Protein AF-A0A7V9PQK8-F1 (afdb_monomer_lite)

Radius of gyration: 21.49 Å; chains: 1; bounding box: 64×58×52 Å

Structure (mmCIF, N/CA/C/O backbone):
data_AF-A0A7V9PQK8-F1
#
_entry.id   AF-A0A7V9PQK8-F1
#
loop_
_atom_site.group_PDB
_atom_site.id
_atom_site.type_symbol
_atom_site.label_atom_id
_atom_site.label_alt_id
_atom_site.label_comp_id
_atom_site.label_asym_id
_atom_site.label_entity_id
_atom_site.label_seq_id
_atom_site.pdbx_PDB_ins_code
_atom_site.Cartn_x
_atom_site.Cartn_y
_atom_site.Cartn_z
_atom_site.occupancy
_atom_site.B_iso_or_equiv
_atom_site.auth_seq_id
_atom_site.auth_comp_id
_atom_site.auth_asym_id
_atom_site.auth_atom_id
_atom_site.pdbx_PDB_model_num
ATOM 1 N N . MET A 1 1 ? -11.640 34.395 8.075 1.00 25.06 1 MET A N 1
ATOM 2 C CA . MET A 1 1 ? -10.236 34.804 7.863 1.00 25.06 1 MET A CA 1
ATOM 3 C C . MET A 1 1 ? -9.391 33.639 8.334 1.00 25.06 1 MET A C 1
ATOM 5 O O . MET A 1 1 ? -9.621 33.209 9.456 1.00 25.06 1 MET A O 1
ATOM 9 N N . ALA A 1 2 ? -8.526 33.081 7.489 1.00 25.66 2 ALA A N 1
ATOM 10 C CA . ALA A 1 2 ? -7.590 32.041 7.912 1.00 25.66 2 ALA A CA 1
ATOM 11 C C . ALA A 1 2 ? -6.296 32.707 8.396 1.00 25.66 2 ALA A C 1
ATOM 13 O O . ALA A 1 2 ? -5.817 33.646 7.760 1.00 25.66 2 ALA A O 1
ATOM 14 N N . SER A 1 3 ? -5.759 32.255 9.525 1.00 24.94 3 SER A N 1
ATOM 15 C CA . SER A 1 3 ? -4.445 32.660 10.021 1.00 24.94 3 SER A CA 1
ATOM 16 C C . SER A 1 3 ? -3.369 31.830 9.325 1.00 24.94 3 SER A C 1
ATOM 18 O O . SER A 1 3 ? -3.297 30.620 9.523 1.00 24.94 3 SER A O 1
ATOM 20 N N . HIS A 1 4 ? -2.539 32.476 8.506 1.00 31.78 4 HIS A N 1
ATOM 21 C CA . HIS A 1 4 ? -1.346 31.851 7.941 1.00 31.78 4 HIS A CA 1
ATOM 22 C C . HIS A 1 4 ? -0.247 31.803 9.007 1.00 31.78 4 HIS A C 1
ATOM 24 O O . HIS A 1 4 ? 0.492 32.771 9.175 1.00 31.78 4 HIS A O 1
ATOM 30 N N . GLU A 1 5 ? -0.130 30.682 9.714 1.00 33.78 5 GLU A N 1
ATOM 31 C CA . GLU A 1 5 ? 1.050 30.381 10.526 1.00 33.78 5 GLU A CA 1
ATOM 32 C C . GLU A 1 5 ? 1.908 29.312 9.833 1.00 33.78 5 GLU A C 1
ATOM 34 O O . GLU A 1 5 ? 1.391 28.430 9.153 1.00 33.78 5 GLU A O 1
ATOM 39 N N . HIS A 1 6 ? 3.229 29.417 10.002 1.00 32.75 6 HIS A N 1
ATOM 40 C CA . HIS A 1 6 ? 4.244 28.470 9.516 1.00 32.75 6 HIS A CA 1
ATOM 41 C C . HIS A 1 6 ? 4.397 28.324 7.986 1.00 32.75 6 HIS A C 1
ATOM 43 O O . HIS A 1 6 ? 4.442 27.226 7.433 1.00 32.75 6 HIS A O 1
ATOM 49 N N . ALA A 1 7 ? 4.655 29.448 7.307 1.00 36.59 7 ALA A N 1
ATOM 50 C CA . ALA A 1 7 ? 5.413 29.432 6.052 1.00 36.59 7 ALA A CA 1
ATOM 51 C C . ALA A 1 7 ? 6.895 29.091 6.338 1.00 36.59 7 ALA A C 1
ATOM 53 O O . ALA A 1 7 ? 7.714 29.975 6.589 1.00 36.59 7 ALA A O 1
ATOM 54 N N . GLY A 1 8 ? 7.224 27.795 6.363 1.00 35.09 8 GLY A N 1
ATOM 55 C CA . GLY A 1 8 ? 8.601 27.305 6.502 1.00 35.09 8 GLY A CA 1
ATOM 56 C C . GLY A 1 8 ? 9.454 27.503 5.235 1.00 35.09 8 GLY A C 1
ATOM 57 O O . GLY A 1 8 ? 8.947 27.959 4.207 1.00 35.09 8 GLY A O 1
ATOM 58 N N . PRO A 1 9 ? 10.754 27.139 5.265 1.00 40.03 9 PRO A N 1
ATOM 59 C CA . PRO A 1 9 ? 11.608 27.180 4.077 1.00 40.03 9 PRO A CA 1
ATOM 60 C C . PRO A 1 9 ? 11.077 26.272 2.955 1.00 40.03 9 PRO A C 1
ATOM 62 O O . PRO A 1 9 ? 10.359 25.310 3.215 1.00 40.03 9 PRO A O 1
ATOM 65 N N . VAL A 1 10 ? 11.487 26.528 1.707 1.00 41.22 10 VAL A N 1
ATOM 66 C CA . VAL A 1 10 ? 10.962 25.880 0.478 1.00 41.22 10 VAL A CA 1
ATOM 67 C C . VAL A 1 10 ? 10.894 24.341 0.542 1.00 41.22 10 VAL A C 1
ATOM 69 O O . VAL A 1 10 ? 9.969 23.751 -0.007 1.00 41.22 10 VAL A O 1
ATOM 72 N N . GLY A 1 11 ? 11.836 23.686 1.232 1.00 41.12 11 GLY A N 1
ATOM 73 C CA . GLY A 1 11 ? 11.872 22.227 1.437 1.00 41.12 11 GLY A CA 1
ATOM 74 C C . GLY A 1 11 ? 11.099 21.702 2.661 1.00 41.12 11 GLY A C 1
ATOM 75 O O . GLY A 1 11 ? 11.392 20.600 3.126 1.00 41.12 11 GLY A O 1
ATOM 76 N N . TYR A 1 12 ? 10.186 22.500 3.223 1.00 49.78 12 TYR A N 1
ATOM 77 C CA . TYR A 1 12 ? 9.397 22.187 4.423 1.00 49.78 12 TYR A CA 1
ATOM 78 C C . TYR A 1 12 ? 7.926 22.639 4.318 1.00 49.78 12 TYR A C 1
ATOM 80 O O . TYR A 1 12 ? 7.218 22.639 5.322 1.00 49.78 12 TYR A O 1
ATOM 88 N N . THR A 1 13 ? 7.419 23.000 3.136 1.00 63.53 13 THR A N 1
ATOM 89 C CA . THR A 1 13 ? 5.963 23.103 2.913 1.00 63.53 13 THR A CA 1
ATOM 90 C C . THR A 1 13 ? 5.369 21.729 2.623 1.00 63.53 13 THR A C 1
ATOM 92 O O . THR A 1 13 ? 6.061 20.866 2.085 1.00 63.53 13 THR A O 1
ATOM 95 N N . GLY A 1 14 ? 4.094 21.520 2.953 1.00 67.62 14 GLY A N 1
ATOM 96 C CA . GLY A 1 14 ? 3.363 20.353 2.460 1.00 67.62 14 GLY A CA 1
ATOM 97 C C . GLY A 1 14 ? 3.274 20.336 0.927 1.00 67.62 14 GLY A C 1
ATOM 98 O O . GLY A 1 14 ? 3.595 21.325 0.261 1.00 67.62 14 GLY A O 1
ATOM 99 N N . PHE A 1 15 ? 2.851 19.210 0.361 1.00 74.12 15 PHE A N 1
ATOM 100 C CA . PHE A 1 15 ? 2.568 19.049 -1.062 1.00 74.12 15 PHE A CA 1
ATOM 101 C C . PHE A 1 15 ? 1.302 18.215 -1.269 1.00 74.12 15 PHE A C 1
ATOM 103 O O . PHE A 1 15 ? 1.078 17.231 -0.567 1.00 74.12 15 PHE A O 1
ATOM 110 N N . VAL A 1 16 ? 0.498 18.585 -2.267 1.00 76.31 16 VAL A N 1
ATOM 111 C CA . VAL A 1 16 ? -0.658 17.806 -2.725 1.00 76.31 16 VAL A CA 1
ATOM 112 C C . VAL A 1 16 ? -0.507 17.566 -4.221 1.00 76.31 16 VAL A C 1
ATOM 114 O O . VAL A 1 16 ? -0.453 18.521 -5.000 1.00 76.31 16 VAL A O 1
ATOM 117 N N . HIS A 1 17 ? -0.423 16.300 -4.624 1.00 76.38 17 HIS A N 1
ATOM 118 C CA . HIS A 1 17 ? -0.236 15.934 -6.021 1.00 76.38 17 HIS A CA 1
ATOM 119 C C . HIS A 1 17 ? -1.482 16.277 -6.862 1.00 76.38 17 HIS A C 1
ATOM 121 O O . HIS A 1 17 ? -2.597 16.016 -6.415 1.00 76.38 17 HIS A O 1
ATOM 127 N N . PRO A 1 18 ? -1.365 16.811 -8.097 1.00 67.75 18 PRO A N 1
ATOM 128 C CA . PRO A 1 18 ? -2.536 17.223 -8.884 1.00 67.75 18 PRO A CA 1
ATOM 129 C C . PRO A 1 18 ? -3.472 16.096 -9.344 1.00 67.75 18 PRO A C 1
ATOM 131 O O . PRO A 1 18 ? -4.536 16.390 -9.885 1.00 67.75 18 PRO A O 1
ATOM 134 N N . ALA A 1 19 ? -3.082 14.827 -9.176 1.00 70.38 19 ALA A N 1
ATOM 135 C CA . ALA A 1 19 ? -3.972 13.679 -9.370 1.00 70.38 19 ALA A CA 1
ATOM 136 C C . ALA A 1 19 ? -4.763 13.300 -8.098 1.00 70.38 19 ALA A C 1
ATOM 138 O O . ALA A 1 19 ? -5.643 12.444 -8.170 1.00 70.38 19 ALA A O 1
ATOM 139 N N . ALA A 1 20 ? -4.469 13.917 -6.949 1.00 77.25 20 ALA A N 1
ATOM 140 C CA . ALA A 1 20 ? -5.280 13.807 -5.744 1.00 77.25 20 ALA A CA 1
ATOM 141 C C . ALA A 1 20 ? -6.571 14.634 -5.877 1.00 77.25 20 ALA A C 1
ATOM 143 O O . ALA A 1 20 ? -6.610 15.692 -6.509 1.00 77.25 20 ALA A O 1
ATOM 144 N N . THR A 1 21 ? -7.636 14.168 -5.236 1.00 83.50 21 THR A N 1
ATOM 145 C CA . THR A 1 21 ? -8.954 14.802 -5.204 1.00 83.50 21 THR A CA 1
ATOM 146 C C . THR A 1 21 ? -9.290 15.187 -3.768 1.00 83.50 21 THR A C 1
ATOM 148 O O . THR A 1 21 ? -9.551 14.326 -2.937 1.00 83.50 21 THR A O 1
ATOM 151 N N . VAL A 1 22 ? -9.329 16.486 -3.462 1.00 86.69 22 VAL A N 1
ATOM 152 C CA . VAL A 1 22 ? -9.750 16.986 -2.141 1.00 86.69 22 VAL A CA 1
ATOM 153 C C . VAL A 1 22 ? -11.096 17.694 -2.277 1.00 86.69 22 VAL A C 1
ATOM 155 O O . VAL A 1 22 ? -11.195 18.745 -2.909 1.00 86.69 22 VAL A O 1
ATOM 158 N N . ARG A 1 23 ? -12.140 17.100 -1.692 1.00 88.19 23 ARG A N 1
ATOM 159 C CA . ARG A 1 23 ? -13.529 17.597 -1.677 1.00 88.19 23 ARG A CA 1
ATOM 160 C C . ARG A 1 23 ? -14.068 17.853 -0.267 1.00 88.19 23 ARG A C 1
ATOM 162 O O . ARG A 1 23 ? -15.255 18.141 -0.120 1.00 88.19 23 ARG A O 1
ATOM 169 N N . THR A 1 24 ? -13.235 17.751 0.768 1.00 85.62 24 THR A N 1
ATOM 170 C CA . THR A 1 24 ? -13.638 18.102 2.134 1.00 85.62 24 THR A CA 1
ATOM 171 C C . THR A 1 24 ? -13.968 19.593 2.249 1.00 85.62 24 THR A C 1
ATOM 173 O O . THR A 1 24 ? -13.348 20.444 1.610 1.00 85.62 24 THR A O 1
ATOM 176 N N . LYS A 1 25 ? -14.948 19.944 3.091 1.00 86.56 25 LYS A N 1
ATOM 177 C CA . LYS A 1 25 ? -15.336 21.356 3.314 1.00 86.56 25 LYS A CA 1
ATOM 178 C C . LYS A 1 25 ? -14.260 22.156 4.056 1.00 86.56 25 LYS A C 1
ATOM 180 O O . LYS A 1 25 ? -14.235 23.383 3.966 1.00 86.56 25 LYS A O 1
ATOM 185 N N . ARG A 1 26 ? -13.398 21.468 4.810 1.00 89.81 26 ARG A N 1
ATOM 186 C CA . ARG A 1 26 ? -12.227 22.012 5.504 1.00 89.81 26 ARG A CA 1
ATOM 187 C C . ARG A 1 26 ? -11.020 21.120 5.217 1.00 89.81 26 ARG A C 1
ATOM 189 O O . ARG A 1 26 ? -11.054 19.926 5.504 1.00 89.81 26 ARG A O 1
ATOM 196 N N . PHE A 1 27 ? -9.955 21.704 4.685 1.00 90.38 27 PHE A N 1
ATOM 197 C CA . PHE A 1 27 ? -8.692 21.012 4.448 1.00 90.38 27 PHE A CA 1
ATOM 198 C C . PHE A 1 27 ? -7.537 21.807 5.052 1.00 90.38 27 PHE A C 1
ATOM 200 O O . PHE A 1 27 ? -7.483 23.029 4.898 1.00 90.38 27 PHE A O 1
ATOM 207 N N . SER A 1 28 ? -6.616 21.110 5.709 1.00 86.12 28 SER A N 1
ATOM 208 C CA . SER A 1 28 ? -5.324 21.648 6.132 1.00 86.12 28 SER A CA 1
ATOM 209 C C . SER A 1 28 ? -4.248 20.576 5.999 1.00 86.12 28 SER A C 1
ATOM 211 O O . SER A 1 28 ? -4.510 19.401 6.253 1.00 86.12 28 SER A O 1
ATOM 213 N N . ILE A 1 29 ? -3.041 20.995 5.628 1.00 83.44 29 ILE A N 1
ATOM 214 C CA . ILE A 1 29 ? -1.855 20.146 5.524 1.00 83.44 29 ILE A CA 1
ATOM 215 C C . ILE A 1 29 ? -0.675 20.862 6.183 1.00 83.44 29 ILE A C 1
ATOM 217 O O . ILE A 1 29 ? -0.452 22.048 5.928 1.00 83.44 29 ILE A O 1
ATOM 221 N N . GLY A 1 30 ? 0.038 20.160 7.062 1.00 76.81 30 GLY A N 1
ATOM 222 C CA . GLY A 1 30 ? 1.209 20.681 7.753 1.00 76.81 30 GLY A CA 1
ATOM 223 C C . GLY A 1 30 ? 2.435 20.835 6.851 1.00 76.81 30 GLY A C 1
ATOM 224 O O . GLY A 1 30 ? 2.443 20.493 5.665 1.00 76.81 30 GLY A O 1
ATOM 225 N N . GLY A 1 31 ? 3.502 21.379 7.435 1.00 73.31 31 GLY A N 1
ATOM 226 C CA . GLY A 1 31 ? 4.797 21.472 6.771 1.00 73.31 31 GLY A CA 1
ATOM 227 C C . GLY A 1 31 ? 5.376 20.091 6.454 1.00 73.31 31 GLY A C 1
ATOM 228 O O . GLY A 1 31 ? 5.159 19.140 7.193 1.00 73.31 31 GLY A O 1
ATOM 229 N N . ALA A 1 32 ? 6.135 19.992 5.366 1.00 70.56 32 ALA A N 1
ATOM 230 C CA . ALA A 1 32 ? 6.864 18.796 4.938 1.00 70.56 32 ALA A CA 1
ATOM 231 C C . ALA A 1 32 ? 6.027 17.521 4.665 1.00 70.56 32 ALA A C 1
ATOM 233 O O . ALA A 1 32 ? 6.609 16.467 4.427 1.00 70.56 32 ALA A O 1
ATOM 234 N N . SER A 1 33 ? 4.694 17.615 4.668 1.00 77.56 33 SER A N 1
ATOM 235 C CA . SER A 1 33 ? 3.781 16.482 4.461 1.00 77.56 33 SER A CA 1
ATOM 236 C C . SER A 1 33 ? 3.442 16.231 2.986 1.00 77.56 33 SER A C 1
ATOM 238 O O . SER A 1 33 ? 3.445 17.163 2.181 1.00 77.56 33 SER A O 1
ATOM 240 N N . LEU A 1 34 ? 3.091 14.993 2.632 1.00 78.75 34 LEU A N 1
ATOM 241 C CA . LEU A 1 34 ? 2.752 14.569 1.267 1.00 78.75 34 LEU A CA 1
ATOM 242 C C . LEU A 1 34 ? 1.303 14.067 1.155 1.00 78.75 34 LEU A C 1
ATOM 244 O O . LEU A 1 34 ? 0.830 13.308 1.996 1.00 78.75 34 LEU A O 1
ATOM 248 N N . VAL A 1 35 ? 0.611 14.453 0.085 1.00 85.19 35 VAL A N 1
ATOM 249 C CA . VAL A 1 35 ? -0.580 13.763 -0.427 1.00 85.19 35 VAL A CA 1
ATOM 250 C C . VAL A 1 35 ? -0.276 13.314 -1.854 1.00 85.19 35 VAL A C 1
ATOM 252 O O . VAL A 1 35 ? -0.064 14.149 -2.740 1.00 85.19 35 VAL A O 1
ATOM 255 N N . GLU A 1 36 ? -0.216 12.002 -2.049 1.00 85.75 36 GLU A N 1
ATOM 256 C CA . GLU A 1 36 ? 0.188 11.329 -3.284 1.00 85.75 36 GLU A CA 1
ATOM 257 C C . GLU A 1 36 ? -0.898 11.318 -4.382 1.00 85.75 36 GLU A C 1
ATOM 259 O O . GLU A 1 36 ? -2.033 11.760 -4.169 1.00 85.75 36 GLU A O 1
ATOM 264 N N . PRO A 1 37 ? -0.560 10.881 -5.611 1.00 77.56 37 PRO A N 1
ATOM 265 C CA . PRO A 1 37 ? -1.536 10.609 -6.661 1.00 77.56 37 PRO A CA 1
ATOM 266 C C . PRO A 1 37 ? -2.752 9.775 -6.221 1.00 77.56 37 PRO A C 1
ATOM 268 O O . PRO A 1 37 ? -2.693 8.916 -5.348 1.00 77.56 37 PRO A O 1
ATOM 271 N N . PHE A 1 38 ? -3.894 10.037 -6.861 1.00 84.50 38 PHE A N 1
ATOM 272 C CA . PHE A 1 38 ? -5.158 9.306 -6.685 1.00 84.50 38 PHE A CA 1
ATOM 273 C C . PHE A 1 38 ? -5.754 9.279 -5.262 1.00 84.50 38 PHE A C 1
ATOM 275 O O . PHE A 1 38 ? -6.849 8.742 -5.089 1.00 84.50 38 PHE A O 1
ATOM 282 N N . VAL A 1 39 ? -5.120 9.918 -4.269 1.00 90.12 39 VAL A N 1
ATOM 283 C CA . VAL A 1 39 ? -5.697 10.112 -2.932 1.00 90.12 39 VAL A CA 1
ATOM 284 C C . VAL A 1 39 ? -7.004 10.898 -3.047 1.00 90.12 39 VAL A C 1
ATOM 286 O O . VAL A 1 39 ? -7.028 11.983 -3.630 1.00 90.12 39 VAL A O 1
ATOM 289 N N . SER A 1 40 ? -8.098 10.379 -2.488 1.00 94.00 40 SER A N 1
ATOM 290 C CA . SER A 1 40 ? -9.436 10.971 -2.601 1.00 94.00 40 SER A CA 1
ATOM 291 C C . SER A 1 40 ? -10.045 11.266 -1.232 1.00 94.00 40 SER A C 1
ATOM 293 O O . SER A 1 40 ? -10.526 10.367 -0.544 1.00 94.00 40 SER A O 1
ATOM 295 N N . LEU A 1 41 ? -10.056 12.540 -0.841 1.00 94.62 41 LEU A N 1
ATOM 296 C CA . LEU A 1 41 ? -10.556 13.008 0.451 1.00 94.62 41 LEU A CA 1
ATOM 297 C C . LEU A 1 41 ? -11.939 13.652 0.301 1.00 94.62 41 LEU A C 1
ATOM 299 O O . LEU A 1 41 ? -12.044 14.810 -0.113 1.00 94.62 41 LEU A O 1
ATOM 303 N N . GLU A 1 42 ? -13.001 12.931 0.658 1.00 92.50 42 GLU A N 1
ATOM 304 C CA . GLU A 1 42 ? -14.389 13.412 0.606 1.00 92.50 42 GLU A CA 1
ATOM 305 C C . GLU A 1 42 ? -14.986 13.515 2.026 1.00 92.50 42 GLU A C 1
ATOM 307 O O . GLU A 1 42 ? -14.692 12.688 2.886 1.00 92.50 42 GLU A O 1
ATOM 312 N N . GLY A 1 43 ? -15.781 14.562 2.307 1.00 94.06 43 GLY A N 1
ATOM 313 C CA . GLY A 1 43 ? -16.438 14.739 3.614 1.00 94.06 43 GLY A CA 1
ATOM 314 C C . GLY A 1 43 ? -16.502 16.177 4.148 1.00 94.06 43 GLY A C 1
ATOM 315 O O . GLY A 1 43 ? -16.644 17.150 3.403 1.00 94.06 43 GLY A O 1
ATOM 316 N N . ASP A 1 44 ? -16.427 16.332 5.471 1.00 95.88 44 ASP A N 1
ATOM 317 C CA . ASP A 1 44 ? -16.509 17.612 6.189 1.00 95.88 44 ASP A CA 1
ATOM 318 C C . ASP A 1 44 ? -15.127 18.178 6.567 1.00 95.88 44 ASP A C 1
ATOM 320 O O . ASP A 1 44 ? -14.905 19.374 6.352 1.00 95.88 44 ASP A O 1
ATOM 324 N N . SER A 1 45 ? -14.181 17.342 7.023 1.00 95.44 45 SER A N 1
ATOM 325 C CA . SER A 1 45 ? -12.774 17.745 7.221 1.00 95.44 45 SER A CA 1
ATOM 326 C C . SER A 1 45 ? -11.748 16.684 6.825 1.00 95.44 45 SER A C 1
ATOM 328 O O . SER A 1 45 ? -11.959 15.492 7.013 1.00 95.44 45 SER A O 1
ATOM 330 N N . ALA A 1 46 ? -10.575 17.149 6.395 1.00 94.94 46 ALA A N 1
ATOM 331 C CA . ALA A 1 46 ? -9.327 16.399 6.513 1.00 94.94 46 ALA A CA 1
ATOM 332 C C . ALA A 1 46 ? -8.227 17.339 7.028 1.00 94.94 46 ALA A C 1
ATOM 334 O O . ALA A 1 46 ? -7.939 18.366 6.411 1.00 94.94 46 ALA A O 1
ATOM 335 N N . GLN A 1 47 ? -7.662 17.008 8.187 1.00 95.75 47 GLN A N 1
ATOM 336 C CA . GLN A 1 47 ? -6.622 17.769 8.875 1.00 95.75 47 GLN A CA 1
ATOM 337 C C . GLN A 1 47 ? -5.366 16.902 8.949 1.00 95.75 47 GLN A C 1
ATOM 339 O O . GLN A 1 47 ? -5.323 15.938 9.710 1.00 95.75 47 GLN A O 1
ATOM 344 N N . ILE A 1 48 ? -4.378 17.215 8.115 1.00 92.56 48 ILE A N 1
ATOM 345 C CA . ILE A 1 48 ? -3.130 16.461 8.003 1.00 92.56 48 ILE A CA 1
ATOM 346 C C . ILE A 1 48 ? -2.027 17.235 8.732 1.00 92.56 48 ILE A C 1
ATOM 348 O O . ILE A 1 48 ? -1.816 18.413 8.430 1.00 92.56 48 ILE A O 1
ATOM 352 N N . GLY A 1 49 ? -1.348 16.589 9.680 1.00 83.38 49 GLY A N 1
ATOM 353 C CA . GLY A 1 49 ? -0.245 17.158 10.458 1.00 83.38 49 GLY A CA 1
ATOM 354 C C . GLY A 1 49 ? 1.019 17.477 9.649 1.00 83.38 49 GLY A C 1
ATOM 355 O O . GLY A 1 49 ? 1.023 17.471 8.412 1.00 83.38 49 GLY A O 1
ATOM 356 N N . VAL A 1 50 ? 2.095 17.793 10.368 1.00 78.69 50 VAL A N 1
ATOM 357 C CA . VAL A 1 50 ? 3.461 18.052 9.879 1.00 78.69 50 VAL A CA 1
ATOM 358 C C . VAL A 1 50 ? 4.209 16.735 9.649 1.00 78.69 50 VAL A C 1
ATOM 360 O O . VAL A 1 50 ? 4.082 15.808 10.440 1.00 78.69 50 VAL A O 1
ATOM 363 N N . ALA A 1 51 ? 5.029 16.661 8.597 1.00 76.12 51 ALA A N 1
ATOM 364 C CA . ALA A 1 51 ? 5.820 15.484 8.214 1.00 76.12 51 ALA A CA 1
ATOM 365 C C . ALA A 1 51 ? 5.001 14.181 8.046 1.00 76.12 51 ALA A C 1
ATOM 367 O O . ALA A 1 51 ? 5.520 13.084 8.237 1.00 76.12 51 ALA A O 1
ATOM 368 N N . CYS A 1 52 ? 3.724 14.301 7.677 1.00 84.75 52 CYS A N 1
ATOM 369 C CA . CYS A 1 52 ? 2.819 13.175 7.440 1.00 84.75 52 CYS A CA 1
ATOM 370 C C . CYS A 1 52 ? 2.819 12.742 5.965 1.00 84.75 52 CYS A C 1
ATOM 372 O O . CYS A 1 52 ? 3.182 13.528 5.088 1.00 84.75 52 CYS A O 1
ATOM 374 N N . ASN A 1 53 ? 2.320 11.545 5.648 1.00 85.81 53 ASN A N 1
ATOM 375 C CA . ASN A 1 53 ? 2.011 11.186 4.256 1.00 85.81 53 ASN A CA 1
ATOM 376 C C . ASN A 1 53 ? 0.703 10.402 4.079 1.00 85.81 53 ASN A C 1
ATOM 378 O O . ASN A 1 53 ? 0.338 9.569 4.910 1.00 85.81 53 ASN A O 1
ATOM 382 N N . LEU A 1 54 ? 0.006 10.704 2.980 1.00 93.31 54 LEU A N 1
ATOM 383 C CA . LEU A 1 54 ? -1.134 9.966 2.432 1.00 93.31 54 LEU A CA 1
ATOM 384 C C . LEU A 1 54 ? -0.702 9.394 1.082 1.00 93.31 54 LEU A C 1
ATOM 386 O O . LEU A 1 54 ? -0.400 10.190 0.189 1.00 93.31 54 LEU A O 1
ATOM 390 N N . GLN A 1 55 ? -0.641 8.069 0.957 1.00 91.06 55 GLN A N 1
ATOM 391 C CA . GLN A 1 55 ? -0.027 7.388 -0.190 1.00 91.06 55 GLN A CA 1
ATOM 392 C C . GLN A 1 55 ? -1.023 7.017 -1.301 1.00 91.06 55 GLN A C 1
ATOM 394 O O . GLN A 1 55 ? -2.237 7.125 -1.127 1.00 91.06 55 GLN A O 1
ATOM 399 N N . ASP A 1 56 ? -0.501 6.609 -2.465 1.00 86.00 56 ASP A N 1
ATOM 400 C CA . ASP A 1 56 ? -1.283 6.278 -3.666 1.00 86.00 56 ASP A CA 1
ATOM 401 C C . ASP A 1 56 ? -2.610 5.554 -3.367 1.00 86.00 56 ASP A C 1
ATOM 403 O O . ASP A 1 56 ? -2.642 4.513 -2.709 1.00 86.00 56 ASP A O 1
ATOM 407 N N . ASN A 1 57 ? -3.702 6.056 -3.952 1.00 92.38 57 ASN A N 1
ATOM 408 C CA . ASN A 1 57 ? -5.065 5.506 -3.853 1.00 92.38 57 ASN A CA 1
ATOM 409 C C . ASN A 1 57 ? -5.767 5.571 -2.476 1.00 92.38 57 ASN A C 1
ATOM 411 O O . ASN A 1 57 ? -6.894 5.062 -2.379 1.00 92.38 57 ASN A O 1
ATOM 415 N N . ASP A 1 58 ? -5.182 6.219 -1.461 1.00 97.12 58 ASP A N 1
ATOM 416 C CA . ASP A 1 58 ? -5.814 6.426 -0.146 1.00 97.12 58 ASP A CA 1
ATOM 417 C C . ASP A 1 58 ? -7.136 7.209 -0.209 1.00 97.12 58 ASP A C 1
ATOM 419 O O . ASP A 1 58 ? -7.386 8.005 -1.119 1.00 97.12 58 ASP A O 1
ATOM 423 N N . ARG A 1 59 ? -8.024 6.996 0.772 1.00 97.81 59 ARG A N 1
ATOM 424 C CA . ARG A 1 59 ? -9.400 7.526 0.738 1.00 97.81 59 ARG A CA 1
ATOM 425 C C . ARG A 1 59 ? -9.872 8.026 2.089 1.00 97.81 59 ARG A C 1
ATOM 427 O O . ARG A 1 59 ? -9.661 7.365 3.097 1.00 97.81 59 ARG A O 1
ATOM 434 N N . LEU A 1 60 ? -10.621 9.126 2.082 1.00 98.25 60 LEU A N 1
ATOM 435 C CA . LEU A 1 60 ? -11.573 9.465 3.139 1.00 98.25 60 LEU A CA 1
ATOM 436 C C . LEU A 1 60 ? -12.980 9.451 2.543 1.00 98.25 60 LEU A C 1
ATOM 438 O O . LEU A 1 60 ? -13.223 10.100 1.525 1.00 98.25 60 LEU A O 1
ATOM 442 N N . LEU A 1 61 ? -13.880 8.705 3.182 1.00 97.56 61 LEU A N 1
ATOM 443 C CA . LEU A 1 61 ? -15.255 8.485 2.741 1.00 97.56 61 LEU A CA 1
ATOM 444 C C . LEU A 1 61 ? -16.265 8.861 3.834 1.00 97.56 61 LEU A C 1
ATOM 446 O O . LEU A 1 61 ? -16.022 8.670 5.029 1.00 97.56 61 LEU A O 1
ATOM 450 N N . ASP A 1 62 ? -17.448 9.306 3.415 1.00 96.81 62 ASP A N 1
ATOM 451 C CA . ASP A 1 62 ? -18.610 9.444 4.295 1.00 96.81 62 ASP A CA 1
ATOM 452 C C . ASP A 1 62 ? -19.051 8.070 4.838 1.00 96.81 62 ASP A C 1
ATOM 454 O O . ASP A 1 62 ? -19.191 7.096 4.095 1.00 96.81 62 ASP A O 1
ATOM 458 N N . TYR A 1 63 ? -19.329 7.990 6.141 1.00 96.12 63 TYR A N 1
ATOM 459 C CA . TYR A 1 63 ? -19.922 6.805 6.756 1.00 96.12 63 TYR A CA 1
ATOM 460 C C . TYR A 1 63 ? -21.433 6.755 6.503 1.00 96.12 63 TYR A C 1
ATOM 462 O O . TYR A 1 63 ? -22.154 7.716 6.785 1.00 96.12 63 TYR A O 1
ATOM 470 N N . ALA A 1 64 ? -21.923 5.602 6.046 1.00 92.44 64 ALA A N 1
ATOM 471 C CA . ALA A 1 64 ? -23.345 5.308 5.893 1.00 92.44 64 ALA A CA 1
ATOM 472 C C . ALA A 1 64 ? -23.668 3.934 6.504 1.00 92.44 64 ALA A C 1
ATOM 474 O O . ALA A 1 64 ? -23.395 2.891 5.910 1.00 92.44 64 ALA A O 1
ATOM 475 N N . GLY A 1 65 ? -24.259 3.925 7.699 1.00 89.06 65 GLY A N 1
ATOM 476 C CA . GLY A 1 65 ? -24.551 2.703 8.449 1.00 89.06 65 GLY A CA 1
ATOM 477 C C . GLY A 1 65 ? -25.398 2.977 9.691 1.00 89.06 65 GLY A C 1
ATOM 478 O O . GLY A 1 65 ? -25.554 4.119 10.106 1.00 89.06 65 GLY A O 1
ATOM 479 N N . GLY A 1 66 ? -26.056 1.949 10.236 1.00 77.69 66 GLY A N 1
ATOM 480 C CA . GLY A 1 66 ? -26.945 2.095 11.404 1.00 77.69 66 GLY A CA 1
ATOM 481 C C . GLY A 1 66 ? -28.177 2.999 11.199 1.00 77.69 66 GLY A C 1
ATOM 482 O O . GLY A 1 66 ? -28.859 3.327 12.165 1.00 77.69 66 GLY A O 1
ATOM 483 N N . GLY A 1 67 ? -28.466 3.424 9.962 1.00 83.50 67 GLY A N 1
ATOM 484 C CA . GLY A 1 67 ? -29.449 4.475 9.661 1.00 83.50 67 GLY A CA 1
ATOM 485 C C . GLY A 1 67 ? -28.910 5.906 9.817 1.00 83.50 67 GLY A C 1
ATOM 486 O O . GLY A 1 67 ? -29.648 6.861 9.590 1.00 83.50 67 GLY A O 1
ATOM 487 N N . GLN A 1 68 ? -27.633 6.060 10.172 1.00 84.38 68 GLN A N 1
ATOM 488 C CA . GLN A 1 68 ? -26.911 7.325 10.211 1.00 84.38 68 GLN A CA 1
ATOM 489 C C . GLN A 1 68 ? -26.167 7.563 8.888 1.00 84.38 68 GLN A C 1
ATOM 491 O O . GLN A 1 68 ? -25.691 6.631 8.236 1.00 84.38 68 GLN A O 1
ATOM 496 N N . GLN A 1 69 ? -26.018 8.837 8.533 1.00 92.00 69 GLN A N 1
ATOM 497 C CA . GLN A 1 69 ? -24.962 9.309 7.642 1.00 92.00 69 GLN A CA 1
ATOM 498 C C . GLN A 1 69 ? -24.059 10.235 8.453 1.00 92.00 69 GLN A C 1
ATOM 500 O O . GLN A 1 69 ? -24.549 11.075 9.209 1.00 92.00 69 GLN A O 1
ATOM 505 N N . THR A 1 70 ? -22.747 10.068 8.345 1.00 94.19 70 THR A N 1
ATOM 506 C CA . THR A 1 70 ? -21.759 10.918 9.019 1.00 94.19 70 THR A CA 1
ATOM 507 C C . THR A 1 70 ? -20.652 11.246 8.030 1.00 94.19 70 THR A C 1
ATOM 509 O O . THR A 1 70 ? -19.964 10.324 7.593 1.00 94.19 70 THR A O 1
ATOM 512 N N . PRO A 1 71 ? -20.488 12.527 7.656 1.00 96.44 71 PRO A N 1
ATOM 513 C CA . PRO A 1 71 ? -19.444 12.930 6.730 1.00 96.44 71 PRO A CA 1
ATOM 514 C C . PRO A 1 71 ? -18.041 12.505 7.169 1.00 96.44 71 PRO A C 1
ATOM 516 O O . PRO A 1 71 ? -17.775 12.428 8.371 1.00 96.44 71 PRO A O 1
ATOM 519 N N . GLY A 1 72 ? -17.146 12.294 6.205 1.00 97.19 72 GLY A N 1
ATOM 520 C CA . GLY A 1 72 ? -15.731 12.039 6.471 1.00 97.19 72 GLY A CA 1
ATOM 521 C C . GLY A 1 72 ? -15.096 13.169 7.294 1.00 97.19 72 GLY A C 1
ATOM 522 O O . GLY A 1 72 ? -15.192 14.344 6.932 1.00 97.19 72 GLY A O 1
ATOM 523 N N . ASP A 1 73 ? -14.461 12.826 8.411 1.00 98.19 73 ASP A N 1
ATOM 524 C CA . ASP A 1 73 ? -13.754 13.756 9.295 1.00 98.19 73 ASP A CA 1
ATOM 525 C C . ASP A 1 73 ? -12.447 13.102 9.752 1.00 98.19 73 ASP A C 1
ATOM 527 O O . ASP A 1 73 ? -12.438 12.307 10.694 1.00 98.19 73 ASP A O 1
ATOM 531 N N . LEU A 1 74 ? -11.357 13.397 9.037 1.00 98.50 74 LEU A N 1
ATOM 532 C CA . LEU A 1 74 ? -10.026 12.845 9.295 1.00 98.50 74 LEU A CA 1
ATOM 533 C C . LEU A 1 74 ? -9.144 13.835 10.060 1.00 98.50 74 LEU A C 1
ATOM 535 O O . LEU A 1 74 ? -9.038 15.013 9.703 1.00 98.50 74 LEU A O 1
ATOM 539 N N . THR A 1 75 ? -8.430 13.330 11.059 1.00 98.38 75 THR A N 1
ATOM 540 C CA . THR A 1 75 ? -7.237 13.966 11.631 1.00 98.38 75 THR A CA 1
ATOM 541 C C . THR A 1 75 ? -6.079 12.972 11.595 1.00 98.38 75 THR A C 1
ATOM 543 O O . THR A 1 75 ? -6.248 11.853 12.075 1.00 98.38 75 THR A O 1
ATOM 546 N N . LEU A 1 76 ? -4.928 13.381 11.054 1.00 96.56 76 LEU A N 1
ATOM 547 C CA . LEU A 1 76 ? -3.643 12.695 11.224 1.00 96.56 76 LEU A CA 1
ATOM 548 C C . LEU A 1 76 ? -2.724 13.586 12.068 1.00 96.56 76 LEU A C 1
ATOM 550 O O . LEU A 1 76 ? -2.459 14.718 11.655 1.00 96.56 76 LEU A O 1
ATOM 554 N N . GLY A 1 77 ? -2.253 13.096 13.216 1.00 89.00 77 GLY A N 1
ATOM 555 C CA . GLY A 1 77 ? -1.235 13.774 14.020 1.00 89.00 77 GLY A CA 1
ATOM 556 C C . GLY A 1 77 ? 0.145 13.757 13.358 1.00 89.00 77 GLY A C 1
ATOM 557 O O . GLY A 1 77 ? 0.403 12.964 12.446 1.00 89.00 77 GLY A O 1
ATOM 558 N N . ASP A 1 78 ? 1.017 14.654 13.813 1.00 83.50 78 ASP A N 1
ATOM 559 C CA . ASP A 1 78 ? 2.337 14.913 13.230 1.00 83.50 78 ASP A CA 1
ATOM 560 C C . ASP A 1 78 ? 3.217 13.649 13.159 1.00 83.50 78 ASP A C 1
ATOM 562 O O . ASP A 1 78 ? 3.171 12.774 14.024 1.00 83.50 78 ASP A O 1
ATOM 566 N N . GLY A 1 79 ? 4.018 13.542 12.098 1.00 78.38 79 GLY A N 1
ATOM 567 C CA . GLY A 1 79 ? 4.898 12.402 11.827 1.00 78.38 79 GLY A CA 1
ATOM 568 C C . GLY A 1 79 ? 4.182 11.108 11.425 1.00 78.38 79 GLY A C 1
ATOM 569 O O . GLY A 1 79 ? 4.823 10.061 11.394 1.00 78.38 79 GLY A O 1
ATOM 570 N N . SER A 1 80 ? 2.873 11.146 11.145 1.00 89.06 80 SER A N 1
ATOM 571 C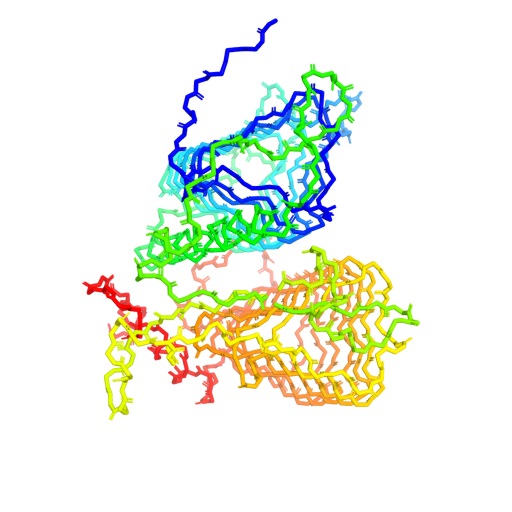 CA . SER A 1 80 ? 2.103 9.940 10.814 1.00 89.06 80 SER A CA 1
ATOM 572 C C . SER A 1 80 ? 2.062 9.623 9.322 1.00 89.06 80 SER A C 1
ATOM 574 O O . SER A 1 80 ? 1.772 10.486 8.490 1.00 89.06 80 SER A O 1
ATOM 576 N N . PHE A 1 81 ? 2.265 8.354 8.984 1.00 88.38 81 PHE A N 1
ATOM 577 C CA . PHE A 1 81 ? 2.252 7.852 7.615 1.00 88.38 81 PHE A CA 1
ATOM 578 C C . PHE A 1 81 ? 1.057 6.939 7.326 1.00 88.38 81 PHE A C 1
ATOM 580 O O . PHE A 1 81 ? 0.397 6.385 8.212 1.00 88.38 81 PHE A O 1
ATOM 587 N N . THR A 1 82 ? 0.821 6.746 6.040 1.00 94.94 82 THR A N 1
ATOM 588 C CA . THR A 1 82 ? -0.043 5.703 5.486 1.00 94.94 82 THR A CA 1
ATOM 589 C C . THR A 1 82 ? 0.769 4.894 4.475 1.00 94.94 82 THR A C 1
ATOM 591 O O . THR A 1 82 ? 1.890 5.272 4.142 1.00 94.94 82 THR A O 1
ATOM 594 N N . ALA A 1 83 ? 0.233 3.789 3.975 1.00 92.19 83 ALA A N 1
ATOM 595 C CA . ALA A 1 83 ? 0.768 3.112 2.804 1.00 92.19 83 ALA A CA 1
ATOM 596 C C . ALA A 1 83 ? -0.369 2.715 1.862 1.00 92.19 83 ALA A C 1
ATOM 598 O O . ALA A 1 83 ? -1.483 2.492 2.324 1.00 92.19 83 ALA A O 1
ATOM 599 N N . HIS A 1 84 ? -0.064 2.616 0.566 1.00 90.75 84 HIS A N 1
ATOM 600 C CA . HIS A 1 84 ? -1.035 2.634 -0.536 1.00 90.75 84 HIS A CA 1
ATOM 601 C C . HIS A 1 84 ? -2.382 1.917 -0.270 1.00 90.75 84 HIS A C 1
ATOM 603 O O . HIS A 1 84 ? -2.423 0.756 0.160 1.00 90.75 84 HIS A O 1
ATOM 609 N N . GLY A 1 85 ? -3.484 2.581 -0.629 1.00 93.19 85 GLY A N 1
ATOM 610 C CA . GLY A 1 85 ? -4.839 2.018 -0.644 1.00 93.19 85 GLY A CA 1
ATOM 611 C C . GLY A 1 85 ? -5.589 2.045 0.695 1.00 93.19 85 GLY A C 1
ATOM 612 O O . GLY A 1 85 ? -6.639 1.404 0.819 1.00 93.19 85 GLY A O 1
ATOM 613 N N . VAL A 1 86 ? -5.100 2.776 1.698 1.00 97.75 86 VAL A N 1
ATOM 614 C CA . VAL A 1 86 ? -5.762 2.905 3.003 1.00 97.75 86 VAL A CA 1
ATOM 615 C C . VAL A 1 86 ? -7.093 3.645 2.881 1.00 97.75 86 VAL A C 1
ATOM 617 O O . VAL A 1 86 ? -7.220 4.659 2.197 1.00 97.75 86 VAL A O 1
ATOM 620 N N . THR A 1 87 ? -8.123 3.141 3.565 1.00 98.44 87 THR A N 1
ATOM 621 C CA . THR A 1 87 ? -9.470 3.728 3.522 1.00 98.44 87 THR A CA 1
ATOM 622 C C . THR A 1 87 ? -9.949 4.162 4.906 1.00 98.44 87 THR A C 1
ATOM 624 O O . THR A 1 87 ? -10.262 3.342 5.772 1.00 98.44 87 THR A O 1
ATOM 627 N N . PHE A 1 88 ? -10.073 5.474 5.087 1.00 98.69 88 PHE A N 1
ATOM 628 C CA . PHE A 1 88 ? -10.695 6.128 6.232 1.00 98.69 88 PHE A CA 1
ATOM 629 C C . PHE A 1 88 ? -12.200 6.330 5.991 1.00 98.69 88 PHE A C 1
ATOM 631 O O . PHE A 1 88 ? -12.606 6.746 4.904 1.00 98.69 88 PHE A O 1
ATOM 638 N N . ILE A 1 89 ? -13.047 6.055 6.989 1.00 98.62 89 ILE A N 1
ATOM 639 C CA . ILE A 1 89 ? -14.513 6.144 6.845 1.00 98.62 89 ILE A CA 1
ATOM 640 C C . ILE A 1 89 ? -15.154 6.830 8.063 1.00 98.62 89 ILE A C 1
ATOM 642 O O . ILE A 1 89 ? -14.998 6.390 9.205 1.00 98.62 89 ILE A O 1
ATOM 646 N N . GLY A 1 90 ? -15.935 7.886 7.822 1.00 98.06 90 GLY A N 1
ATOM 647 C CA . GLY A 1 90 ? -16.588 8.659 8.881 1.00 98.06 90 GLY A CA 1
ATOM 648 C C . GLY A 1 90 ? -15.584 9.423 9.745 1.00 98.06 90 GLY A C 1
ATOM 649 O O . GLY A 1 90 ? -14.693 10.089 9.220 1.00 98.06 90 GLY A O 1
ATOM 650 N N . LYS A 1 91 ? -15.735 9.348 11.072 1.00 98.12 91 LYS A N 1
ATOM 651 C CA . LYS A 1 91 ? -14.894 10.087 12.030 1.00 98.12 91 LYS A CA 1
ATOM 652 C C . LYS A 1 91 ? -13.637 9.293 12.390 1.00 98.12 91 LYS A C 1
ATOM 654 O O . LYS A 1 91 ? -13.724 8.320 13.136 1.00 98.12 91 LYS A O 1
ATOM 659 N N . VAL A 1 92 ? -12.467 9.719 11.924 1.00 98.75 92 VAL A N 1
ATOM 660 C CA . VAL A 1 92 ? -11.191 9.056 12.233 1.00 98.75 92 VAL A CA 1
ATOM 661 C C . VAL A 1 92 ? -10.192 10.042 12.820 1.00 98.75 92 VAL A C 1
ATOM 663 O O . VAL A 1 92 ? -9.915 11.090 12.239 1.00 98.75 92 VAL A O 1
ATOM 666 N N . ARG A 1 93 ? -9.595 9.671 13.956 1.00 98.62 93 ARG A N 1
ATOM 667 C CA . ARG A 1 93 ? -8.401 10.338 14.483 1.00 98.62 93 ARG A CA 1
ATOM 668 C C . ARG A 1 93 ? -7.257 9.347 14.579 1.00 98.62 93 ARG A C 1
ATOM 670 O O . ARG A 1 93 ? -7.362 8.355 15.295 1.00 98.62 93 ARG A O 1
ATOM 677 N N . ILE A 1 94 ? -6.183 9.646 13.868 1.00 98.50 94 ILE A N 1
ATOM 678 C CA . ILE A 1 94 ? -4.880 9.019 14.018 1.00 98.50 94 ILE A CA 1
ATOM 679 C C . ILE A 1 94 ? -4.021 9.965 14.866 1.00 98.50 94 ILE A C 1
ATOM 681 O O . ILE A 1 94 ? -4.024 11.172 14.607 1.00 98.50 94 ILE A O 1
ATOM 685 N N . GLY A 1 95 ? -3.348 9.429 15.885 1.00 93.62 95 GLY A N 1
ATOM 686 C CA . GLY A 1 95 ? -2.438 10.164 16.764 1.00 93.62 95 GLY A CA 1
ATOM 687 C C . GLY A 1 95 ? -1.159 10.645 16.071 1.00 93.62 95 GLY A C 1
ATOM 688 O O . GLY A 1 95 ? -1.071 10.678 14.844 1.00 93.62 95 GLY A O 1
ATOM 689 N N . GLU A 1 96 ? -0.165 11.030 16.862 1.00 88.81 96 GLU A N 1
ATOM 690 C CA . GLU A 1 96 ? 1.186 11.375 16.402 1.00 88.81 96 GLU A CA 1
ATOM 691 C C . GLU A 1 96 ? 2.030 10.112 16.136 1.00 88.81 96 GLU A C 1
ATOM 693 O O . GLU A 1 96 ? 1.801 9.059 16.736 1.00 88.81 96 GLU A O 1
ATOM 698 N N . ALA A 1 97 ? 3.012 10.210 15.234 1.00 83.56 97 ALA A N 1
ATOM 699 C CA . ALA A 1 97 ? 3.971 9.152 14.877 1.00 83.56 97 ALA A CA 1
ATOM 700 C C . ALA A 1 97 ? 3.347 7.772 14.551 1.00 83.56 97 ALA A C 1
ATOM 702 O O . ALA A 1 97 ? 3.942 6.724 14.814 1.00 83.56 97 ALA A O 1
ATOM 703 N N . CYS A 1 98 ? 2.130 7.759 14.008 1.00 91.19 98 CYS A N 1
ATOM 704 C CA . CYS A 1 98 ? 1.383 6.545 13.693 1.00 91.19 98 CYS A CA 1
ATOM 705 C C . CYS A 1 98 ? 1.621 6.068 12.253 1.00 91.19 98 CYS A C 1
ATOM 707 O O . CYS A 1 98 ? 2.053 6.823 11.386 1.00 91.19 98 CYS A O 1
ATOM 709 N N . GLY A 1 99 ? 1.266 4.817 11.969 1.00 91.44 99 GLY A N 1
ATOM 710 C CA . GLY A 1 99 ? 1.379 4.230 10.634 1.00 91.44 99 GLY A CA 1
ATOM 711 C C . GLY A 1 99 ? 0.145 3.434 10.258 1.00 91.44 99 GLY A C 1
ATOM 712 O O . GLY A 1 99 ? -0.207 2.497 10.964 1.00 91.44 99 GLY A O 1
ATOM 713 N N . THR A 1 100 ? -0.508 3.757 9.144 1.00 96.19 100 THR A N 1
ATOM 714 C CA . THR A 1 100 ? -1.645 2.964 8.639 1.00 96.19 100 THR A CA 1
ATOM 715 C C . THR A 1 100 ? -1.203 2.203 7.393 1.00 96.19 100 THR A C 1
ATOM 717 O O . THR A 1 100 ? -0.973 2.815 6.360 1.00 96.19 100 THR A O 1
ATOM 720 N N . VAL A 1 101 ? -0.987 0.889 7.485 1.00 92.81 101 VAL A N 1
ATOM 721 C CA . VAL A 1 101 ? -0.269 0.126 6.446 1.00 92.81 101 VAL A CA 1
ATOM 722 C C . VAL A 1 101 ? -1.224 -0.406 5.359 1.00 92.81 101 VAL A C 1
ATOM 724 O O . VAL A 1 101 ? -2.433 -0.475 5.551 1.00 92.81 101 VAL A O 1
ATOM 727 N N . ILE A 1 102 ? -0.654 -0.762 4.204 1.00 92.44 102 ILE A N 1
ATOM 728 C CA . ILE A 1 102 ? -1.280 -1.122 2.918 1.00 92.44 102 ILE A CA 1
ATOM 729 C C . ILE A 1 102 ? -2.670 -1.774 3.037 1.00 92.44 102 ILE A C 1
ATOM 731 O O . ILE A 1 102 ? -2.838 -2.803 3.705 1.00 92.44 102 ILE A O 1
ATOM 735 N N . ASN A 1 103 ? -3.640 -1.212 2.305 1.00 95.25 103 ASN A N 1
ATOM 736 C CA . ASN A 1 103 ? -5.039 -1.660 2.228 1.00 95.25 103 ASN A CA 1
ATOM 737 C C . ASN A 1 103 ? -5.767 -1.791 3.593 1.00 95.25 103 ASN A C 1
ATOM 739 O O . ASN A 1 103 ? -6.825 -2.420 3.667 1.00 95.25 103 ASN A O 1
ATOM 743 N N . ALA A 1 104 ? -5.251 -1.209 4.685 1.00 97.81 104 ALA A N 1
ATOM 744 C CA . ALA A 1 104 ? -5.976 -1.151 5.953 1.00 97.81 104 ALA A CA 1
ATOM 745 C C . ALA A 1 104 ? -7.207 -0.226 5.874 1.00 97.81 104 ALA A C 1
ATOM 747 O O . ALA A 1 104 ? -7.266 0.732 5.098 1.00 97.81 104 ALA A O 1
ATOM 748 N N . VAL A 1 105 ? -8.203 -0.501 6.719 1.00 98.56 105 VAL A N 1
ATOM 749 C CA . VAL A 1 105 ? -9.460 0.260 6.783 1.00 98.56 105 VAL A CA 1
ATOM 750 C C . VAL A 1 105 ? -9.685 0.734 8.209 1.00 98.56 105 VAL A C 1
ATOM 752 O O . VAL A 1 105 ? -9.711 -0.073 9.138 1.00 98.56 105 VAL A O 1
ATOM 755 N N . VAL A 1 106 ? -9.890 2.036 8.391 1.00 98.75 106 VAL A N 1
ATOM 756 C CA . VAL A 1 106 ? -10.136 2.642 9.705 1.00 98.75 106 VAL A CA 1
ATOM 757 C C . VAL A 1 106 ? -11.433 3.444 9.636 1.00 98.75 106 VAL A C 1
ATOM 759 O O . VAL A 1 106 ? -11.538 4.436 8.922 1.00 98.75 106 VAL A O 1
ATOM 762 N N . GLN A 1 107 ? -12.449 3.002 10.369 1.00 98.56 107 GLN A N 1
ATOM 763 C CA . GLN A 1 107 ? -13.796 3.568 10.365 1.00 98.56 107 GLN A CA 1
ATOM 764 C C . GLN A 1 107 ? -14.224 3.904 11.791 1.00 98.56 107 GLN A C 1
ATOM 766 O O . GLN A 1 107 ? -14.184 3.023 12.649 1.00 98.56 107 GLN A O 1
ATOM 771 N N . ASN A 1 108 ? -14.709 5.132 12.019 1.00 98.25 108 ASN A N 1
ATOM 772 C CA . ASN A 1 108 ? -15.249 5.590 13.311 1.00 98.25 108 ASN A CA 1
ATOM 773 C C . ASN A 1 108 ? -14.354 5.169 14.497 1.00 98.25 108 ASN A C 1
ATOM 775 O O . ASN A 1 108 ? -14.760 4.379 15.355 1.00 98.25 108 ASN A O 1
ATOM 779 N N . ALA A 1 109 ? -13.103 5.630 14.496 1.00 98.75 109 ALA A N 1
ATOM 780 C CA . ALA A 1 109 ? -12.056 5.131 15.384 1.00 98.75 109 ALA A CA 1
ATOM 781 C C . ALA A 1 109 ? -11.084 6.229 15.842 1.00 98.75 109 ALA A C 1
ATOM 783 O O . ALA A 1 109 ? -10.903 7.253 15.176 1.00 98.75 109 ALA A O 1
ATOM 784 N N . VAL A 1 110 ? -10.445 5.985 16.986 1.00 98.75 110 VAL A N 1
ATOM 785 C CA . VAL A 1 110 ? -9.343 6.783 17.530 1.00 98.75 110 VAL A CA 1
ATOM 786 C C . VAL A 1 110 ? -8.146 5.860 17.731 1.00 98.75 110 VAL A C 1
ATOM 788 O O . VAL A 1 110 ? -8.248 4.848 18.422 1.00 98.75 110 VAL A O 1
ATOM 791 N N . ILE A 1 111 ? -7.022 6.201 17.118 1.00 98.62 111 ILE A N 1
ATOM 792 C CA . ILE A 1 111 ? -5.767 5.455 17.188 1.00 98.62 111 ILE A CA 1
ATOM 793 C C . ILE A 1 111 ? -4.791 6.284 18.028 1.00 98.62 111 ILE A C 1
ATOM 795 O O . ILE A 1 111 ? -4.514 7.424 17.662 1.00 98.62 111 ILE A O 1
ATOM 799 N N . GLY A 1 112 ? -4.339 5.751 19.168 1.00 96.94 112 GLY A N 1
ATOM 800 C CA . GLY A 1 112 ? -3.384 6.427 20.056 1.00 96.94 112 GLY A CA 1
ATOM 801 C C . GLY A 1 112 ? -1.987 6.572 19.446 1.00 96.94 112 GLY A C 1
ATOM 802 O O . GLY A 1 112 ? -1.668 5.904 18.469 1.00 96.94 112 GLY A O 1
ATOM 803 N N . ASP A 1 113 ? -1.156 7.434 20.028 1.00 91.31 113 ASP A N 1
ATOM 804 C CA . ASP A 1 113 ? 0.133 7.837 19.448 1.00 91.31 113 ASP A CA 1
ATOM 805 C C . ASP A 1 113 ? 1.141 6.674 19.333 1.00 91.31 113 ASP A C 1
ATOM 807 O O . ASP A 1 113 ? 1.150 5.742 20.142 1.00 91.31 113 ASP A O 1
ATOM 811 N N . GLY A 1 114 ? 2.010 6.718 18.319 1.00 84.38 114 GLY A N 1
ATOM 812 C CA . GLY A 1 114 ? 3.029 5.694 18.058 1.00 84.38 114 GLY A CA 1
ATOM 813 C C . GLY A 1 114 ? 2.479 4.326 17.628 1.00 84.38 114 GLY A C 1
ATOM 814 O O . GLY A 1 114 ? 3.197 3.328 17.715 1.00 84.38 114 GLY A O 1
ATOM 815 N N . THR A 1 115 ? 1.211 4.250 17.209 1.00 93.19 115 THR A N 1
ATOM 816 C CA . THR A 1 115 ? 0.529 2.993 16.865 1.00 93.19 115 THR A CA 1
ATOM 817 C C . THR A 1 115 ? 0.534 2.709 15.368 1.00 93.19 115 THR A C 1
ATOM 819 O O . THR A 1 115 ? 0.383 3.591 14.522 1.00 93.19 115 THR A O 1
ATOM 822 N N . LEU A 1 116 ? 0.676 1.427 15.041 1.00 94.88 116 LEU A N 1
ATOM 823 C CA . LEU A 1 116 ? 0.732 0.903 13.687 1.00 94.88 116 LEU A CA 1
ATOM 824 C C . LEU A 1 116 ? -0.493 0.022 13.407 1.00 94.88 116 LEU A C 1
ATOM 826 O O . LEU A 1 116 ? -0.777 -0.930 14.134 1.00 94.88 116 LEU A O 1
ATOM 830 N N . ILE A 1 117 ? -1.214 0.311 12.329 1.00 97.88 117 ILE A N 1
ATOM 831 C CA . ILE A 1 117 ? -2.305 -0.514 11.812 1.00 97.88 117 ILE A CA 1
ATOM 832 C C . ILE A 1 117 ? -1.716 -1.435 10.745 1.00 97.88 117 ILE A C 1
ATOM 834 O O . ILE A 1 117 ? -1.302 -0.954 9.693 1.00 97.88 117 ILE A O 1
ATOM 838 N N . GLY A 1 118 ? -1.628 -2.740 11.017 1.00 96.00 118 GLY A N 1
ATOM 839 C CA . GLY A 1 118 ? -1.002 -3.697 10.103 1.00 96.00 118 GLY A CA 1
ATOM 840 C C . GLY A 1 118 ? -1.692 -3.803 8.730 1.00 96.00 118 GLY A C 1
ATOM 841 O O . GLY A 1 118 ? -2.870 -3.466 8.599 1.00 96.00 118 GLY A O 1
ATOM 842 N N . PRO A 1 119 ? -0.988 -4.304 7.696 1.00 95.19 119 PRO A N 1
ATOM 843 C CA . PRO A 1 119 ? -1.558 -4.494 6.364 1.00 95.19 119 PRO A CA 1
ATOM 844 C C . PRO A 1 119 ? -2.830 -5.353 6.403 1.00 95.19 119 PRO A C 1
ATOM 846 O O . PRO A 1 119 ? -2.921 -6.332 7.157 1.00 95.19 119 PRO A O 1
ATOM 849 N N . MET A 1 120 ? -3.813 -4.978 5.579 1.00 96.19 120 MET A N 1
ATOM 850 C CA . MET A 1 120 ? -5.160 -5.575 5.523 1.00 96.19 120 MET A CA 1
ATOM 851 C C . MET A 1 120 ? -5.944 -5.561 6.857 1.00 96.19 120 MET A C 1
ATOM 853 O O . MET A 1 120 ? -6.957 -6.254 6.975 1.00 96.19 120 MET A O 1
ATOM 857 N N . ALA A 1 121 ? -5.506 -4.820 7.885 1.00 98.06 121 ALA A N 1
ATOM 858 C CA . ALA A 1 121 ? -6.236 -4.729 9.148 1.00 98.06 121 ALA A CA 1
ATOM 859 C C . ALA A 1 121 ? -7.404 -3.733 9.050 1.00 98.06 121 ALA A C 1
ATOM 861 O O . ALA A 1 121 ? -7.272 -2.619 8.547 1.00 98.06 121 ALA A O 1
ATOM 862 N N . HIS A 1 122 ? -8.565 -4.134 9.559 1.00 98.25 122 HIS A N 1
ATOM 863 C CA . HIS A 1 122 ? -9.807 -3.377 9.512 1.00 98.25 122 HIS A CA 1
ATOM 864 C C . HIS A 1 122 ? -10.304 -3.062 10.933 1.00 98.25 122 HIS A C 1
ATOM 866 O O . HIS A 1 122 ? -10.730 -3.962 11.663 1.00 98.25 122 HIS A O 1
ATOM 872 N N . VAL A 1 123 ? -10.305 -1.779 11.305 1.00 98.62 123 VAL A N 1
ATOM 873 C CA . VAL A 1 123 ? -10.927 -1.246 12.528 1.00 98.62 123 VAL A CA 1
ATOM 874 C C . VAL A 1 123 ? -12.259 -0.606 12.137 1.00 98.62 123 VAL A C 1
ATOM 876 O O . VAL A 1 123 ? -12.289 0.417 11.460 1.00 98.62 123 VAL A O 1
ATOM 879 N N . LEU A 1 124 ? -13.372 -1.239 12.509 1.00 98.00 124 LEU A N 1
ATOM 880 C CA . LEU A 1 124 ? -14.696 -1.015 11.924 1.00 98.00 124 LEU A CA 1
ATOM 881 C C . LEU A 1 124 ? -15.724 -0.552 12.966 1.00 98.00 124 LEU A C 1
ATOM 883 O O . LEU A 1 124 ? -16.674 -1.268 13.283 1.00 98.00 124 LEU A O 1
ATOM 887 N N . GLY A 1 125 ? -15.557 0.666 13.486 1.00 97.38 125 GLY A N 1
ATOM 888 C CA . GLY A 1 125 ? -16.491 1.269 14.436 1.00 97.38 125 GLY A CA 1
ATOM 889 C C . GLY A 1 125 ? -17.887 1.460 13.837 1.00 97.38 125 GLY A C 1
ATOM 890 O O . GLY A 1 125 ? -18.055 2.082 12.785 1.00 97.38 125 GLY A O 1
ATOM 891 N N . ALA A 1 126 ? -18.906 0.920 14.504 1.00 95.44 126 ALA A N 1
ATOM 892 C CA . ALA A 1 126 ? -20.299 0.979 14.050 1.00 95.44 126 ALA A CA 1
ATOM 893 C C . ALA A 1 126 ? -21.069 2.231 14.523 1.00 95.44 126 ALA A C 1
ATOM 895 O O . ALA A 1 126 ? -22.206 2.429 14.106 1.00 95.44 126 ALA A O 1
ATOM 896 N N . ASP A 1 127 ? -20.475 3.054 15.392 1.00 94.06 127 ASP A N 1
ATOM 897 C CA . ASP A 1 127 ? -21.094 4.251 15.973 1.00 94.06 127 ASP A CA 1
ATOM 898 C C . ASP A 1 127 ? -20.088 5.424 15.969 1.00 94.06 127 ASP A C 1
ATOM 900 O O . ASP A 1 127 ? -19.105 5.380 16.713 1.00 94.06 127 ASP A O 1
ATOM 904 N N . PRO A 1 128 ? -20.306 6.479 15.161 1.00 91.62 128 PRO A N 1
ATOM 905 C CA . PRO A 1 128 ? -19.426 7.650 15.105 1.00 91.62 128 PRO A CA 1
ATOM 906 C C . PRO A 1 128 ? -19.326 8.457 16.413 1.00 91.62 128 PRO A C 1
ATOM 908 O O . PRO A 1 128 ? -18.386 9.238 16.566 1.00 91.62 128 PRO A O 1
ATOM 911 N N . GLU A 1 129 ? -20.262 8.299 17.356 1.00 93.00 129 GLU A N 1
ATOM 912 C CA . GLU A 1 129 ? -20.212 8.947 18.679 1.00 93.00 129 GLU A CA 1
ATOM 913 C C . GLU A 1 129 ? -19.606 8.040 19.766 1.00 93.00 129 GLU A C 1
ATOM 915 O O . GLU A 1 129 ? -19.345 8.495 20.882 1.00 93.00 129 GLU A O 1
ATOM 920 N N . ARG A 1 130 ? -19.361 6.759 19.456 1.00 95.69 130 ARG A N 1
ATOM 921 C CA . ARG A 1 130 ? -18.675 5.787 20.325 1.00 95.69 130 ARG A CA 1
ATOM 922 C C . ARG A 1 130 ? -17.597 5.042 19.523 1.00 95.69 130 ARG A C 1
ATOM 924 O O . ARG A 1 130 ? -17.757 3.850 19.251 1.00 95.69 130 ARG A O 1
ATOM 931 N N . PRO A 1 131 ? -16.524 5.748 19.119 1.00 97.38 131 PRO A N 1
ATOM 932 C CA . PRO A 1 131 ? -15.484 5.183 18.272 1.00 97.38 131 PRO A CA 1
ATOM 933 C C . PRO A 1 131 ? -14.722 4.052 18.967 1.00 97.38 131 PRO A C 1
ATOM 935 O O . PRO A 1 131 ? -14.577 4.048 20.191 1.00 97.38 131 PRO A O 1
ATOM 938 N N . ILE A 1 132 ? -14.179 3.124 18.175 1.00 98.69 132 ILE A N 1
ATOM 939 C CA . ILE A 1 132 ? -13.231 2.122 18.681 1.00 98.69 132 ILE A CA 1
ATOM 940 C C . ILE A 1 132 ? -11.908 2.827 18.986 1.00 98.69 132 ILE A C 1
ATOM 942 O O . ILE A 1 132 ? -11.374 3.535 18.133 1.00 98.69 132 ILE A O 1
ATOM 946 N N . VAL A 1 133 ? -11.376 2.625 20.190 1.00 98.75 133 VAL A N 1
ATOM 947 C CA . VAL A 1 133 ? -10.092 3.177 20.627 1.00 98.75 133 VAL A CA 1
ATOM 948 C C . VAL A 1 133 ? -9.025 2.087 20.571 1.00 98.75 133 VAL A C 1
ATOM 950 O O . VAL A 1 133 ? -9.105 1.097 21.303 1.00 98.75 133 VAL A O 1
ATOM 953 N N . ILE A 1 134 ? -8.014 2.274 19.724 1.00 98.69 134 ILE A N 1
ATOM 954 C CA . ILE A 1 134 ? -6.784 1.476 19.748 1.00 98.69 134 ILE A CA 1
ATOM 955 C C . ILE A 1 134 ? -5.776 2.195 20.663 1.00 98.69 134 ILE A C 1
ATOM 957 O O . ILE A 1 134 ? -5.588 3.402 20.486 1.00 98.69 134 ILE A O 1
ATOM 961 N N . PRO A 1 135 ? -5.148 1.509 21.640 1.00 98.00 135 PRO A N 1
ATOM 962 C CA . PRO A 1 135 ? -4.161 2.126 22.526 1.00 98.00 135 PRO A CA 1
ATOM 963 C C . PRO A 1 135 ? -2.952 2.713 21.784 1.00 98.00 135 PRO A C 1
ATOM 965 O O . PRO A 1 135 ? -2.694 2.381 20.628 1.00 98.00 135 PRO A O 1
ATOM 968 N N . GLU A 1 136 ? -2.201 3.560 22.484 1.00 95.12 136 GLU A N 1
ATOM 969 C CA . GLU A 1 136 ? -0.862 4.024 22.095 1.00 95.12 136 GLU A CA 1
ATOM 970 C C . GLU A 1 136 ? 0.151 2.867 21.969 1.00 95.12 136 GLU A C 1
ATOM 972 O O . GLU A 1 136 ? -0.072 1.765 22.488 1.00 95.12 136 GLU A O 1
ATOM 977 N N . ALA A 1 137 ? 1.265 3.126 21.275 1.00 89.06 137 ALA A N 1
ATOM 978 C CA . ALA A 1 137 ? 2.421 2.236 21.114 1.00 89.06 137 ALA A CA 1
ATOM 979 C C . ALA A 1 137 ? 2.072 0.773 20.750 1.00 89.06 137 ALA A C 1
ATOM 981 O O . ALA A 1 137 ? 2.763 -0.172 21.150 1.00 89.06 137 ALA A O 1
ATOM 982 N N . SER A 1 138 ? 0.995 0.574 19.986 1.00 94.44 138 SER A N 1
ATOM 983 C CA . SER A 1 138 ? 0.427 -0.736 19.650 1.00 94.44 138 SER A CA 1
ATOM 984 C C . SER A 1 138 ? 0.587 -1.080 18.164 1.00 94.44 138 SER A C 1
ATOM 986 O O . SER A 1 138 ? 0.564 -0.212 17.304 1.00 94.44 138 SER A O 1
ATOM 988 N N . LEU A 1 139 ? 0.721 -2.361 17.834 1.00 95.69 139 LEU A N 1
ATOM 989 C CA . LEU A 1 139 ? 0.588 -2.901 16.483 1.00 95.69 139 LEU A CA 1
ATOM 990 C C . LEU A 1 139 ? -0.733 -3.673 16.403 1.00 95.69 139 LEU A C 1
ATOM 992 O O . LEU A 1 139 ? -0.897 -4.694 17.076 1.00 95.69 139 LEU A O 1
ATOM 996 N N . VAL A 1 140 ? -1.663 -3.207 15.568 1.00 98.25 140 VAL A N 1
ATOM 997 C CA . VAL A 1 140 ? -2.830 -3.996 15.156 1.00 98.25 140 VAL A CA 1
ATOM 998 C C . VAL A 1 140 ? -2.352 -5.096 14.213 1.00 98.25 140 VAL A C 1
ATOM 1000 O O . VAL A 1 140 ? -1.661 -4.827 13.229 1.00 98.25 140 VAL A O 1
ATOM 1003 N N . LEU A 1 141 ? -2.713 -6.337 14.528 1.00 97.81 141 LEU A N 1
ATOM 1004 C CA . LEU A 1 141 ? -2.219 -7.528 13.845 1.00 97.81 141 LEU A CA 1
ATOM 1005 C C . LEU A 1 141 ? -2.689 -7.611 12.379 1.00 97.81 141 LEU A C 1
ATOM 1007 O O . LEU A 1 141 ? -3.734 -7.088 11.993 1.00 97.81 141 LEU A O 1
ATOM 1011 N N . PHE A 1 142 ? -1.903 -8.296 11.551 1.00 97.19 142 PHE A N 1
ATOM 1012 C CA . PHE A 1 142 ? -2.090 -8.378 10.104 1.00 97.19 142 PHE A CA 1
ATOM 1013 C C . PHE A 1 142 ? -3.404 -9.096 9.773 1.00 97.19 142 PHE A C 1
ATOM 1015 O O . PHE A 1 142 ? -3.692 -10.163 10.329 1.00 97.19 142 PHE A O 1
ATOM 1022 N N . GLY A 1 143 ? -4.200 -8.509 8.874 1.00 96.88 143 GLY A N 1
ATOM 1023 C CA . GLY A 1 143 ? -5.532 -9.014 8.526 1.00 96.88 143 GLY A CA 1
ATOM 1024 C C . GLY A 1 143 ? -6.575 -8.938 9.653 1.00 96.88 143 GLY A C 1
ATOM 1025 O O . GLY A 1 143 ? -7.612 -9.597 9.554 1.00 96.88 143 GLY A O 1
ATOM 1026 N N . ALA A 1 144 ? -6.321 -8.190 10.738 1.00 97.75 144 ALA A N 1
ATOM 1027 C CA . ALA A 1 144 ? -7.254 -8.099 11.861 1.00 97.75 144 ALA A CA 1
ATOM 1028 C C . ALA A 1 144 ? -8.630 -7.568 11.449 1.00 97.75 144 ALA A C 1
ATOM 1030 O O . ALA A 1 144 ? -8.756 -6.693 10.598 1.00 97.75 144 ALA A O 1
ATOM 1031 N N . ARG A 1 145 ? -9.677 -8.046 12.122 1.00 97.19 145 ARG A N 1
ATOM 1032 C CA . ARG A 1 145 ? -11.038 -7.512 12.012 1.00 97.19 145 ARG A CA 1
ATOM 1033 C C . ARG A 1 145 ? -11.536 -7.138 13.402 1.00 97.19 145 ARG A C 1
ATOM 1035 O O . ARG A 1 145 ? -11.995 -7.994 14.150 1.00 97.19 145 ARG A O 1
ATOM 1042 N N . ILE A 1 146 ? -11.412 -5.858 13.737 1.00 98.19 146 ILE A N 1
ATOM 1043 C CA . ILE A 1 146 ? -11.829 -5.271 15.013 1.00 98.19 146 ILE A CA 1
ATOM 1044 C C . ILE A 1 146 ? -13.156 -4.547 14.767 1.00 98.19 146 ILE A C 1
ATOM 1046 O O . ILE A 1 146 ? -13.197 -3.565 14.032 1.00 98.19 146 ILE A O 1
ATOM 1050 N N . THR A 1 147 ? -14.250 -5.038 15.347 1.00 97.50 147 THR A N 1
ATOM 1051 C CA . THR A 1 147 ? -15.620 -4.517 15.138 1.00 97.50 147 THR A CA 1
ATOM 1052 C C . THR A 1 147 ? -16.242 -3.908 16.397 1.00 97.50 147 THR A C 1
ATOM 1054 O O . THR A 1 147 ? -17.277 -3.244 16.339 1.00 97.50 147 THR A O 1
ATOM 1057 N N . SER A 1 148 ? -15.594 -4.115 17.538 1.00 97.50 148 SER A N 1
ATOM 1058 C CA . SER A 1 148 ? -15.985 -3.660 18.865 1.00 97.50 148 SER A CA 1
ATOM 1059 C C . SER A 1 148 ? -14.744 -3.296 19.685 1.00 97.50 148 SER A C 1
ATOM 1061 O O . SER A 1 148 ? -13.620 -3.660 19.336 1.00 97.50 148 SER A O 1
ATOM 1063 N N . GLN A 1 149 ? -14.943 -2.621 20.819 1.00 98.12 149 GLN A N 1
ATOM 1064 C CA . GLN A 1 149 ? -13.859 -2.362 21.772 1.00 98.12 149 GLN A CA 1
ATOM 1065 C C . GLN A 1 149 ? -13.333 -3.651 22.437 1.00 98.12 149 GLN A C 1
ATOM 1067 O O . GLN A 1 149 ? -12.190 -3.687 22.888 1.00 98.12 149 GLN A O 1
ATOM 1072 N N . GLU A 1 150 ? -14.150 -4.709 22.488 1.00 96.94 150 GLU A N 1
ATOM 1073 C CA . GLU A 1 150 ? -13.795 -6.008 23.076 1.00 96.94 150 GLU A CA 1
ATOM 1074 C C . GLU A 1 150 ? -12.821 -6.789 22.175 1.00 96.94 150 GLU A C 1
ATOM 1076 O O . GLU A 1 150 ? -11.897 -7.427 22.678 1.00 96.94 150 GLU A O 1
ATOM 1081 N N . ASP A 1 151 ? -12.951 -6.656 20.848 1.00 97.44 151 ASP A N 1
ATOM 1082 C CA . ASP A 1 151 ? -12.052 -7.286 19.869 1.00 97.44 151 ASP A CA 1
ATOM 1083 C C . ASP A 1 151 ? -10.596 -6.800 19.994 1.00 97.44 151 ASP A C 1
ATOM 1085 O O . ASP A 1 151 ? -9.664 -7.534 19.653 1.00 97.44 151 ASP A O 1
ATOM 1089 N N . VAL A 1 152 ? -10.381 -5.565 20.467 1.00 97.62 152 VAL A N 1
ATOM 1090 C CA . VAL A 1 152 ? -9.069 -4.891 20.464 1.00 97.62 152 VAL A CA 1
ATOM 1091 C C . VAL A 1 152 ? -8.015 -5.714 21.204 1.00 97.62 152 VAL A C 1
ATOM 1093 O O . VAL A 1 152 ? -6.966 -6.011 20.640 1.00 97.62 152 VAL A O 1
ATOM 1096 N N . ALA A 1 153 ? -8.310 -6.166 22.426 1.00 95.56 153 ALA A N 1
ATOM 1097 C CA . ALA A 1 153 ? -7.342 -6.855 23.286 1.00 95.56 153 ALA A CA 1
ATOM 1098 C C . ALA A 1 153 ? -6.847 -8.211 22.737 1.00 95.56 153 ALA A C 1
ATOM 1100 O O . ALA A 1 153 ? -5.834 -8.723 23.206 1.00 95.56 153 ALA A O 1
ATOM 1101 N N . ALA A 1 154 ? -7.544 -8.793 21.754 1.00 95.38 154 ALA A N 1
ATOM 1102 C CA . ALA A 1 154 ? -7.149 -10.034 21.084 1.00 95.38 154 ALA A CA 1
ATOM 1103 C C . ALA A 1 154 ? -6.462 -9.808 19.721 1.00 95.38 154 ALA A C 1
ATOM 1105 O O . ALA A 1 154 ? -5.960 -10.760 19.127 1.00 95.38 154 ALA A O 1
ATOM 1106 N N . ASN A 1 155 ? -6.461 -8.575 19.205 1.00 97.12 155 ASN A N 1
ATOM 1107 C CA . ASN A 1 155 ? -5.987 -8.238 17.860 1.00 97.12 155 ASN A CA 1
ATOM 1108 C C . ASN A 1 155 ? -4.894 -7.147 17.854 1.00 97.12 155 ASN A C 1
ATOM 1110 O O . ASN A 1 155 ? -4.535 -6.666 16.779 1.00 97.12 155 ASN A O 1
ATOM 1114 N N . VAL A 1 156 ? -4.352 -6.773 19.020 1.00 96.38 156 VAL A N 1
ATOM 1115 C CA . VAL A 1 156 ? -3.213 -5.847 19.155 1.00 96.38 156 VAL A CA 1
ATOM 1116 C C . VAL A 1 156 ? -2.113 -6.424 20.048 1.00 96.38 156 VAL A C 1
ATOM 1118 O O . VAL A 1 156 ? -2.386 -7.178 20.981 1.00 96.38 156 VAL A O 1
ATOM 1121 N N . ILE A 1 157 ? -0.870 -6.031 19.778 1.00 94.25 157 ILE A N 1
ATOM 1122 C CA . ILE A 1 157 ? 0.316 -6.262 20.623 1.00 94.25 157 ILE A CA 1
ATOM 1123 C C . ILE A 1 157 ? 1.083 -4.936 20.784 1.00 94.25 157 ILE A C 1
ATOM 1125 O O . ILE A 1 157 ? 0.841 -4.029 19.995 1.00 94.25 157 ILE A O 1
ATOM 1129 N N . PRO A 1 158 ? 2.016 -4.771 21.740 1.00 91.62 158 PRO A N 1
ATOM 1130 C CA . PRO A 1 158 ? 2.938 -3.629 21.724 1.00 91.62 158 PRO A CA 1
ATOM 1131 C C . PRO A 1 158 ? 3.765 -3.615 20.428 1.00 91.62 158 PRO A C 1
ATOM 1133 O O . PRO A 1 158 ? 4.129 -4.690 19.944 1.00 91.62 158 PRO A O 1
ATOM 1136 N N . VAL A 1 159 ? 4.081 -2.439 19.868 1.00 82.00 159 VAL A N 1
ATOM 1137 C CA . VAL A 1 159 ? 4.873 -2.350 18.623 1.00 82.00 159 VAL A CA 1
ATOM 1138 C C . VAL A 1 159 ? 6.237 -3.038 18.807 1.00 82.00 159 VAL A C 1
ATOM 1140 O O . VAL A 1 159 ? 7.022 -2.623 19.664 1.00 82.00 159 VAL A O 1
ATOM 1143 N N . PRO A 1 160 ? 6.576 -4.063 18.000 1.00 74.94 160 PRO A N 1
ATOM 1144 C CA . PRO A 1 160 ? 7.916 -4.639 18.006 1.00 74.94 160 PRO A CA 1
ATOM 1145 C C . PRO A 1 160 ? 8.920 -3.655 17.392 1.00 74.94 160 PRO A C 1
ATOM 1147 O O . PRO A 1 160 ? 8.643 -3.082 16.341 1.00 74.94 160 PRO A O 1
ATOM 1150 N N . ALA A 1 161 ? 10.118 -3.531 17.974 1.00 68.19 161 ALA A N 1
ATOM 1151 C CA . ALA A 1 161 ? 11.182 -2.637 17.486 1.00 68.19 161 ALA A CA 1
ATOM 1152 C C . ALA A 1 161 ? 11.505 -2.728 15.967 1.00 68.19 161 ALA A C 1
ATOM 1154 O O . ALA A 1 161 ? 11.794 -1.687 15.377 1.00 68.19 161 ALA A O 1
ATOM 1155 N N . PRO A 1 162 ? 11.392 -3.895 15.286 1.00 65.44 162 PRO A N 1
ATOM 1156 C CA . PRO A 1 162 ? 11.400 -3.968 13.822 1.00 65.44 162 PRO A CA 1
ATOM 1157 C C . PRO A 1 162 ? 10.510 -2.943 13.101 1.00 65.44 162 PRO A C 1
ATOM 1159 O O . PRO A 1 162 ? 10.900 -2.391 12.077 1.00 65.44 162 PRO A O 1
ATOM 1162 N N . PHE A 1 163 ? 9.322 -2.662 13.632 1.00 68.62 163 PHE A N 1
ATOM 1163 C CA . PHE A 1 163 ? 8.337 -1.817 12.963 1.00 68.62 163 PHE A CA 1
ATOM 1164 C C . PHE A 1 163 ? 8.488 -0.321 13.279 1.00 68.62 163 PHE A C 1
ATOM 1166 O O . PHE A 1 163 ? 8.063 0.498 12.467 1.00 68.62 163 PHE A O 1
ATOM 1173 N N . THR A 1 164 ? 9.137 0.063 14.388 1.00 64.25 164 THR A N 1
ATOM 1174 C CA . THR A 1 164 ? 9.401 1.486 14.691 1.00 64.25 164 THR A CA 1
ATOM 1175 C C . THR A 1 164 ? 10.442 2.114 13.766 1.00 64.25 164 THR A C 1
ATOM 1177 O O . THR A 1 164 ? 10.403 3.319 13.549 1.00 64.25 164 THR A O 1
ATOM 1180 N N . ILE A 1 165 ? 11.369 1.320 13.219 1.00 62.09 165 ILE A N 1
ATOM 1181 C CA . ILE A 1 165 ? 12.397 1.820 12.289 1.00 62.09 165 ILE A CA 1
ATOM 1182 C C . ILE A 1 165 ? 11.884 1.779 10.846 1.00 62.09 165 ILE A C 1
ATOM 1184 O O . ILE A 1 165 ? 12.000 2.787 10.164 1.00 62.09 165 ILE A O 1
ATOM 1188 N N . PHE A 1 166 ? 11.143 0.736 10.445 1.00 67.75 166 PHE A N 1
ATOM 1189 C CA . PHE A 1 166 ? 10.369 0.752 9.190 1.00 67.75 166 PHE A CA 1
ATOM 1190 C C . PHE A 1 166 ? 9.470 2.002 9.064 1.00 67.75 166 PHE A C 1
ATOM 1192 O O . PHE A 1 166 ? 9.412 2.627 8.009 1.00 67.75 166 PHE A O 1
ATOM 1199 N N . ALA A 1 167 ? 8.806 2.407 10.154 1.00 65.69 167 ALA A N 1
ATOM 1200 C CA . ALA A 1 167 ? 8.026 3.646 10.207 1.00 65.69 167 ALA A CA 1
ATOM 1201 C C . ALA A 1 167 ? 8.869 4.917 9.968 1.00 65.69 167 ALA A C 1
ATOM 1203 O O . ALA A 1 167 ? 8.402 5.859 9.323 1.00 65.69 167 ALA A O 1
ATOM 1204 N N . ALA A 1 168 ? 10.108 4.948 10.469 1.00 62.69 168 ALA A N 1
ATOM 1205 C CA . ALA A 1 168 ? 11.034 6.058 10.263 1.00 62.69 168 ALA A CA 1
ATOM 1206 C C . ALA A 1 168 ? 11.560 6.103 8.818 1.00 62.69 168 ALA A C 1
ATOM 1208 O O . ALA A 1 168 ? 11.567 7.178 8.220 1.00 62.69 168 ALA A O 1
ATOM 1209 N N . ASP A 1 169 ? 11.911 4.949 8.240 1.00 63.78 169 ASP A N 1
ATOM 1210 C CA . ASP A 1 169 ? 12.399 4.826 6.860 1.00 63.78 169 ASP A CA 1
ATOM 1211 C C . ASP A 1 169 ? 11.353 5.345 5.854 1.00 63.78 169 ASP A C 1
ATOM 1213 O O . ASP A 1 169 ? 11.638 6.245 5.062 1.00 63.78 169 ASP A O 1
ATOM 1217 N N . VAL A 1 170 ? 10.103 4.869 5.962 1.00 67.06 170 VAL A N 1
ATOM 1218 C CA . VAL A 1 170 ? 8.972 5.323 5.124 1.00 67.06 170 VAL A CA 1
ATOM 1219 C C . VAL A 1 170 ? 8.736 6.831 5.268 1.00 67.06 170 VAL A C 1
ATOM 1221 O O . VAL A 1 170 ? 8.416 7.510 4.287 1.00 67.06 170 VAL A O 1
ATOM 1224 N N .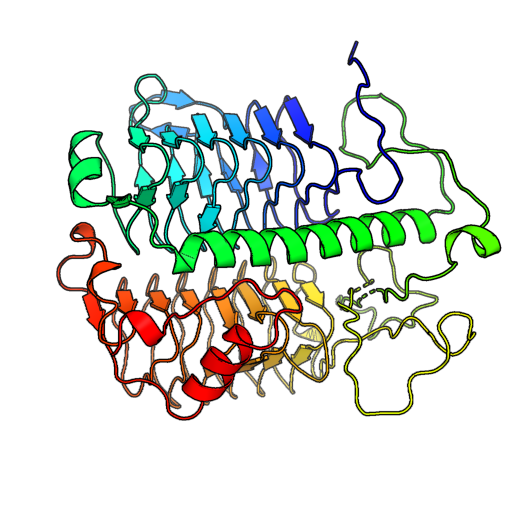 SER A 1 171 ? 8.913 7.375 6.475 1.00 65.44 171 SER A N 1
ATOM 1225 C CA . SER A 1 171 ? 8.754 8.809 6.744 1.00 65.44 171 SER A CA 1
ATOM 1226 C C . SER A 1 171 ? 9.886 9.650 6.140 1.00 65.44 171 SER A C 1
ATOM 1228 O O . SER A 1 171 ? 9.631 10.746 5.637 1.00 65.44 171 SER A O 1
ATOM 1230 N N . GLU A 1 172 ? 11.126 9.149 6.126 1.00 62.12 172 GLU A N 1
ATOM 1231 C CA . GLU A 1 172 ? 12.251 9.815 5.461 1.00 62.12 172 GLU A CA 1
ATOM 1232 C C . GLU A 1 172 ? 12.098 9.799 3.931 1.00 62.12 172 GLU A C 1
ATOM 1234 O O . GLU A 1 172 ? 12.268 10.837 3.286 1.00 62.12 172 GLU A O 1
ATOM 1239 N N . GLU A 1 173 ? 11.722 8.660 3.344 1.00 65.69 173 GLU A N 1
ATOM 1240 C CA . GLU A 1 173 ? 11.472 8.543 1.901 1.00 65.69 173 GLU A CA 1
ATOM 1241 C C . GLU A 1 173 ? 10.369 9.513 1.446 1.00 65.69 173 GLU A C 1
ATOM 1243 O O . GLU A 1 173 ? 10.569 10.300 0.515 1.00 65.69 173 GLU A O 1
ATOM 1248 N N . ASN A 1 174 ? 9.242 9.550 2.163 1.00 68.25 174 ASN A N 1
ATOM 1249 C CA . ASN A 1 174 ? 8.142 10.472 1.873 1.00 68.25 174 ASN A CA 1
ATOM 1250 C C . ASN A 1 174 ? 8.534 11.948 2.053 1.00 68.25 174 ASN A C 1
ATOM 1252 O O . ASN A 1 174 ? 8.108 12.798 1.269 1.00 68.25 174 ASN A O 1
ATOM 1256 N N . LEU A 1 175 ? 9.395 12.271 3.024 1.00 63.44 175 LEU A N 1
ATOM 1257 C CA . LEU A 1 175 ? 9.958 13.614 3.195 1.00 63.44 175 LEU A CA 1
ATOM 1258 C C . LEU A 1 175 ? 10.845 14.027 2.003 1.00 63.44 175 LEU A C 1
ATOM 1260 O O . LEU A 1 175 ? 10.818 15.188 1.579 1.00 63.44 175 LEU A O 1
ATOM 1264 N N . VA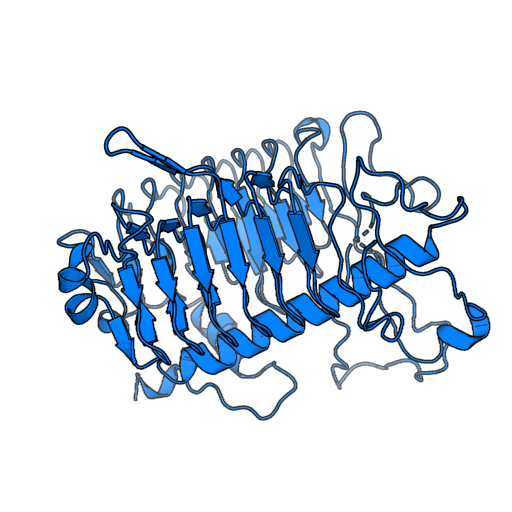L A 1 176 ? 11.626 13.097 1.443 1.00 62.16 176 VAL A N 1
ATOM 1265 C CA . VAL A 1 176 ? 12.424 13.329 0.226 1.00 62.16 176 VAL A CA 1
ATOM 1266 C C . VAL A 1 176 ? 11.514 13.527 -0.991 1.00 62.16 176 VAL A C 1
ATOM 1268 O O . VAL A 1 176 ? 11.722 14.484 -1.744 1.00 62.16 176 VAL A O 1
ATOM 1271 N N . LEU A 1 177 ? 10.464 12.714 -1.146 1.00 65.94 177 LEU A N 1
ATOM 1272 C CA . LEU A 1 177 ? 9.465 12.867 -2.211 1.00 65.94 177 LEU A CA 1
ATOM 1273 C C . LEU A 1 177 ? 8.726 14.213 -2.113 1.00 65.94 177 LEU A C 1
ATOM 1275 O O . LEU A 1 177 ? 8.694 14.962 -3.091 1.00 65.94 177 LEU A O 1
ATOM 1279 N N . ALA A 1 178 ? 8.219 14.589 -0.933 1.00 62.53 178 ALA A N 1
ATOM 1280 C CA . ALA A 1 178 ? 7.547 15.872 -0.695 1.00 62.53 178 ALA A CA 1
ATOM 1281 C C . ALA A 1 178 ? 8.427 17.079 -1.064 1.00 62.53 178 ALA A C 1
ATOM 1283 O O . ALA A 1 178 ? 7.950 18.064 -1.639 1.00 62.53 178 ALA A O 1
ATOM 1284 N N . ARG A 1 179 ? 9.731 17.002 -0.764 1.00 60.16 179 ARG A N 1
ATOM 1285 C CA . ARG A 1 179 ? 10.728 18.011 -1.153 1.00 60.16 179 ARG A CA 1
ATOM 1286 C C . ARG A 1 179 ? 10.950 18.049 -2.659 1.00 60.16 179 ARG A C 1
ATOM 1288 O O . ARG A 1 179 ? 10.925 19.138 -3.232 1.00 60.16 179 ARG A O 1
ATOM 1295 N N . GLY A 1 180 ? 11.125 16.889 -3.291 1.00 58.97 180 GLY A N 1
ATOM 1296 C CA . GLY A 1 180 ? 11.249 16.763 -4.742 1.00 58.97 180 GLY A CA 1
ATOM 1297 C C . GLY A 1 180 ? 10.065 17.402 -5.465 1.00 58.97 180 GLY A C 1
ATOM 1298 O O . GLY A 1 180 ? 10.250 18.329 -6.258 1.00 58.97 180 GLY A O 1
ATOM 1299 N N . TYR A 1 181 ? 8.843 16.980 -5.126 1.00 60.91 181 TYR A N 1
ATOM 1300 C CA . TYR A 1 181 ? 7.611 17.509 -5.709 1.00 60.91 181 TYR A CA 1
ATOM 1301 C C . TYR A 1 181 ? 7.478 19.031 -5.518 1.00 60.91 181 TYR A C 1
ATOM 1303 O O . TYR A 1 181 ? 7.212 19.745 -6.487 1.00 60.91 181 TYR A O 1
ATOM 1311 N N . ASN A 1 182 ? 7.736 19.561 -4.314 1.00 56.84 182 ASN A N 1
ATOM 1312 C CA . ASN A 1 182 ? 7.736 21.011 -4.071 1.00 56.84 182 ASN A CA 1
ATOM 1313 C C . ASN A 1 182 ? 8.739 21.763 -4.963 1.00 56.84 182 ASN A C 1
ATOM 1315 O O . ASN A 1 182 ? 8.383 22.783 -5.558 1.00 56.84 182 ASN A O 1
ATOM 1319 N N . LEU A 1 183 ? 9.981 21.276 -5.060 1.00 54.47 183 LEU A N 1
ATOM 1320 C CA . LEU A 1 183 ? 11.033 21.901 -5.867 1.00 54.47 183 LEU A CA 1
ATOM 1321 C C . LEU A 1 183 ? 10.679 21.888 -7.358 1.00 54.47 183 LEU A C 1
ATOM 1323 O O . LEU A 1 183 ? 10.789 22.919 -8.019 1.00 54.47 183 LEU A O 1
ATOM 1327 N N . LEU A 1 184 ? 10.197 20.754 -7.870 1.00 53.22 184 LEU A N 1
ATOM 1328 C CA . LEU A 1 184 ? 9.787 20.588 -9.262 1.00 53.22 184 LEU A CA 1
ATOM 1329 C C . LEU A 1 184 ? 8.645 21.532 -9.653 1.00 53.22 184 LEU A C 1
ATOM 1331 O O . LEU A 1 184 ? 8.766 22.291 -10.619 1.00 53.22 184 LEU A O 1
ATOM 1335 N N . TYR A 1 185 ? 7.537 21.491 -8.908 1.00 49.81 185 TYR A N 1
ATOM 1336 C CA . TYR A 1 185 ? 6.339 22.254 -9.259 1.00 49.81 185 TYR A CA 1
ATOM 1337 C C . TYR A 1 185 ? 6.581 23.767 -9.184 1.00 49.81 185 TYR A C 1
ATOM 1339 O O . TYR A 1 185 ? 6.007 24.511 -9.980 1.00 49.81 185 TYR A O 1
ATOM 1347 N N . ARG A 1 186 ? 7.487 24.220 -8.304 1.00 50.47 186 ARG A N 1
ATOM 1348 C CA . ARG A 1 186 ? 7.962 25.612 -8.270 1.00 50.47 186 ARG A CA 1
ATOM 1349 C C . ARG A 1 186 ? 8.934 25.929 -9.414 1.00 50.47 186 ARG A C 1
ATOM 1351 O O . ARG A 1 186 ? 8.787 26.966 -10.050 1.00 50.47 186 ARG A O 1
ATOM 1358 N N . ALA A 1 187 ? 9.891 25.051 -9.729 1.00 46.72 187 ALA A N 1
ATOM 1359 C CA . ALA A 1 187 ? 10.891 25.289 -10.778 1.00 46.72 187 ALA A CA 1
ATOM 1360 C C . ALA A 1 187 ? 10.289 25.391 -12.194 1.00 46.72 187 ALA A C 1
ATOM 1362 O O . ALA A 1 187 ? 10.792 26.144 -13.029 1.00 46.72 187 ALA A O 1
ATOM 1363 N N . ALA A 1 188 ? 9.202 24.665 -12.467 1.00 40.84 188 ALA A N 1
ATOM 1364 C CA . ALA A 1 188 ? 8.489 24.732 -13.742 1.00 40.84 188 ALA A CA 1
ATOM 1365 C C . ALA A 1 188 ? 7.490 25.914 -13.840 1.00 40.84 188 ALA A C 1
ATOM 1367 O O . ALA A 1 188 ? 6.998 26.222 -14.930 1.00 40.84 188 ALA A O 1
ATOM 1368 N N . ALA A 1 189 ? 7.189 26.610 -12.736 1.00 41.91 189 ALA A N 1
ATOM 1369 C CA . ALA A 1 189 ? 6.171 27.658 -12.699 1.00 41.91 189 ALA A CA 1
ATOM 1370 C C . ALA A 1 189 ? 6.640 28.983 -13.338 1.00 41.91 189 ALA A C 1
ATOM 1372 O O . ALA A 1 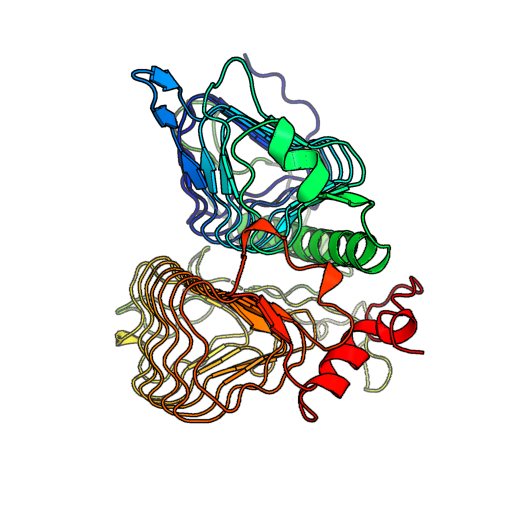189 ? 7.356 29.782 -12.741 1.00 41.91 189 ALA A O 1
ATOM 1373 N N . ARG A 1 190 ? 6.149 29.270 -14.552 1.00 39.81 190 ARG A N 1
ATOM 1374 C CA . ARG A 1 190 ? 6.181 30.610 -15.182 1.00 39.81 190 ARG A CA 1
ATOM 1375 C C . ARG A 1 190 ? 4.792 31.268 -15.247 1.00 39.81 190 ARG A C 1
ATOM 1377 O O . ARG A 1 190 ? 4.489 31.980 -16.203 1.00 39.81 190 ARG A O 1
ATOM 1384 N N . MET A 1 191 ? 3.922 30.997 -14.272 1.00 31.39 191 MET A N 1
ATOM 1385 C CA . MET A 1 191 ? 2.540 31.503 -14.234 1.00 31.39 191 MET A CA 1
ATOM 1386 C C . MET A 1 191 ? 2.148 32.026 -12.842 1.00 31.39 191 MET A C 1
ATOM 1388 O O . MET A 1 191 ? 2.867 31.820 -11.872 1.00 31.39 191 MET A O 1
ATOM 1392 N N . ALA A 1 192 ? 1.053 32.790 -12.800 1.00 30.53 192 ALA A N 1
ATOM 1393 C CA . ALA A 1 192 ? 0.701 33.729 -11.732 1.00 30.53 192 ALA A CA 1
ATOM 1394 C C . ALA A 1 192 ? 0.311 33.088 -10.375 1.00 30.53 192 ALA A C 1
ATOM 1396 O O . ALA A 1 192 ? -0.162 31.950 -10.359 1.00 30.53 192 ALA A O 1
ATOM 1397 N N . PRO A 1 193 ? 0.444 33.835 -9.257 1.00 32.81 193 PRO A N 1
ATOM 1398 C CA . PRO A 1 193 ? 0.153 33.349 -7.908 1.00 32.81 193 PRO A CA 1
ATOM 1399 C C . PRO A 1 193 ? -1.304 32.950 -7.659 1.00 32.81 193 PRO A C 1
ATOM 1401 O O . PRO A 1 193 ? -2.252 33.504 -8.224 1.00 32.81 193 PRO A O 1
ATOM 1404 N N . PHE A 1 194 ? -1.467 32.018 -6.721 1.00 41.41 194 PHE A N 1
ATOM 1405 C CA . PHE A 1 194 ? -2.751 31.618 -6.156 1.00 41.41 194 PHE A CA 1
ATOM 1406 C C . PHE A 1 194 ? -3.347 32.747 -5.297 1.00 41.41 194 PHE A C 1
ATOM 1408 O O . PHE A 1 194 ? -2.642 33.386 -4.519 1.00 41.41 194 PHE A O 1
ATOM 1415 N N . SER A 1 195 ? -4.659 32.980 -5.397 1.00 32.44 195 SER A N 1
ATOM 1416 C CA . SER A 1 195 ? -5.370 33.967 -4.569 1.00 32.44 195 SER A CA 1
ATOM 1417 C C . SER A 1 195 ? -6.433 33.288 -3.709 1.00 32.44 195 SER A C 1
ATOM 1419 O O . SER A 1 195 ? -7.019 32.290 -4.120 1.00 32.44 195 SER A O 1
ATOM 1421 N N . ALA A 1 196 ? -6.699 33.834 -2.520 1.00 32.16 196 ALA A N 1
ATOM 1422 C CA . ALA A 1 196 ? -7.513 33.207 -1.471 1.00 32.16 196 ALA A CA 1
ATOM 1423 C C . ALA A 1 196 ? -9.044 33.182 -1.733 1.00 32.16 196 ALA A C 1
ATOM 1425 O O . ALA A 1 196 ? -9.843 33.295 -0.802 1.00 32.16 196 ALA A O 1
ATOM 1426 N N . ALA A 1 197 ? -9.468 33.044 -2.992 1.00 27.05 197 ALA A N 1
ATOM 1427 C CA . ALA A 1 197 ? -10.852 32.769 -3.366 1.00 27.05 197 ALA A CA 1
ATOM 1428 C C . ALA A 1 197 ? -11.114 31.252 -3.315 1.00 27.05 197 ALA A C 1
ATOM 1430 O O . ALA A 1 197 ? -10.373 30.462 -3.896 1.00 27.05 197 ALA A O 1
ATOM 1431 N N . ALA A 1 198 ? -12.162 30.833 -2.602 1.00 31.55 198 ALA A N 1
ATOM 1432 C CA . ALA A 1 198 ? -12.438 29.418 -2.357 1.00 31.55 198 ALA A CA 1
ATOM 1433 C C . ALA A 1 198 ? -12.807 28.644 -3.640 1.00 31.55 198 ALA A C 1
ATOM 1435 O O . ALA A 1 198 ? -13.609 29.124 -4.441 1.00 31.55 198 ALA A O 1
ATOM 1436 N N . GLY A 1 199 ? -12.290 27.417 -3.787 1.00 33.03 199 GLY A N 1
ATOM 1437 C CA . GLY A 1 199 ? -12.757 26.478 -4.818 1.00 33.03 199 GLY A CA 1
ATOM 1438 C C . GLY A 1 199 ? -11.777 25.384 -5.259 1.00 33.03 199 GLY A C 1
ATOM 1439 O O . GLY A 1 199 ? -12.226 24.392 -5.822 1.00 33.03 199 GLY A O 1
ATOM 1440 N N . HIS A 1 200 ? -10.470 25.532 -5.018 1.00 35.56 200 HIS A N 1
ATOM 1441 C CA . HIS A 1 200 ? -9.460 24.541 -5.418 1.00 35.56 200 HIS A CA 1
ATOM 1442 C C . HIS A 1 200 ? -8.218 24.628 -4.511 1.00 35.56 200 HIS A C 1
ATOM 1444 O O . HIS A 1 200 ? -7.792 25.747 -4.222 1.00 35.56 200 HIS A O 1
ATOM 1450 N N . PRO A 1 201 ? -7.607 23.510 -4.075 1.00 36.50 201 PRO A N 1
ATOM 1451 C CA . PRO A 1 201 ? -6.321 23.547 -3.383 1.00 36.50 201 PRO A CA 1
ATOM 1452 C C . PRO A 1 201 ? -5.182 23.812 -4.382 1.00 36.50 201 PRO A C 1
ATOM 1454 O O . PRO A 1 201 ? -5.034 23.096 -5.372 1.00 36.50 201 PRO A O 1
ATOM 1457 N N . GLY A 1 202 ? -4.382 24.846 -4.116 1.00 40.47 202 GLY A N 1
ATOM 1458 C CA . GLY A 1 202 ? -3.142 25.166 -4.827 1.00 40.47 202 GLY A CA 1
ATOM 1459 C C . GLY A 1 202 ? -2.006 25.392 -3.828 1.00 40.47 202 GLY A C 1
ATOM 1460 O O . GLY A 1 202 ? -2.236 25.924 -2.742 1.00 40.47 202 GLY A O 1
ATOM 1461 N N . ASN A 1 203 ? -0.794 24.953 -4.171 1.00 39.66 203 ASN A N 1
ATOM 1462 C CA . ASN A 1 203 ? 0.352 24.939 -3.254 1.00 39.66 203 ASN A CA 1
ATOM 1463 C C . ASN A 1 203 ? 0.920 26.367 -3.013 1.00 39.66 203 ASN A C 1
ATOM 1465 O O . ASN A 1 203 ? 0.961 27.145 -3.968 1.00 39.66 203 ASN A O 1
ATOM 1469 N N . PRO A 1 204 ? 1.360 26.750 -1.793 1.00 37.78 204 PRO A N 1
ATOM 1470 C CA . PRO A 1 204 ? 1.689 28.145 -1.470 1.00 37.78 204 PRO A CA 1
ATOM 1471 C C . PRO A 1 204 ? 3.180 28.523 -1.614 1.00 37.78 204 PRO A C 1
ATOM 1473 O O . PRO A 1 204 ? 4.070 27.723 -1.320 1.00 37.78 204 PRO A O 1
ATOM 1476 N N . GLY A 1 205 ? 3.448 29.802 -1.920 1.00 36.38 205 GLY A N 1
ATOM 1477 C CA . GLY A 1 205 ? 4.733 30.478 -1.659 1.00 36.38 205 GLY A CA 1
ATOM 1478 C C . GLY A 1 205 ? 5.311 31.270 -2.841 1.00 36.38 205 GLY A C 1
ATOM 1479 O O . GLY A 1 205 ? 5.665 30.671 -3.851 1.00 36.38 205 GLY A O 1
ATOM 1480 N N . ASP A 1 206 ? 5.466 32.590 -2.673 1.00 32.88 206 ASP A N 1
ATOM 1481 C CA . ASP A 1 206 ? 5.865 33.543 -3.733 1.00 32.88 206 ASP A CA 1
ATOM 1482 C C . ASP A 1 206 ? 7.359 33.944 -3.754 1.00 32.88 206 ASP A C 1
ATOM 1484 O O . ASP A 1 206 ? 7.812 34.568 -4.715 1.00 32.88 206 ASP A O 1
ATOM 1488 N N . ASP A 1 207 ? 8.151 33.601 -2.731 1.00 37.75 207 ASP A N 1
ATOM 1489 C CA . ASP A 1 207 ? 9.563 34.008 -2.654 1.00 37.75 207 ASP A CA 1
ATOM 1490 C C . ASP A 1 207 ? 10.499 33.062 -3.427 1.00 37.75 207 ASP A C 1
ATOM 1492 O O . ASP A 1 207 ? 10.638 31.878 -3.103 1.00 37.75 207 ASP A O 1
ATOM 1496 N N . PHE A 1 208 ? 11.182 33.609 -4.438 1.00 33.88 208 PHE A N 1
ATOM 1497 C CA . PHE A 1 208 ? 12.035 32.872 -5.374 1.00 33.88 208 PHE A CA 1
ATOM 1498 C C . PHE A 1 208 ? 13.485 33.408 -5.353 1.00 33.88 208 PHE A C 1
ATOM 1500 O O . PHE A 1 208 ? 13.758 34.451 -5.956 1.00 33.88 208 PHE A O 1
ATOM 1507 N N . PRO A 1 209 ? 14.436 32.741 -4.666 1.00 33.59 209 PRO A N 1
ATOM 1508 C CA . PRO A 1 209 ? 15.859 33.075 -4.758 1.00 33.59 209 PRO A CA 1
ATOM 1509 C C . PRO A 1 209 ? 16.435 32.718 -6.140 1.00 33.59 209 PRO A C 1
ATOM 1511 O O . PRO A 1 209 ? 15.878 31.893 -6.862 1.00 33.59 209 PRO A O 1
ATOM 1514 N N . ASP A 1 210 ? 17.574 33.317 -6.507 1.00 36.94 210 ASP A N 1
ATOM 1515 C CA . ASP A 1 210 ? 18.245 33.049 -7.788 1.00 36.94 210 ASP A CA 1
ATOM 1516 C C . ASP A 1 210 ? 18.553 31.548 -7.953 1.00 36.94 210 ASP A C 1
ATOM 1518 O O . ASP A 1 210 ? 19.191 30.931 -7.097 1.00 36.94 210 ASP A O 1
ATOM 1522 N N . VAL A 1 211 ? 18.133 30.965 -9.080 1.00 33.34 211 VAL A N 1
ATOM 1523 C CA . VAL A 1 211 ? 18.356 29.554 -9.435 1.00 33.34 211 VAL A CA 1
ATOM 1524 C C . VAL A 1 211 ? 19.850 29.211 -9.451 1.00 33.34 211 VAL A C 1
ATOM 1526 O O . VAL A 1 211 ? 20.232 28.112 -9.058 1.00 33.34 211 VAL A O 1
ATOM 1529 N N . ALA A 1 212 ? 20.718 30.151 -9.834 1.00 31.00 212 ALA A N 1
ATOM 1530 C CA . ALA A 1 212 ? 22.166 29.945 -9.809 1.00 31.00 212 ALA A CA 1
ATOM 1531 C C . ALA A 1 212 ? 22.749 29.911 -8.380 1.00 31.00 212 ALA A C 1
ATOM 1533 O O . ALA A 1 212 ? 23.853 29.409 -8.180 1.00 31.00 212 ALA A O 1
ATOM 1534 N N . GLN A 1 213 ? 22.020 30.441 -7.392 1.00 35.16 213 GLN A N 1
ATOM 1535 C CA . GLN A 1 213 ? 22.461 30.575 -6.002 1.00 35.16 213 GLN A CA 1
ATOM 1536 C C . GLN A 1 213 ? 21.804 29.542 -5.071 1.00 35.16 213 GLN A C 1
ATOM 1538 O O . GLN A 1 213 ? 22.442 29.072 -4.131 1.00 35.16 213 GLN A O 1
ATOM 1543 N N . ALA A 1 214 ? 20.554 29.155 -5.343 1.00 33.91 214 ALA A N 1
ATOM 1544 C CA . ALA A 1 214 ? 19.802 28.176 -4.558 1.00 33.91 214 ALA A CA 1
ATOM 1545 C C . ALA A 1 214 ? 20.229 26.719 -4.817 1.00 33.91 214 ALA A C 1
ATOM 1547 O O . ALA A 1 214 ? 20.122 25.885 -3.923 1.00 33.91 214 ALA A O 1
ATOM 1548 N N . PHE A 1 215 ? 20.747 26.407 -6.011 1.00 34.31 215 PHE A N 1
ATOM 1549 C CA . PHE A 1 215 ? 21.124 25.042 -6.413 1.00 34.31 215 PHE A CA 1
ATOM 1550 C C . PHE A 1 215 ? 22.571 24.660 -6.041 1.00 34.31 215 PHE A C 1
ATOM 1552 O O . PHE A 1 215 ? 23.140 23.700 -6.562 1.00 34.31 215 PHE A O 1
ATOM 1559 N N . GLY A 1 216 ? 23.173 25.376 -5.089 1.00 33.44 216 GLY A N 1
ATOM 1560 C CA . GLY A 1 216 ? 24.416 24.955 -4.453 1.00 33.44 216 GLY A CA 1
ATOM 1561 C C . GLY A 1 216 ? 24.200 23.738 -3.546 1.00 33.44 216 GLY A C 1
ATOM 1562 O O . GLY A 1 216 ? 23.851 23.905 -2.382 1.00 33.44 216 GLY A O 1
ATOM 1563 N N . LYS A 1 217 ? 24.519 22.538 -4.056 1.00 34.81 217 LYS A N 1
ATOM 1564 C CA . LYS A 1 217 ? 24.648 21.259 -3.311 1.00 34.81 217 LYS A CA 1
ATOM 1565 C C . LYS A 1 217 ? 23.362 20.498 -2.950 1.00 34.81 217 LYS A C 1
ATOM 1567 O O . LYS A 1 217 ? 23.310 19.865 -1.900 1.00 34.81 217 LYS A O 1
ATOM 1572 N N . LEU A 1 218 ? 22.389 20.426 -3.860 1.00 29.12 218 LEU A N 1
ATOM 1573 C CA . LEU A 1 218 ? 21.480 19.268 -3.928 1.00 29.12 218 LEU A CA 1
ATOM 1574 C C . LEU A 1 218 ? 21.319 18.792 -5.378 1.00 29.12 218 LEU A C 1
ATOM 1576 O O . LEU A 1 218 ? 20.876 19.551 -6.237 1.00 29.12 218 LEU A O 1
ATOM 1580 N N . ALA A 1 219 ? 21.660 17.527 -5.634 1.00 27.25 219 ALA A N 1
ATOM 1581 C CA . ALA A 1 219 ? 21.414 16.853 -6.905 1.00 27.25 219 ALA A CA 1
ATOM 1582 C C . ALA A 1 219 ? 20.132 16.019 -6.778 1.00 27.25 219 ALA A C 1
ATOM 1584 O O . ALA A 1 219 ? 20.122 14.990 -6.108 1.00 27.25 219 ALA A O 1
ATOM 1585 N N . VAL A 1 220 ? 19.044 16.498 -7.383 1.00 30.98 220 VAL A N 1
ATOM 1586 C CA . VAL A 1 220 ? 17.724 15.853 -7.368 1.00 30.98 220 VAL A CA 1
ATOM 1587 C C . VAL A 1 220 ? 17.159 15.896 -8.786 1.00 30.98 220 VAL A C 1
ATOM 1589 O O . VAL A 1 220 ? 17.064 16.967 -9.388 1.00 30.98 220 VAL A O 1
ATOM 1592 N N . ALA A 1 221 ? 16.824 14.730 -9.337 1.00 32.25 221 ALA A N 1
ATOM 1593 C CA . ALA A 1 221 ? 16.254 14.592 -10.675 1.00 32.25 221 ALA A CA 1
ATOM 1594 C C . ALA A 1 221 ? 14.718 14.694 -10.678 1.00 32.25 221 ALA A C 1
ATOM 1596 O O . ALA A 1 221 ? 14.116 14.379 -9.660 1.00 32.25 221 ALA A O 1
ATOM 1597 N N . PRO A 1 222 ? 14.066 15.103 -11.782 1.00 29.39 222 PRO A N 1
ATOM 1598 C CA . PRO A 1 222 ? 12.621 14.937 -11.952 1.00 29.39 222 PRO A CA 1
ATOM 1599 C C . PRO A 1 222 ? 12.250 13.665 -12.730 1.00 29.39 222 PRO A C 1
ATOM 1601 O O . PRO A 1 222 ? 12.921 13.305 -13.700 1.00 29.39 222 PRO A O 1
ATOM 1604 N N . PRO A 1 223 ? 11.127 13.036 -12.355 1.00 34.84 223 PRO A N 1
ATOM 1605 C CA . PRO A 1 223 ? 10.355 11.491 -13.329 1.00 34.84 223 PRO A CA 1
ATOM 1606 C C . PRO A 1 223 ? 10.064 11.679 -14.834 1.00 34.84 223 PRO A C 1
ATOM 1608 O O . PRO A 1 223 ? 10.426 12.691 -15.428 1.00 34.84 223 PRO A O 1
ATOM 1611 N N . THR A 1 224 ? 9.245 10.789 -15.410 1.00 32.53 224 THR A N 1
ATOM 1612 C CA . THR A 1 224 ? 8.391 11.074 -16.590 1.00 32.53 224 THR A CA 1
ATOM 1613 C C . THR A 1 224 ? 7.117 10.209 -16.584 1.00 32.53 224 THR A C 1
ATOM 1615 O O . THR A 1 224 ? 7.215 9.047 -16.208 1.00 32.53 224 THR A O 1
ATOM 1618 N N . VAL A 1 225 ? 5.961 10.738 -17.030 1.00 33.38 225 VAL A N 1
ATOM 1619 C CA . VAL A 1 225 ? 4.679 9.997 -17.211 1.00 33.38 225 VAL A CA 1
ATOM 1620 C C . VAL A 1 225 ? 4.374 9.756 -18.693 1.00 33.38 225 VAL A C 1
ATOM 1622 O O . VAL A 1 225 ? 4.845 10.482 -19.571 1.00 33.38 225 VAL A O 1
ATOM 1625 N N . TYR A 1 226 ? 3.566 8.730 -18.976 1.00 32.84 226 TYR A N 1
ATOM 1626 C CA . TYR A 1 226 ? 3.001 8.460 -20.296 1.00 32.84 226 TYR A CA 1
ATOM 1627 C C . TYR A 1 226 ? 1.483 8.713 -20.340 1.00 32.84 226 TYR A C 1
ATOM 1629 O O . TYR A 1 226 ? 0.760 8.296 -19.439 1.00 32.84 226 TYR A O 1
ATOM 1637 N N . ARG A 1 227 ? 0.992 9.321 -21.431 1.00 35.66 227 ARG A N 1
ATOM 1638 C CA . ARG A 1 227 ? -0.440 9.443 -21.766 1.00 35.66 227 ARG A CA 1
ATOM 1639 C C . ARG A 1 227 ? -0.708 9.113 -23.231 1.00 35.66 227 ARG A C 1
ATOM 1641 O O . ARG A 1 227 ? 0.173 9.201 -24.090 1.00 35.66 227 ARG A O 1
ATOM 1648 N N . ARG A 1 228 ? -1.943 8.729 -23.546 1.00 33.62 228 ARG A N 1
ATOM 1649 C CA . ARG A 1 228 ? -2.310 8.230 -24.868 1.00 33.62 228 ARG A CA 1
ATOM 1650 C C . ARG A 1 228 ? -2.254 9.341 -25.916 1.00 33.62 228 ARG A C 1
ATOM 1652 O O . ARG A 1 228 ? -2.835 10.412 -25.772 1.00 33.62 228 ARG A O 1
ATOM 1659 N N . GLY A 1 229 ? -1.573 9.058 -27.025 1.00 30.38 229 GLY A N 1
ATOM 1660 C CA . GLY A 1 229 ? -1.493 9.959 -28.178 1.00 30.38 229 GLY A CA 1
ATOM 1661 C C . GLY A 1 229 ? -0.398 11.031 -28.117 1.00 30.38 229 GLY A C 1
ATOM 1662 O O . GLY A 1 229 ? -0.174 11.683 -29.134 1.00 30.38 229 GLY A O 1
ATOM 1663 N N . THR A 1 230 ? 0.323 11.191 -27.000 1.00 33.75 230 THR A N 1
ATOM 1664 C CA . THR A 1 230 ? 1.493 12.090 -26.920 1.00 33.75 230 THR A CA 1
ATOM 1665 C C . THR A 1 230 ? 2.817 11.397 -27.244 1.00 33.75 230 THR A C 1
ATOM 1667 O O . THR A 1 230 ? 3.740 12.048 -27.733 1.00 33.75 230 THR A O 1
ATOM 1670 N N . GLY A 1 231 ? 2.917 10.081 -27.022 1.00 39.62 231 GLY A N 1
ATOM 1671 C CA . GLY A 1 231 ? 4.191 9.369 -27.124 1.00 39.62 231 GLY A CA 1
ATOM 1672 C C . GLY A 1 231 ? 5.106 9.650 -25.928 1.00 39.62 231 GLY A C 1
ATOM 1673 O O . GLY A 1 231 ? 4.701 10.264 -24.945 1.00 39.62 231 GLY A O 1
ATOM 1674 N N . ALA A 1 232 ? 6.360 9.198 -26.007 1.00 37.94 232 ALA A N 1
ATOM 1675 C CA . ALA A 1 232 ? 7.371 9.584 -25.027 1.00 37.94 232 ALA A CA 1
ATOM 1676 C C . ALA A 1 232 ? 7.659 11.088 -25.174 1.00 37.94 232 ALA A C 1
ATOM 1678 O O . ALA A 1 232 ? 8.246 11.516 -26.172 1.00 37.94 232 ALA A O 1
ATOM 1679 N N . LEU A 1 233 ? 7.215 11.887 -24.203 1.00 36.19 233 LEU A N 1
ATOM 1680 C CA . LEU A 1 233 ? 7.350 13.341 -24.224 1.00 36.19 233 LEU A CA 1
ATOM 1681 C C . LEU A 1 233 ? 8.825 13.747 -24.049 1.00 36.19 233 LEU A C 1
ATOM 1683 O O . LEU A 1 233 ? 9.431 13.433 -23.025 1.00 36.19 233 LEU A O 1
ATOM 1687 N N . PRO A 1 234 ? 9.436 14.490 -24.994 1.00 36.03 234 PRO A N 1
ATOM 1688 C CA . PRO A 1 234 ? 10.739 15.100 -24.751 1.00 36.03 234 PRO A CA 1
ATOM 1689 C C . PRO A 1 234 ? 10.639 16.078 -23.572 1.00 36.03 234 PRO A C 1
ATOM 1691 O O . PRO A 1 234 ? 9.705 16.876 -23.542 1.00 36.03 234 PRO A O 1
ATOM 1694 N N . ALA A 1 235 ? 11.621 16.102 -22.664 1.00 34.25 235 ALA A N 1
ATOM 1695 C CA . ALA A 1 235 ? 11.571 16.896 -21.421 1.00 34.25 235 ALA A CA 1
ATOM 1696 C C . ALA A 1 235 ? 11.263 18.403 -21.608 1.00 34.25 235 ALA A C 1
ATOM 1698 O O . ALA A 1 235 ? 10.666 19.031 -20.745 1.00 34.25 235 ALA A O 1
ATOM 1699 N N . ARG A 1 236 ? 11.588 18.983 -22.773 1.00 31.91 236 ARG A N 1
ATOM 1700 C CA . ARG A 1 236 ? 11.227 20.367 -23.174 1.00 31.91 236 ARG A CA 1
ATOM 1701 C C . ARG A 1 236 ? 9.732 20.599 -23.486 1.00 31.91 236 ARG A C 1
ATOM 1703 O O . ARG A 1 236 ? 9.354 21.700 -23.873 1.00 31.91 236 ARG A O 1
ATOM 1710 N N . THR A 1 237 ? 8.933 19.540 -23.441 1.00 33.75 237 THR A N 1
ATOM 1711 C CA . THR A 1 237 ? 7.519 19.451 -23.853 1.00 33.75 237 THR A CA 1
ATOM 1712 C C . THR A 1 237 ? 6.696 18.556 -22.916 1.00 33.75 237 THR A C 1
ATOM 1714 O O . THR A 1 237 ? 5.500 18.400 -23.137 1.00 33.75 237 THR A O 1
ATOM 1717 N N . ALA A 1 238 ? 7.326 17.985 -21.886 1.00 35.09 238 ALA A N 1
ATOM 1718 C CA . ALA A 1 238 ? 6.662 17.318 -20.774 1.00 35.09 238 ALA A CA 1
ATOM 1719 C C . ALA A 1 238 ? 5.916 18.353 -19.910 1.00 35.09 238 ALA A C 1
ATOM 1721 O O . ALA A 1 238 ? 6.399 19.474 -19.723 1.00 35.09 238 ALA A O 1
ATOM 1722 N N . GLY A 1 239 ? 4.731 18.001 -19.415 1.00 36.06 239 GLY A N 1
ATOM 1723 C CA . GLY A 1 239 ? 3.975 18.793 -18.452 1.00 36.06 239 GLY A CA 1
ATOM 1724 C C . GLY A 1 239 ? 4.421 18.545 -17.010 1.00 36.06 239 GLY A C 1
ATOM 1725 O O . GLY A 1 239 ? 5.233 17.674 -16.723 1.00 36.06 239 GLY A O 1
ATOM 1726 N N . PHE A 1 240 ? 3.847 19.303 -16.074 1.00 35.22 240 PHE A N 1
ATOM 1727 C CA . PHE A 1 240 ? 4.216 19.268 -14.652 1.00 35.22 240 PHE A CA 1
ATOM 1728 C C . PHE A 1 240 ? 3.996 17.901 -13.985 1.00 35.22 240 PHE A C 1
ATOM 1730 O O . PHE A 1 240 ? 4.778 17.524 -13.123 1.00 35.22 240 PHE A O 1
ATOM 1737 N N . GLY A 1 241 ? 2.941 17.178 -14.381 1.00 33.59 241 GLY A N 1
ATOM 1738 C CA . GLY A 1 241 ? 2.696 15.804 -13.927 1.00 33.59 241 GLY A CA 1
ATOM 1739 C C . GLY A 1 241 ? 3.516 14.761 -14.686 1.00 33.59 241 GLY A C 1
ATOM 1740 O O . GLY A 1 241 ? 3.661 13.646 -14.209 1.00 33.59 241 GLY A O 1
ATOM 1741 N N . ASP A 1 242 ? 4.101 15.121 -15.832 1.00 39.47 242 ASP A N 1
ATOM 1742 C CA . ASP A 1 242 ? 4.955 14.241 -16.630 1.00 39.47 242 ASP A CA 1
ATOM 1743 C C . ASP A 1 242 ? 6.423 14.322 -16.182 1.00 39.47 242 ASP A C 1
ATOM 1745 O O . ASP A 1 242 ? 7.328 14.196 -17.006 1.00 39.47 242 ASP A O 1
ATOM 1749 N N . LEU A 1 243 ? 6.665 14.570 -14.888 1.00 38.72 243 LEU A N 1
ATOM 1750 C CA . LEU A 1 243 ? 7.984 14.796 -14.303 1.00 38.72 243 LEU A CA 1
ATOM 1751 C C . LEU A 1 243 ? 8.066 14.204 -12.881 1.00 38.72 243 LEU A C 1
ATOM 1753 O O . LEU A 1 243 ? 7.419 14.739 -11.987 1.00 38.72 243 LEU A O 1
ATOM 1757 N N . THR A 1 244 ? 8.934 13.156 -12.770 1.00 41.56 244 THR A N 1
ATOM 1758 C CA . THR A 1 244 ? 10.336 11.328 -11.033 1.00 41.56 244 THR A CA 1
ATOM 1759 C C . THR A 1 244 ? 11.737 11.554 -10.262 1.00 41.56 244 THR A C 1
ATOM 1761 O O . THR A 1 244 ? 12.823 11.633 -10.839 1.00 41.56 244 THR A O 1
ATOM 1764 N N . PHE A 1 245 ? 11.716 11.507 -8.921 1.00 42.56 245 PHE A N 1
ATOM 1765 C CA . PHE A 1 245 ? 12.865 11.771 -8.055 1.00 42.56 245 PHE A CA 1
ATOM 1766 C C . PHE A 1 245 ? 13.766 10.553 -7.822 1.00 42.56 245 PHE A C 1
ATOM 1768 O O . PHE A 1 245 ? 13.307 9.418 -7.774 1.00 42.56 245 PHE A O 1
ATOM 1775 N N . GLU A 1 246 ? 15.061 10.820 -7.643 1.00 37.03 246 GLU A N 1
ATOM 1776 C CA . GLU A 1 246 ? 16.109 9.845 -7.313 1.00 37.03 246 GLU A CA 1
ATOM 1777 C C . GLU A 1 246 ? 16.679 10.198 -5.924 1.00 37.03 246 GLU A C 1
ATOM 1779 O O . GLU A 1 246 ? 17.079 11.344 -5.689 1.00 37.03 246 GLU A O 1
ATOM 1784 N N . ARG A 1 247 ? 16.713 9.232 -4.991 1.00 35.47 247 ARG A N 1
ATOM 1785 C CA . ARG A 1 247 ? 17.358 9.372 -3.669 1.00 35.47 247 ARG A CA 1
ATOM 1786 C C . ARG A 1 247 ? 18.874 9.245 -3.850 1.00 35.47 247 ARG A C 1
ATOM 1788 O O . ARG A 1 247 ? 19.408 8.141 -3.919 1.00 35.47 247 ARG A O 1
ATOM 1795 N N . PHE A 1 248 ? 19.571 10.375 -3.963 1.00 32.53 248 PHE A N 1
ATOM 1796 C CA . PHE A 1 248 ? 21.002 10.392 -4.282 1.00 32.53 248 PHE A CA 1
ATOM 1797 C C . PHE A 1 248 ? 21.888 10.109 -3.052 1.00 32.53 248 PHE A C 1
ATOM 1799 O O . PHE A 1 248 ? 22.432 11.026 -2.433 1.00 32.53 248 PHE A O 1
ATOM 1806 N N . GLU A 1 24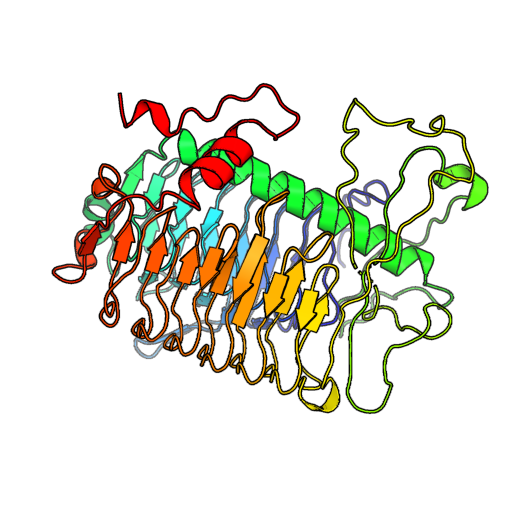9 ? 22.057 8.833 -2.697 1.00 33.09 249 GLU A N 1
ATOM 1807 C CA . GLU A 1 249 ? 23.035 8.423 -1.680 1.00 33.09 249 GLU A CA 1
ATOM 1808 C C . GLU A 1 249 ? 24.447 8.255 -2.255 1.00 33.09 249 GLU A C 1
ATOM 1810 O O . GLU A 1 249 ? 24.663 7.699 -3.334 1.00 33.09 249 GLU A O 1
ATOM 1815 N N . ALA A 1 250 ? 25.444 8.739 -1.512 1.00 31.09 250 ALA A N 1
ATOM 1816 C CA . ALA A 1 250 ? 26.832 8.784 -1.955 1.00 31.09 250 ALA A CA 1
ATOM 1817 C C . ALA A 1 250 ? 27.538 7.422 -1.805 1.00 31.09 250 ALA A C 1
ATOM 1819 O O . ALA A 1 250 ? 28.358 7.234 -0.904 1.00 31.09 250 ALA A O 1
ATOM 1820 N N . GLN A 1 251 ? 27.260 6.476 -2.710 1.00 31.06 251 GLN A N 1
ATOM 1821 C CA . GLN A 1 251 ? 27.984 5.201 -2.761 1.00 31.06 251 GLN A CA 1
ATOM 1822 C C . GLN A 1 251 ? 29.495 5.417 -2.962 1.00 31.06 251 GLN A C 1
ATOM 1824 O O . GLN A 1 251 ? 29.963 5.848 -4.020 1.00 31.06 251 GLN A O 1
ATOM 1829 N N . ALA A 1 252 ? 30.280 5.073 -1.942 1.00 32.41 252 ALA A N 1
ATOM 1830 C CA . ALA A 1 252 ? 31.733 5.152 -1.988 1.00 32.41 252 ALA A CA 1
ATOM 1831 C C . ALA A 1 252 ? 32.323 3.994 -2.816 1.00 32.41 252 ALA A C 1
ATOM 1833 O O . ALA A 1 252 ? 32.349 2.851 -2.366 1.00 32.41 252 ALA A O 1
ATOM 1834 N N . GLY A 1 253 ? 32.851 4.284 -4.011 1.00 34.66 253 GLY A N 1
ATOM 1835 C CA . GLY A 1 253 ? 33.609 3.286 -4.781 1.00 34.66 253 GLY A CA 1
ATOM 1836 C C . GLY A 1 253 ? 34.000 3.693 -6.202 1.00 34.66 253 GLY A C 1
ATOM 1837 O O . GLY A 1 253 ? 35.107 3.387 -6.639 1.00 34.66 253 GLY A O 1
ATOM 1838 N N . PHE A 1 254 ? 33.136 4.425 -6.908 1.00 29.03 254 PHE A N 1
ATOM 1839 C CA . PHE A 1 254 ? 33.404 4.916 -8.265 1.00 29.03 254 PHE A CA 1
ATOM 1840 C C . PHE A 1 254 ? 33.533 6.442 -8.288 1.00 29.03 254 PHE A C 1
ATOM 1842 O O . PHE A 1 254 ? 33.061 7.122 -7.383 1.00 29.03 254 PHE A O 1
ATOM 1849 N N . GLY A 1 255 ? 34.257 6.978 -9.277 1.00 35.22 255 GLY A N 1
ATOM 1850 C CA . GLY A 1 255 ? 34.773 8.353 -9.265 1.00 35.22 255 GLY A CA 1
ATOM 1851 C C . GLY A 1 255 ? 33.700 9.446 -9.276 1.00 35.22 255 GLY A C 1
ATOM 1852 O O . GLY A 1 255 ? 33.341 9.944 -10.340 1.00 35.22 255 GLY A O 1
ATOM 1853 N N . VAL A 1 256 ? 33.237 9.843 -8.089 1.00 35.66 256 VAL A N 1
ATOM 1854 C CA . VAL A 1 256 ? 32.252 10.913 -7.886 1.00 35.66 256 VAL A CA 1
ATOM 1855 C C . VAL A 1 256 ? 32.844 12.264 -8.331 1.00 35.66 256 VAL A C 1
ATOM 1857 O O . VAL A 1 256 ? 33.919 12.640 -7.850 1.00 35.66 256 VAL A O 1
ATOM 1860 N N . PRO A 1 257 ? 32.184 13.027 -9.227 1.00 32.56 257 PRO A N 1
ATOM 1861 C CA . PRO A 1 257 ? 32.565 14.410 -9.511 1.00 32.56 257 PRO A CA 1
ATOM 1862 C C . PRO A 1 257 ? 32.499 15.261 -8.230 1.00 32.56 257 PRO A C 1
ATOM 1864 O O . PRO A 1 257 ? 31.615 15.032 -7.406 1.00 32.56 257 PRO A O 1
ATOM 1867 N N . PRO A 1 258 ? 33.378 16.262 -8.033 1.00 32.69 258 PRO A N 1
ATOM 1868 C CA . PRO A 1 258 ? 33.329 17.086 -6.826 1.00 32.69 258 PRO A CA 1
ATOM 1869 C C . PRO A 1 258 ? 31.961 17.792 -6.687 1.00 32.69 258 PRO A C 1
ATOM 1871 O O . PRO A 1 258 ? 31.373 18.136 -7.715 1.00 32.69 258 PRO A O 1
ATOM 1874 N N . PRO A 1 259 ? 31.463 18.064 -5.459 1.00 37.12 259 PRO A N 1
ATOM 1875 C CA . PRO A 1 259 ? 30.092 18.555 -5.222 1.00 37.12 259 PRO A CA 1
ATOM 1876 C C . PRO A 1 259 ? 29.724 19.882 -5.901 1.00 37.12 259 PRO A C 1
ATOM 1878 O O . PRO A 1 259 ? 28.552 20.235 -5.970 1.00 37.12 259 PRO A O 1
ATOM 1881 N N . ASP A 1 260 ? 30.726 20.622 -6.374 1.00 37.34 260 ASP A N 1
ATOM 1882 C CA . ASP A 1 260 ? 30.603 21.917 -7.045 1.00 37.34 260 ASP A CA 1
ATOM 1883 C C . ASP A 1 260 ? 30.709 21.790 -8.592 1.00 37.34 260 ASP A C 1
ATOM 1885 O O . ASP A 1 260 ? 30.921 22.774 -9.300 1.00 37.34 260 ASP A O 1
ATOM 1889 N N . SER A 1 261 ? 30.624 20.566 -9.134 1.00 33.88 261 SER A N 1
ATOM 1890 C CA . SER A 1 261 ? 30.788 20.258 -10.563 1.00 33.88 261 SER A CA 1
ATOM 1891 C C . SER A 1 261 ? 29.482 20.382 -11.363 1.00 33.88 261 SER A C 1
ATOM 1893 O O . SER A 1 261 ? 28.501 19.730 -11.008 1.00 33.88 261 SER A O 1
ATOM 1895 N N . PRO A 1 262 ? 29.476 21.048 -12.538 1.00 34.69 262 PRO A N 1
ATOM 1896 C CA . PRO A 1 262 ? 28.350 21.011 -13.483 1.00 34.69 262 PRO A CA 1
ATOM 1897 C C . PRO A 1 262 ? 27.986 19.611 -14.018 1.00 34.69 262 PRO A C 1
ATOM 1899 O O . PRO A 1 262 ? 26.970 19.464 -14.691 1.00 34.69 262 PRO A O 1
ATOM 1902 N N . ALA A 1 263 ? 28.807 18.587 -13.749 1.00 33.56 263 ALA A N 1
ATOM 1903 C CA . ALA A 1 263 ? 28.507 17.188 -14.064 1.00 33.56 263 ALA A CA 1
ATOM 1904 C C . ALA A 1 263 ? 27.692 16.462 -12.971 1.00 33.56 263 ALA A C 1
ATOM 1906 O O . ALA A 1 263 ? 27.247 15.339 -13.207 1.00 33.56 263 ALA A O 1
ATOM 1907 N N . ALA A 1 264 ? 27.457 17.084 -11.806 1.00 34.84 264 ALA A N 1
ATOM 1908 C CA . ALA A 1 264 ? 26.499 16.617 -10.796 1.00 34.84 264 ALA A CA 1
ATOM 1909 C C . ALA A 1 264 ? 25.059 16.899 -11.274 1.00 34.84 264 ALA A C 1
ATOM 1911 O O . ALA A 1 264 ? 24.350 17.764 -10.764 1.00 34.84 264 ALA A O 1
ATOM 1912 N N . SER A 1 265 ? 24.679 16.222 -12.356 1.00 34.81 265 SER A N 1
ATOM 1913 C CA . SER A 1 265 ? 23.488 16.523 -13.150 1.00 34.81 265 SER A CA 1
ATOM 1914 C C . SER A 1 265 ? 22.270 15.704 -12.724 1.00 34.81 265 SER A C 1
ATOM 1916 O O . SER A 1 265 ? 22.360 14.497 -12.522 1.00 34.81 265 SER A O 1
ATOM 1918 N N . ALA A 1 266 ? 21.118 16.374 -12.647 1.00 37.69 266 ALA A N 1
ATOM 1919 C CA . ALA A 1 266 ? 19.805 15.756 -12.494 1.00 37.69 266 ALA A CA 1
ATOM 1920 C C . ALA A 1 266 ? 19.554 14.711 -13.599 1.00 37.69 266 ALA A C 1
ATOM 1922 O O . ALA A 1 266 ? 19.373 15.056 -14.771 1.00 37.69 266 ALA A O 1
ATOM 1923 N N . ARG A 1 267 ? 19.541 13.431 -13.224 1.00 41.75 267 ARG A N 1
ATOM 1924 C CA . ARG A 1 267 ? 19.347 12.295 -14.126 1.00 41.75 267 ARG A CA 1
ATOM 1925 C C . ARG A 1 267 ? 17.863 11.949 -14.252 1.00 41.75 267 ARG A C 1
ATOM 1927 O O . ARG A 1 267 ? 17.337 11.158 -13.488 1.00 41.75 267 ARG A O 1
ATOM 1934 N N . PHE A 1 268 ? 17.186 12.531 -15.238 1.00 46.38 268 PHE A N 1
ATOM 1935 C CA . PHE A 1 268 ? 15.797 12.183 -15.559 1.00 46.38 268 PHE A CA 1
ATOM 1936 C C . PHE A 1 268 ? 15.694 10.694 -15.929 1.00 46.38 268 PHE A C 1
ATOM 1938 O O . PHE A 1 268 ? 16.282 10.266 -16.929 1.00 46.38 268 PHE A O 1
ATOM 1945 N N . ILE A 1 269 ? 14.947 9.911 -15.148 1.00 54.91 269 ILE A N 1
ATOM 1946 C CA . ILE A 1 269 ? 14.719 8.485 -15.411 1.00 54.91 269 ILE A CA 1
ATOM 1947 C C . ILE A 1 269 ? 13.349 8.340 -16.079 1.00 54.91 269 ILE A C 1
ATOM 1949 O O . ILE A 1 269 ? 12.308 8.621 -15.489 1.00 54.91 269 ILE A O 1
ATOM 1953 N N . VAL A 1 270 ? 13.369 7.951 -17.354 1.00 57.53 270 VAL A N 1
ATOM 1954 C CA . VAL A 1 270 ? 12.177 7.841 -18.203 1.00 57.53 270 VAL A CA 1
ATOM 1955 C C . VAL A 1 270 ? 11.737 6.374 -18.269 1.00 57.53 270 VAL A C 1
ATOM 1957 O O . VAL A 1 270 ? 12.559 5.539 -18.671 1.00 57.53 270 VAL A O 1
ATOM 1960 N N . PRO A 1 271 ? 10.464 6.049 -17.965 1.00 72.19 271 PRO A N 1
ATOM 1961 C CA . PRO A 1 271 ? 9.921 4.711 -18.156 1.00 72.19 271 PRO A CA 1
ATOM 1962 C C . PRO A 1 271 ? 10.136 4.181 -19.572 1.00 72.19 271 PRO A C 1
ATOM 1964 O O . PRO A 1 271 ? 9.860 4.861 -20.565 1.00 72.19 271 PRO A O 1
ATOM 1967 N N . ARG A 1 272 ? 10.561 2.922 -19.677 1.00 77.25 272 ARG A N 1
ATOM 1968 C CA . ARG A 1 272 ? 10.500 2.177 -20.936 1.00 77.25 272 ARG A CA 1
ATOM 1969 C C . ARG A 1 272 ? 9.129 1.523 -21.024 1.00 77.25 272 ARG A C 1
ATOM 1971 O O . ARG A 1 272 ? 8.750 0.767 -20.140 1.00 77.25 272 ARG A O 1
ATOM 1978 N N . VAL A 1 273 ? 8.368 1.828 -22.073 1.00 82.00 273 VAL A N 1
ATOM 1979 C CA . VAL A 1 273 ? 7.031 1.257 -22.291 1.00 82.00 273 VAL A CA 1
ATOM 1980 C C . VAL A 1 273 ? 6.888 0.905 -23.769 1.00 82.00 273 VAL A C 1
ATOM 1982 O O . VAL A 1 273 ? 6.895 1.791 -24.622 1.00 82.00 273 VAL A O 1
ATOM 1985 N N . ALA A 1 274 ? 6.809 -0.390 -24.080 1.00 78.31 274 ALA A N 1
ATOM 1986 C CA . ALA A 1 274 ? 6.902 -0.895 -25.454 1.00 78.31 274 ALA A CA 1
ATOM 1987 C C . ALA A 1 274 ? 5.571 -0.888 -26.233 1.00 78.31 274 ALA A C 1
ATOM 1989 O O . ALA A 1 274 ? 5.587 -0.793 -27.458 1.00 78.31 274 ALA A O 1
ATOM 1990 N N . SER A 1 275 ? 4.431 -0.956 -25.538 1.00 80.06 275 SER A N 1
ATOM 1991 C CA . SER A 1 275 ? 3.081 -0.829 -26.123 1.00 80.06 275 SER A CA 1
ATOM 1992 C C . SER A 1 275 ? 2.275 0.228 -25.365 1.00 80.06 275 SER A C 1
ATOM 1994 O O . SER A 1 275 ? 1.313 -0.092 -24.664 1.00 80.06 275 SER A O 1
ATOM 1996 N N . PRO A 1 276 ? 2.718 1.495 -25.382 1.00 78.00 276 PRO A N 1
ATOM 1997 C CA . PRO A 1 276 ? 2.253 2.489 -24.427 1.00 78.00 276 PRO A CA 1
ATOM 1998 C C . PRO A 1 276 ? 0.839 3.015 -24.732 1.00 78.00 276 PRO A C 1
ATOM 2000 O O . PRO A 1 276 ? 0.195 3.600 -23.870 1.00 78.00 276 PRO A O 1
ATOM 2003 N N . GLU A 1 277 ? 0.286 2.717 -25.912 1.00 77.81 277 GLU A N 1
ATOM 2004 C CA . GLU A 1 277 ? -1.138 2.878 -26.235 1.00 77.81 277 GLU A CA 1
ATOM 2005 C C . GLU A 1 277 ? -2.084 1.961 -25.430 1.00 77.81 277 GLU A C 1
ATOM 2007 O O . GLU A 1 277 ? -3.305 2.056 -25.584 1.00 77.81 277 GLU A O 1
ATOM 2012 N N . LEU A 1 278 ? -1.524 1.071 -24.601 1.00 79.75 278 LEU A N 1
ATOM 2013 C CA . LEU A 1 278 ? -2.221 0.153 -23.697 1.00 79.75 278 LEU A CA 1
ATOM 2014 C C . LEU A 1 278 ? -2.165 0.577 -22.214 1.00 79.75 278 LEU A C 1
ATOM 2016 O O . LEU A 1 278 ? -2.704 -0.132 -21.358 1.00 79.75 278 LEU A O 1
ATOM 2020 N N . VAL A 1 279 ? -1.527 1.712 -21.914 1.00 81.50 279 VAL A N 1
ATOM 2021 C CA . VAL A 1 279 ? -1.614 2.407 -20.622 1.00 81.50 279 VAL A CA 1
ATOM 2022 C C . VAL A 1 279 ? -2.840 3.326 -20.662 1.00 81.50 279 VAL A C 1
ATOM 2024 O O . VAL A 1 279 ? -3.027 4.059 -21.634 1.00 81.50 279 VAL A O 1
ATOM 2027 N N . ASP A 1 280 ? -3.700 3.263 -19.644 1.00 85.12 280 ASP A N 1
ATOM 2028 C CA . ASP A 1 280 ? -4.875 4.137 -19.546 1.00 85.12 280 ASP A CA 1
ATOM 2029 C C . ASP A 1 280 ? -4.479 5.599 -19.247 1.00 85.12 280 ASP A C 1
ATOM 2031 O O . ASP A 1 280 ? -3.520 5.860 -18.525 1.00 85.12 280 ASP A O 1
ATOM 2035 N N . ASP A 1 281 ? -5.237 6.568 -19.766 1.00 68.06 281 ASP A N 1
ATOM 2036 C CA . ASP A 1 281 ? -4.996 8.008 -19.573 1.00 68.06 281 ASP A CA 1
ATOM 2037 C C . ASP A 1 281 ? -5.149 8.486 -18.114 1.00 68.06 281 ASP A C 1
ATOM 2039 O O . ASP A 1 281 ? -4.673 9.575 -17.755 1.00 68.06 281 ASP A O 1
ATOM 2043 N N . GLY A 1 282 ? -5.829 7.679 -17.290 1.00 69.88 282 GLY A N 1
ATOM 2044 C CA . GLY A 1 282 ? -5.930 7.832 -15.841 1.00 69.88 282 GLY A CA 1
ATOM 2045 C C . GLY A 1 282 ? -4.923 7.006 -15.033 1.00 69.88 282 GLY A C 1
ATOM 2046 O O . GLY A 1 282 ? -5.021 7.021 -13.812 1.00 69.88 282 GLY A O 1
ATOM 2047 N N . ALA A 1 283 ? -4.010 6.260 -15.660 1.00 74.88 283 ALA A N 1
ATOM 2048 C CA . ALA A 1 283 ? -2.923 5.560 -14.972 1.00 74.88 283 ALA A CA 1
ATOM 2049 C C . ALA A 1 283 ? -1.696 6.471 -14.795 1.00 74.88 283 ALA A C 1
ATOM 2051 O O . ALA A 1 283 ? -1.589 7.526 -15.426 1.00 74.88 283 ALA A O 1
ATOM 2052 N N . MET A 1 284 ? -0.740 6.049 -13.968 1.00 74.62 284 MET A N 1
ATOM 2053 C CA . MET A 1 284 ? 0.546 6.725 -13.820 1.00 74.62 284 MET A CA 1
ATOM 2054 C C . MET A 1 284 ? 1.692 5.708 -13.804 1.00 74.62 284 MET A C 1
ATOM 2056 O O . MET A 1 284 ? 1.615 4.676 -13.144 1.00 74.62 284 MET A O 1
ATOM 2060 N N . VAL A 1 285 ? 2.755 5.991 -14.558 1.00 74.56 285 VAL A N 1
ATOM 2061 C CA . VAL A 1 285 ? 3.958 5.153 -14.665 1.00 74.56 285 VAL A CA 1
ATOM 2062 C C . VAL A 1 285 ? 5.163 6.080 -14.565 1.00 74.56 285 VAL A C 1
ATOM 2064 O O . VAL A 1 285 ? 5.220 7.049 -15.318 1.00 74.56 285 VAL A O 1
ATOM 2067 N N . LEU A 1 286 ? 6.089 5.800 -13.648 1.00 71.69 286 LEU A N 1
ATOM 2068 C CA . LEU A 1 286 ? 7.162 6.697 -13.222 1.00 71.69 286 LEU A CA 1
ATOM 2069 C C . LEU A 1 286 ? 8.520 5.973 -13.145 1.00 71.69 286 LEU A C 1
ATOM 2071 O O . LEU A 1 286 ? 8.636 4.884 -12.587 1.00 71.69 286 LEU A O 1
ATOM 2075 N N . GLY A 1 287 ? 9.573 6.626 -13.640 1.00 71.62 287 GLY A N 1
ATOM 2076 C CA . GLY A 1 287 ? 10.969 6.328 -13.299 1.00 71.62 287 GLY A CA 1
ATOM 2077 C C . GLY A 1 287 ? 11.517 5.028 -13.856 1.00 71.62 287 GLY A C 1
ATOM 2078 O O . GLY A 1 287 ? 11.407 4.758 -15.053 1.00 71.62 287 GLY A O 1
ATOM 2079 N N . GLY A 1 288 ? 12.132 4.237 -12.977 1.00 74.12 288 GLY A N 1
ATOM 2080 C CA . GLY A 1 288 ? 12.755 2.939 -13.235 1.00 74.12 288 GLY A CA 1
ATOM 2081 C C . GLY A 1 288 ? 11.792 1.822 -13.662 1.00 74.12 288 GLY A C 1
ATOM 2082 O O . GLY A 1 288 ? 12.079 0.658 -13.401 1.00 74.12 288 GLY A O 1
ATOM 2083 N N . CYS A 1 289 ? 10.679 2.155 -14.317 1.00 82.88 289 CYS A N 1
ATOM 2084 C CA . CYS A 1 289 ? 9.735 1.216 -14.912 1.00 82.88 289 CYS A CA 1
ATOM 2085 C C . CYS A 1 289 ? 10.208 0.708 -16.288 1.00 82.88 289 CYS A C 1
ATOM 2087 O O . CYS A 1 289 ? 10.624 1.490 -17.149 1.00 82.88 289 CYS A O 1
ATOM 2089 N N . ASP A 1 290 ? 10.069 -0.597 -16.532 1.00 87.50 290 ASP A N 1
ATOM 2090 C CA . ASP A 1 290 ? 10.255 -1.235 -17.843 1.00 87.50 290 ASP A CA 1
ATOM 2091 C C . ASP A 1 290 ? 9.083 -2.178 -18.158 1.00 87.50 290 ASP A C 1
ATOM 2093 O O . ASP A 1 290 ? 8.947 -3.251 -17.567 1.00 87.50 290 ASP A O 1
ATOM 2097 N N . LEU A 1 291 ? 8.200 -1.743 -19.057 1.00 91.38 291 LEU A N 1
ATOM 2098 C CA . LEU A 1 291 ? 6.964 -2.421 -19.442 1.00 91.38 291 LEU A CA 1
ATOM 2099 C C . LEU A 1 291 ? 7.106 -2.976 -20.865 1.00 91.38 291 LEU A C 1
ATOM 2101 O O . LEU A 1 291 ? 7.160 -2.227 -21.848 1.00 91.38 291 LEU A O 1
ATOM 2105 N N . ALA A 1 292 ? 7.155 -4.302 -20.973 1.00 96.25 292 ALA A N 1
ATOM 2106 C CA . ALA A 1 292 ? 7.364 -5.006 -22.232 1.00 96.25 292 ALA A CA 1
ATOM 2107 C C . ALA A 1 292 ? 6.142 -4.962 -23.182 1.00 96.25 292 ALA A C 1
ATOM 2109 O O . ALA A 1 292 ? 5.085 -4.407 -22.880 1.00 96.25 292 ALA A O 1
ATOM 2110 N N . GLU A 1 293 ? 6.296 -5.549 -24.373 1.00 95.75 293 GLU A N 1
ATOM 2111 C CA . GLU A 1 293 ? 5.269 -5.552 -25.423 1.00 95.75 293 GLU A CA 1
ATOM 2112 C C . GLU A 1 293 ? 3.933 -6.130 -24.925 1.00 95.75 293 GLU A C 1
ATOM 2114 O O . GLU A 1 293 ? 3.884 -7.176 -24.277 1.00 95.75 293 GLU A O 1
ATOM 2119 N N . GLY A 1 294 ? 2.827 -5.458 -25.237 1.00 91.56 294 GLY A N 1
ATOM 2120 C CA . GLY A 1 294 ? 1.476 -5.899 -24.897 1.00 91.56 294 GLY A CA 1
ATOM 2121 C C . GLY A 1 294 ? 1.061 -5.712 -23.433 1.00 91.56 294 GLY A C 1
ATOM 2122 O O . GLY A 1 294 ? -0.058 -6.112 -23.101 1.00 91.56 294 GLY A O 1
ATOM 2123 N N . VAL A 1 295 ? 1.910 -5.130 -22.572 1.00 96.62 295 VAL A N 1
ATOM 2124 C CA . VAL A 1 295 ? 1.546 -4.798 -21.182 1.00 96.62 295 VAL A CA 1
ATOM 2125 C C . VAL A 1 295 ? 0.384 -3.805 -21.158 1.00 96.62 295 VAL A C 1
ATOM 2127 O O . VAL A 1 295 ? 0.366 -2.845 -21.923 1.00 96.62 295 VAL A O 1
ATOM 2130 N N . ARG A 1 296 ? -0.598 -4.038 -20.281 1.00 95.75 296 ARG A N 1
ATOM 2131 C CA . ARG A 1 296 ? -1.798 -3.199 -20.114 1.00 95.75 296 ARG A CA 1
ATOM 2132 C C . ARG A 1 296 ? -1.865 -2.674 -18.690 1.00 95.75 296 ARG A C 1
ATOM 2134 O O . ARG A 1 296 ? -1.771 -3.478 -17.767 1.00 95.75 296 ARG A O 1
ATOM 2141 N N . VAL A 1 297 ? -2.095 -1.375 -18.516 1.00 92.56 297 VAL A N 1
ATOM 2142 C CA . VAL A 1 297 ? -2.218 -0.741 -17.192 1.00 92.56 297 VAL A CA 1
ATOM 2143 C C . VAL A 1 297 ? -3.574 -0.053 -17.089 1.00 92.56 297 VAL A C 1
ATOM 2145 O O . VAL A 1 297 ? -3.895 0.792 -17.923 1.00 92.56 297 VAL A O 1
ATOM 2148 N N . GLY A 1 298 ? -4.383 -0.439 -16.099 1.00 89.44 298 GLY A N 1
ATOM 2149 C CA . GLY A 1 298 ? -5.679 0.184 -15.840 1.00 89.44 298 GLY A CA 1
ATOM 2150 C C . GLY A 1 298 ? -5.572 1.561 -15.164 1.00 89.44 298 GLY A C 1
ATOM 2151 O O . GLY A 1 298 ? -4.544 1.878 -14.569 1.00 89.44 298 GLY A O 1
ATOM 2152 N N . PRO A 1 299 ? -6.635 2.379 -15.232 1.00 82.62 299 PRO A N 1
ATOM 2153 C CA . PRO A 1 299 ? -6.684 3.705 -14.612 1.00 82.62 299 PRO A CA 1
ATOM 2154 C C . PRO A 1 299 ? -6.559 3.654 -13.088 1.00 82.62 299 PRO A C 1
ATOM 2156 O O . PRO A 1 299 ? -6.860 2.637 -12.460 1.00 82.62 299 PRO A O 1
ATOM 2159 N N . GLU A 1 300 ? -6.155 4.782 -12.503 1.00 82.81 300 GLU A N 1
ATOM 2160 C CA . GLU A 1 300 ? -5.914 4.989 -11.067 1.00 82.81 300 GLU A CA 1
ATOM 2161 C C . GLU A 1 300 ? -4.756 4.128 -10.509 1.00 82.81 300 GLU A C 1
ATOM 2163 O O . GLU A 1 300 ? -4.398 4.235 -9.342 1.00 82.81 300 GLU A O 1
ATOM 2168 N N . SER A 1 301 ? -4.130 3.280 -11.330 1.00 86.19 301 SER A N 1
ATOM 2169 C CA . SER A 1 301 ? -2.960 2.482 -10.953 1.00 86.19 301 SER A CA 1
ATOM 2170 C C . SER A 1 301 ? -1.672 3.297 -11.052 1.00 86.19 301 SER A C 1
ATOM 2172 O O . SER A 1 301 ? -1.461 4.007 -12.040 1.00 86.19 301 SER A O 1
ATOM 2174 N N . CYS A 1 302 ? -0.806 3.157 -10.048 1.00 85.12 302 CYS A N 1
ATOM 2175 C CA . CYS A 1 302 ? 0.508 3.787 -9.988 1.00 85.12 302 CYS A CA 1
ATOM 2176 C C . CYS A 1 302 ? 1.607 2.729 -10.135 1.00 85.12 302 CYS A C 1
ATOM 2178 O O . CYS A 1 302 ? 1.604 1.711 -9.446 1.00 85.12 302 CYS A O 1
ATOM 2180 N N . LEU A 1 303 ? 2.545 2.948 -11.050 1.00 86.81 303 LEU A N 1
ATOM 2181 C CA . LEU A 1 303 ? 3.775 2.174 -11.159 1.00 86.81 303 LEU A CA 1
ATOM 2182 C C . LEU A 1 303 ? 4.932 3.141 -10.908 1.00 86.81 303 LEU A C 1
ATOM 2184 O O . LEU A 1 303 ? 5.157 4.039 -11.720 1.00 86.81 303 LEU A O 1
ATOM 2188 N N . HIS A 1 304 ? 5.651 2.975 -9.804 1.00 80.31 304 HIS A N 1
ATOM 2189 C CA . HIS A 1 304 ? 6.715 3.877 -9.376 1.00 80.31 304 HIS A CA 1
ATOM 2190 C C . HIS A 1 304 ? 7.978 3.088 -9.048 1.00 80.31 304 HIS A C 1
ATOM 2192 O O . HIS A 1 304 ? 7.924 2.128 -8.289 1.00 80.31 304 HIS A O 1
ATOM 2198 N N . GLY A 1 305 ? 9.111 3.502 -9.614 1.00 71.25 305 GLY A N 1
ATOM 2199 C CA . GLY A 1 305 ? 10.414 2.985 -9.214 1.00 71.25 305 GLY A CA 1
ATOM 2200 C C . GLY A 1 305 ? 11.542 3.978 -9.467 1.00 71.25 305 GLY A C 1
ATOM 2201 O O . GLY A 1 305 ? 11.418 4.870 -10.312 1.00 71.25 305 GLY A O 1
ATOM 2202 N N . ALA A 1 306 ? 12.648 3.805 -8.750 1.00 65.50 306 ALA A N 1
ATOM 2203 C CA . ALA A 1 306 ? 13.815 4.676 -8.768 1.00 65.50 306 ALA A CA 1
ATOM 2204 C C . ALA A 1 306 ? 14.664 4.477 -10.041 1.00 65.50 306 ALA A C 1
ATOM 2206 O O . ALA A 1 306 ? 14.434 5.161 -11.038 1.00 65.50 306 ALA A O 1
ATOM 2207 N N . ASP A 1 307 ? 15.619 3.537 -10.049 1.00 59.66 307 ASP A N 1
ATOM 2208 C CA . ASP A 1 307 ? 16.574 3.342 -11.156 1.00 59.66 307 ASP A CA 1
ATOM 2209 C C . ASP A 1 307 ? 16.567 1.923 -11.769 1.00 59.66 307 ASP A C 1
ATOM 2211 O O . ASP A 1 307 ? 16.114 0.954 -11.175 1.00 59.66 307 ASP A O 1
ATOM 2215 N N . ALA A 1 308 ? 17.069 1.825 -13.002 1.00 57.94 308 ALA A N 1
ATOM 2216 C CA . ALA A 1 308 ? 17.632 0.654 -13.681 1.00 57.94 308 ALA A CA 1
ATOM 2217 C C . ALA A 1 308 ? 17.001 -0.734 -13.413 1.00 57.94 308 ALA A C 1
ATOM 2219 O O . ALA A 1 308 ? 17.493 -1.541 -12.625 1.00 57.94 308 ALA A O 1
ATOM 2220 N N . PRO A 1 309 ? 16.061 -1.120 -14.289 1.00 56.38 309 PRO A N 1
ATOM 2221 C CA . PRO A 1 309 ? 14.656 -1.058 -13.922 1.00 56.38 309 PRO A CA 1
ATOM 2222 C C . PRO A 1 309 ? 14.356 -1.775 -12.597 1.00 56.38 309 PRO A C 1
ATOM 2224 O O . PRO A 1 309 ? 14.422 -3.010 -12.510 1.00 56.38 309 PRO A O 1
ATOM 2227 N N . ALA A 1 310 ? 13.998 -0.994 -11.586 1.00 76.50 310 ALA A N 1
ATOM 2228 C CA . ALA A 1 310 ? 13.519 -1.491 -10.312 1.00 76.50 310 ALA A CA 1
ATOM 2229 C C . ALA A 1 310 ? 12.094 -2.061 -10.440 1.00 76.50 310 ALA A C 1
ATOM 2231 O O . ALA A 1 310 ? 11.871 -3.189 -10.004 1.00 76.50 310 ALA A O 1
ATOM 2232 N N . VAL A 1 311 ? 11.187 -1.406 -11.178 1.00 89.19 311 VAL A N 1
ATOM 2233 C CA . VAL A 1 311 ? 9.906 -2.002 -11.605 1.00 89.19 311 VAL A CA 1
ATOM 2234 C C . VAL A 1 311 ? 10.047 -2.582 -13.014 1.00 89.19 311 VAL A C 1
ATOM 2236 O O . VAL A 1 311 ? 10.377 -1.875 -13.965 1.00 89.19 311 VAL A O 1
ATOM 2239 N N . ALA A 1 312 ? 9.763 -3.872 -13.191 1.00 94.94 312 ALA A N 1
ATOM 2240 C CA . ALA A 1 312 ? 9.793 -4.529 -14.501 1.00 94.94 312 ALA A CA 1
ATOM 2241 C C . ALA A 1 312 ? 8.556 -5.410 -14.711 1.00 94.94 312 ALA A C 1
ATOM 2243 O O . ALA A 1 312 ? 8.228 -6.218 -13.844 1.00 94.94 312 ALA A O 1
ATOM 2244 N N . VAL A 1 313 ? 7.890 -5.291 -15.865 1.00 98.06 313 VAL A N 1
ATOM 2245 C CA . VAL A 1 313 ? 6.653 -6.026 -16.183 1.00 98.06 313 VAL A CA 1
ATOM 2246 C C . VAL A 1 313 ? 6.770 -6.717 -17.543 1.00 98.06 313 VAL A C 1
ATOM 2248 O O . VAL A 1 313 ? 6.951 -6.080 -18.584 1.00 98.06 313 VAL A O 1
ATOM 2251 N N . GLY A 1 314 ? 6.663 -8.046 -17.529 1.00 98.56 314 GLY A N 1
ATOM 2252 C CA . GLY A 1 314 ? 6.817 -8.914 -18.690 1.00 98.56 314 GLY A CA 1
ATOM 2253 C C . GLY A 1 314 ? 5.674 -8.826 -19.703 1.00 98.56 314 GLY A C 1
ATOM 2254 O O . GLY A 1 314 ? 4.564 -8.384 -19.415 1.00 98.56 314 GLY A O 1
ATOM 2255 N N . ARG A 1 315 ? 5.965 -9.268 -20.931 1.00 98.56 315 ARG A N 1
ATOM 2256 C CA . ARG A 1 315 ? 5.092 -9.107 -22.106 1.00 98.56 315 ARG A CA 1
ATOM 2257 C C . ARG A 1 315 ? 3.671 -9.636 -21.886 1.00 98.56 315 ARG A C 1
ATOM 2259 O O . ARG A 1 315 ? 3.477 -10.685 -21.276 1.00 98.56 315 ARG A O 1
ATOM 2266 N N . GLY A 1 316 ? 2.679 -8.936 -22.428 1.00 98.00 316 GLY A N 1
ATOM 2267 C CA . GLY A 1 316 ? 1.267 -9.329 -22.386 1.00 98.00 316 GLY A CA 1
ATOM 2268 C C . GLY A 1 316 ? 0.605 -9.305 -21.001 1.00 98.00 316 GLY A C 1
ATOM 2269 O O . GLY A 1 316 ? -0.577 -9.632 -20.908 1.00 98.00 316 GLY A O 1
ATOM 2270 N N . THR A 1 317 ? 1.327 -8.933 -19.939 1.00 98.81 317 THR A N 1
ATOM 2271 C CA . THR A 1 317 ? 0.786 -8.859 -18.577 1.00 98.81 317 THR A CA 1
ATOM 2272 C C . THR A 1 317 ? -0.221 -7.720 -18.435 1.00 98.81 317 THR A C 1
ATOM 2274 O O . THR A 1 317 ? -0.024 -6.613 -18.940 1.00 98.81 317 THR A O 1
ATOM 2277 N N . ARG A 1 318 ? -1.318 -7.984 -17.724 1.00 98.56 318 ARG A N 1
ATOM 2278 C CA . ARG A 1 318 ? -2.336 -6.987 -17.380 1.00 98.56 318 ARG A CA 1
ATOM 2279 C C . ARG A 1 318 ? -2.212 -6.580 -15.917 1.00 98.56 318 ARG A C 1
ATOM 2281 O O . ARG A 1 318 ? -2.169 -7.445 -15.049 1.00 98.56 318 ARG A O 1
ATOM 2288 N N . ILE A 1 319 ? -2.271 -5.277 -15.674 1.00 98.44 319 ILE A N 1
ATOM 2289 C CA . ILE A 1 319 ? -2.491 -4.651 -14.371 1.00 98.44 319 ILE A CA 1
ATOM 2290 C C . ILE A 1 319 ? -3.905 -4.061 -14.352 1.00 98.44 319 ILE A C 1
ATOM 2292 O O . ILE A 1 319 ? -4.363 -3.487 -15.348 1.00 98.44 319 ILE A O 1
ATOM 2296 N N . GLY A 1 320 ? -4.622 -4.266 -13.247 1.00 97.81 320 GLY A N 1
ATOM 2297 C CA . GLY A 1 320 ? -5.970 -3.759 -13.027 1.00 97.81 320 GLY A CA 1
ATOM 2298 C C . GLY A 1 320 ? -6.020 -2.253 -12.774 1.00 97.81 320 GLY A C 1
ATOM 2299 O O . GLY A 1 320 ? -5.105 -1.503 -13.124 1.00 97.81 320 GLY A O 1
ATOM 2300 N N . ARG A 1 321 ? -7.132 -1.809 -12.191 1.00 95.62 321 ARG A N 1
ATOM 2301 C CA . ARG A 1 321 ? -7.385 -0.429 -11.754 1.00 95.62 321 ARG A CA 1
ATOM 2302 C C . ARG A 1 321 ? -6.902 -0.203 -10.320 1.00 95.62 321 ARG A C 1
ATOM 2304 O O . ARG A 1 321 ? -6.952 -1.137 -9.522 1.00 95.62 321 ARG A O 1
ATOM 2311 N N . ASN A 1 322 ? -6.572 1.037 -9.952 1.00 93.88 322 ASN A N 1
ATOM 2312 C CA . ASN A 1 322 ? -6.240 1.443 -8.568 1.00 93.88 322 ASN A CA 1
ATOM 2313 C C . ASN A 1 322 ? -5.146 0.566 -7.910 1.00 93.88 322 ASN A C 1
ATOM 2315 O O . ASN A 1 322 ? -5.196 0.319 -6.710 1.00 93.88 322 ASN A O 1
ATOM 2319 N N . SER A 1 323 ? -4.233 -0.003 -8.702 1.00 96.12 323 SER A N 1
ATOM 2320 C CA . SER A 1 323 ? -3.219 -0.963 -8.247 1.00 96.12 323 SER A CA 1
ATOM 2321 C C . SER A 1 323 ? -1.839 -0.312 -8.209 1.00 96.12 323 SER A C 1
ATOM 2323 O O . SER A 1 323 ? -1.465 0.365 -9.167 1.00 96.12 323 SER A O 1
ATOM 2325 N N . SER A 1 324 ? -1.085 -0.530 -7.134 1.00 93.25 324 SER A N 1
ATOM 2326 C CA . SER A 1 324 ? 0.225 0.097 -6.925 1.00 93.25 324 SER A CA 1
ATOM 2327 C C . SER A 1 324 ? 1.356 -0.916 -7.108 1.00 93.25 324 SER A C 1
ATOM 2329 O O . SER A 1 324 ? 1.343 -1.985 -6.497 1.00 93.25 324 SER A O 1
ATOM 2331 N N . LEU A 1 325 ? 2.338 -0.590 -7.949 1.00 93.75 325 LEU A N 1
ATOM 2332 C CA . LEU A 1 325 ? 3.609 -1.305 -8.069 1.00 93.75 325 LEU A CA 1
ATOM 2333 C C . LEU A 1 325 ? 4.720 -0.360 -7.612 1.00 93.75 325 LEU A C 1
ATOM 2335 O O . LEU A 1 325 ? 4.924 0.680 -8.236 1.00 93.75 325 LEU A O 1
ATOM 2339 N N . HIS A 1 326 ? 5.431 -0.740 -6.557 1.00 84.00 326 HIS A N 1
ATOM 2340 C CA . HIS A 1 326 ? 6.504 0.049 -5.954 1.00 84.00 326 HIS A CA 1
ATOM 2341 C C . HIS A 1 326 ? 7.670 -0.860 -5.549 1.00 84.00 326 HIS A C 1
ATOM 2343 O O . HIS A 1 326 ? 7.509 -2.082 -5.484 1.00 84.00 326 HIS A O 1
ATOM 2349 N N . GLU A 1 327 ? 8.832 -0.299 -5.226 1.00 74.31 327 GLU A N 1
ATOM 2350 C CA . GLU A 1 327 ? 9.892 -1.016 -4.521 1.00 74.31 327 GLU A CA 1
ATOM 2351 C C . GLU A 1 327 ? 10.346 -0.265 -3.269 1.00 74.31 327 GLU A C 1
ATOM 2353 O O . GLU A 1 327 ? 10.325 0.958 -3.235 1.00 74.31 327 GLU A O 1
ATOM 2358 N N . LEU A 1 328 ? 10.803 -0.991 -2.244 1.00 69.75 328 LEU A N 1
ATOM 2359 C CA . LEU A 1 328 ? 11.577 -0.362 -1.171 1.00 69.75 328 LEU A CA 1
ATOM 2360 C C . LEU A 1 328 ? 12.939 0.089 -1.731 1.00 69.75 328 LEU A C 1
ATOM 2362 O O . LEU A 1 328 ? 13.491 -0.624 -2.580 1.00 69.75 328 LEU A O 1
ATOM 2366 N N . SER A 1 329 ? 13.489 1.217 -1.262 1.00 63.66 329 SER A N 1
ATOM 2367 C CA . SER A 1 329 ? 14.774 1.763 -1.741 1.00 63.66 329 SER A CA 1
ATOM 2368 C C . SER A 1 329 ? 15.845 0.691 -1.960 1.00 63.66 329 SER A C 1
ATOM 2370 O O . SER A 1 329 ? 16.095 -0.127 -1.085 1.00 63.66 329 SER A O 1
ATOM 2372 N N . LEU A 1 330 ? 16.519 0.722 -3.115 1.00 63.69 330 LEU A N 1
ATOM 2373 C CA . LEU A 1 330 ? 17.574 -0.231 -3.517 1.00 63.69 330 LEU A CA 1
ATOM 2374 C C . LEU A 1 330 ? 17.106 -1.684 -3.778 1.00 63.69 330 LEU A C 1
ATOM 2376 O O . LEU A 1 330 ? 17.948 -2.572 -3.930 1.00 63.69 330 LEU A O 1
ATOM 2380 N N . SER A 1 331 ? 15.796 -1.944 -3.878 1.00 73.19 331 SER A N 1
ATOM 2381 C CA . SER A 1 331 ? 15.242 -3.256 -4.255 1.00 73.19 331 SER A CA 1
ATOM 2382 C C . SER A 1 331 ? 14.664 -3.289 -5.685 1.00 73.19 331 SER A C 1
ATOM 2384 O O . SER A 1 331 ? 15.072 -2.513 -6.546 1.00 73.19 331 SER A O 1
ATOM 2386 N N . SER A 1 332 ? 13.777 -4.245 -5.992 1.00 85.12 332 SER A N 1
ATOM 2387 C CA . SER A 1 332 ? 13.077 -4.305 -7.285 1.00 85.12 332 SER A CA 1
ATOM 2388 C C . SER A 1 332 ? 11.773 -5.101 -7.214 1.00 85.12 332 SER A C 1
ATOM 2390 O O . SER A 1 332 ? 11.737 -6.154 -6.577 1.00 85.12 332 SER A O 1
ATOM 2392 N N . CYS A 1 333 ? 10.748 -4.650 -7.936 1.00 92.44 333 CYS A N 1
ATOM 2393 C CA . CYS A 1 333 ? 9.477 -5.334 -8.165 1.00 92.44 333 CYS A CA 1
ATOM 2394 C C . CYS A 1 333 ? 9.426 -5.894 -9.600 1.00 92.44 333 CYS A C 1
ATOM 2396 O O . CYS A 1 333 ? 9.316 -5.150 -10.578 1.00 92.44 333 CYS A O 1
ATOM 2398 N N . ARG A 1 334 ? 9.542 -7.221 -9.753 1.00 96.25 334 ARG A N 1
ATOM 2399 C CA . ARG A 1 334 ? 9.620 -7.890 -11.065 1.00 96.25 334 ARG A CA 1
ATOM 2400 C C . ARG A 1 334 ? 8.416 -8.792 -11.298 1.00 96.25 334 ARG A C 1
ATOM 2402 O O . ARG A 1 334 ? 8.186 -9.727 -10.537 1.00 96.25 334 ARG A O 1
ATOM 2409 N N . VAL A 1 335 ? 7.686 -8.550 -12.384 1.00 98.50 335 VAL A N 1
ATOM 2410 C CA . VAL A 1 335 ? 6.509 -9.320 -12.800 1.00 98.50 335 VAL A CA 1
ATOM 2411 C C . VAL A 1 335 ? 6.759 -9.980 -14.154 1.00 98.50 335 VAL A C 1
ATOM 2413 O O . VAL A 1 335 ? 7.196 -9.328 -15.100 1.00 98.50 335 VAL A O 1
ATOM 2416 N N . GLY A 1 336 ? 6.474 -11.278 -14.250 1.00 98.62 336 GLY A N 1
ATOM 2417 C CA . GLY A 1 336 ? 6.658 -12.102 -15.443 1.00 98.62 336 GLY A CA 1
ATOM 2418 C C . GLY A 1 336 ? 5.716 -11.766 -16.601 1.00 98.62 336 GLY A C 1
ATOM 2419 O O . GLY A 1 336 ? 4.978 -10.776 -16.585 1.00 98.62 336 GLY A O 1
ATOM 2420 N N . ALA A 1 337 ? 5.768 -12.593 -17.645 1.00 98.81 337 ALA A N 1
ATOM 2421 C CA . ALA A 1 337 ? 4.931 -12.455 -18.832 1.00 98.81 337 ALA A CA 1
ATOM 2422 C C . ALA A 1 337 ? 3.556 -13.120 -18.663 1.00 98.81 337 ALA A C 1
ATOM 2424 O O . ALA A 1 337 ? 3.418 -14.110 -17.951 1.00 98.81 337 ALA A O 1
ATOM 2425 N N . GLU A 1 338 ? 2.555 -12.627 -19.397 1.00 98.75 338 GLU A N 1
ATOM 2426 C CA . GLU A 1 338 ? 1.201 -13.204 -19.486 1.00 98.75 338 GLU A CA 1
ATOM 2427 C C . GLU A 1 338 ? 0.442 -13.259 -18.139 1.00 98.75 338 GLU A C 1
ATOM 2429 O O . GLU A 1 338 ? -0.520 -14.018 -17.988 1.00 98.75 338 GLU A O 1
ATOM 2434 N N . CYS A 1 339 ? 0.859 -12.463 -17.151 1.00 98.88 339 CYS A N 1
ATOM 2435 C CA . CYS A 1 339 ? 0.246 -12.409 -15.827 1.00 98.88 339 CYS A CA 1
ATOM 2436 C C . CYS A 1 339 ? -1.045 -11.573 -15.823 1.00 98.88 339 CYS A C 1
ATOM 2438 O O . CYS A 1 339 ? -1.246 -10.680 -16.652 1.00 98.88 339 CYS A O 1
ATOM 2440 N N . VAL A 1 340 ? -1.921 -11.838 -14.853 1.00 98.81 340 VAL A N 1
ATOM 2441 C CA . VAL A 1 340 ? -3.146 -11.059 -14.619 1.00 98.81 340 VAL A CA 1
ATOM 2442 C C . VAL A 1 340 ? -3.143 -10.565 -13.181 1.00 98.81 340 VAL A C 1
ATOM 2444 O O . VAL A 1 340 ? -3.435 -11.327 -12.264 1.00 98.81 340 VAL A O 1
ATOM 2447 N N . ILE A 1 341 ? -2.814 -9.292 -12.998 1.00 98.69 341 ILE A N 1
ATOM 2448 C CA . ILE A 1 341 ? -2.892 -8.585 -11.723 1.00 98.69 341 ILE A CA 1
ATOM 2449 C C . ILE A 1 341 ? -4.260 -7.884 -11.666 1.00 98.69 341 ILE A C 1
ATOM 2451 O O . ILE A 1 341 ? -4.612 -7.154 -12.597 1.00 98.69 341 ILE A O 1
ATOM 2455 N N . GLY A 1 342 ? -5.050 -8.171 -10.628 1.00 98.44 342 GLY A N 1
ATOM 2456 C CA . GLY A 1 342 ? -6.410 -7.658 -10.424 1.00 98.44 342 GLY A CA 1
ATOM 2457 C C . GLY A 1 342 ? -6.481 -6.168 -10.080 1.00 98.44 342 GLY A C 1
ATOM 2458 O O . GLY A 1 342 ? -5.480 -5.456 -10.143 1.00 98.44 342 GLY A O 1
ATOM 2459 N N . ASP A 1 343 ? -7.675 -5.695 -9.722 1.00 97.81 343 ASP A N 1
ATOM 2460 C CA . ASP A 1 343 ? -7.899 -4.310 -9.293 1.00 97.81 343 ASP A CA 1
ATOM 2461 C C . ASP A 1 343 ? -7.591 -4.144 -7.786 1.00 97.81 343 ASP A C 1
ATOM 2463 O O . ASP A 1 343 ? -7.895 -5.023 -6.977 1.00 97.81 343 ASP A O 1
ATOM 2467 N N . ARG A 1 344 ? -7.056 -2.984 -7.377 1.00 96.00 344 ARG A N 1
ATOM 2468 C CA . ARG A 1 344 ? -6.631 -2.655 -5.994 1.00 96.00 344 ARG A CA 1
ATOM 2469 C C . ARG A 1 344 ? -5.534 -3.571 -5.432 1.00 96.00 344 ARG A C 1
ATOM 2471 O O . ARG A 1 344 ? -5.451 -3.772 -4.221 1.00 96.00 344 ARG A O 1
ATOM 2478 N N . VAL A 1 345 ? -4.717 -4.158 -6.304 1.00 98.19 345 VAL A N 1
ATOM 2479 C CA . VAL A 1 345 ? -3.581 -4.994 -5.896 1.00 98.19 345 VAL A CA 1
ATOM 2480 C C . VAL A 1 345 ? -2.374 -4.116 -5.587 1.00 98.19 345 VAL A C 1
ATOM 2482 O O . VAL A 1 345 ? -2.075 -3.194 -6.345 1.00 98.19 345 VAL A O 1
ATOM 2485 N N . VAL A 1 346 ? -1.648 -4.429 -4.515 1.00 96.94 346 VAL A N 1
ATOM 2486 C CA . VAL A 1 346 ? -0.386 -3.756 -4.180 1.00 96.94 346 VAL A CA 1
ATOM 2487 C C . VAL A 1 346 ? 0.768 -4.751 -4.262 1.00 96.94 346 VAL A C 1
ATOM 2489 O O . VAL A 1 346 ? 0.782 -5.765 -3.563 1.00 96.94 346 VAL A O 1
ATOM 2492 N N . LEU A 1 347 ? 1.729 -4.460 -5.138 1.00 97.19 347 LEU A N 1
ATOM 2493 C CA . LEU A 1 347 ? 2.954 -5.226 -5.358 1.00 97.19 347 LEU A CA 1
ATOM 2494 C C . LEU A 1 347 ? 4.141 -4.385 -4.875 1.00 97.19 347 LEU A C 1
ATOM 2496 O O . LEU A 1 347 ? 4.528 -3.427 -5.545 1.00 97.19 347 LEU A O 1
ATOM 2500 N N . HIS A 1 348 ? 4.717 -4.737 -3.726 1.00 90.19 348 HIS A N 1
ATOM 2501 C CA . HIS A 1 348 ? 5.808 -3.982 -3.117 1.00 90.19 348 HIS A CA 1
ATOM 2502 C C . HIS A 1 348 ? 7.120 -4.775 -3.145 1.00 90.19 348 HIS A C 1
ATOM 2504 O O . HIS A 1 348 ? 7.217 -5.885 -2.616 1.00 90.19 348 HIS A O 1
ATOM 2510 N N . GLY A 1 349 ? 8.138 -4.187 -3.770 1.00 83.69 349 GLY A N 1
ATOM 2511 C CA . GLY A 1 349 ? 9.492 -4.723 -3.831 1.00 83.69 349 GLY A CA 1
ATOM 2512 C C . GLY A 1 349 ? 10.159 -4.795 -2.446 1.00 83.69 349 GLY A C 1
ATOM 2513 O O . GLY A 1 349 ? 9.822 -3.987 -1.574 1.00 83.69 349 GLY A O 1
ATOM 2514 N N . PRO A 1 350 ? 11.114 -5.720 -2.232 1.00 85.81 350 PRO A N 1
ATOM 2515 C CA . PRO A 1 350 ? 11.631 -6.698 -3.197 1.00 85.81 350 PRO A CA 1
ATOM 2516 C C . PRO A 1 350 ? 10.581 -7.768 -3.558 1.00 85.81 350 PRO A C 1
ATOM 2518 O O . PRO A 1 350 ? 9.889 -8.271 -2.682 1.00 85.81 350 PRO A O 1
ATOM 2521 N N . LEU A 1 351 ? 10.414 -8.085 -4.846 1.00 91.19 351 LEU A N 1
ATOM 2522 C CA . LEU A 1 351 ? 9.371 -9.005 -5.325 1.00 91.19 351 LEU A CA 1
ATOM 2523 C C . LEU A 1 351 ? 9.780 -9.667 -6.650 1.00 91.19 351 LEU A C 1
ATOM 2525 O O . LEU A 1 351 ? 10.227 -8.989 -7.577 1.00 91.19 351 LEU A O 1
ATOM 2529 N N . GLU A 1 352 ? 9.546 -10.975 -6.768 1.00 96.25 352 GLU A N 1
ATOM 2530 C CA . GLU A 1 352 ? 9.648 -11.736 -8.021 1.00 96.25 352 GLU A CA 1
ATOM 2531 C C . GLU A 1 352 ? 8.342 -12.493 -8.277 1.00 96.25 352 GLU A C 1
ATOM 2533 O O . GLU A 1 352 ? 7.942 -13.341 -7.487 1.00 96.25 352 GLU A O 1
ATOM 2538 N N . VAL A 1 353 ? 7.691 -12.241 -9.410 1.00 98.38 353 VAL A N 1
ATOM 2539 C CA . VAL A 1 353 ? 6.488 -12.961 -9.843 1.00 98.38 353 VAL A CA 1
ATOM 2540 C C . VAL A 1 353 ? 6.768 -13.636 -11.181 1.00 98.38 353 VAL A C 1
ATOM 2542 O O . VAL A 1 353 ? 7.080 -12.962 -12.159 1.00 98.38 353 VAL A O 1
ATOM 2545 N N . GLY A 1 354 ? 6.659 -14.962 -11.241 1.00 98.56 354 GLY A N 1
ATOM 2546 C CA . GLY A 1 354 ? 6.852 -15.739 -12.465 1.00 98.56 354 GLY A CA 1
ATOM 2547 C C . GLY A 1 354 ? 5.762 -15.519 -13.522 1.00 98.56 354 GLY A C 1
ATOM 2548 O O . GLY A 1 354 ? 4.735 -14.894 -13.273 1.00 98.56 354 GLY A O 1
ATOM 2549 N N . ASP A 1 355 ? 5.981 -16.064 -14.720 1.00 98.88 355 ASP A N 1
ATOM 2550 C CA . ASP A 1 355 ? 5.023 -16.009 -15.834 1.00 98.88 355 ASP A CA 1
ATOM 2551 C C . ASP A 1 355 ? 3.636 -16.587 -15.491 1.00 98.88 355 ASP A C 1
ATOM 2553 O O . ASP A 1 355 ? 3.525 -17.572 -14.759 1.00 98.88 355 ASP A O 1
ATOM 2557 N N . ARG A 1 356 ? 2.583 -16.085 -16.150 1.00 98.69 356 ARG A N 1
ATOM 2558 C CA . ARG A 1 356 ? 1.194 -16.596 -16.113 1.00 98.69 356 ARG A CA 1
ATOM 2559 C C . ARG A 1 356 ? 0.571 -16.654 -14.713 1.00 98.69 356 ARG A C 1
ATOM 2561 O O . ARG A 1 356 ? -0.447 -17.324 -14.528 1.00 98.69 356 ARG A O 1
ATOM 2568 N N . VAL A 1 357 ? 1.149 -15.946 -13.743 1.00 98.88 357 VAL A N 1
ATOM 2569 C CA . VAL A 1 357 ? 0.578 -15.790 -12.402 1.00 98.88 357 VAL A CA 1
ATOM 2570 C C . VAL A 1 357 ? -0.707 -14.967 -12.472 1.00 98.88 357 VAL A C 1
ATOM 2572 O O . VAL A 1 357 ? -0.825 -14.019 -13.255 1.00 98.88 357 VAL A O 1
ATOM 2575 N N . ARG A 1 358 ? -1.684 -15.322 -11.638 1.00 98.81 358 ARG A N 1
ATOM 2576 C CA . ARG A 1 358 ? -2.904 -14.536 -11.426 1.00 98.81 358 ARG A CA 1
ATOM 2577 C C . ARG A 1 358 ? -2.923 -14.010 -10.000 1.00 98.81 358 ARG A C 1
ATOM 2579 O O . ARG A 1 358 ? -2.691 -14.781 -9.078 1.00 98.81 358 ARG A O 1
ATOM 2586 N N . VAL A 1 359 ? -3.225 -12.732 -9.819 1.00 98.81 359 VAL A N 1
ATOM 2587 C CA . VAL A 1 359 ? -3.374 -12.102 -8.504 1.00 98.81 359 VAL A CA 1
ATOM 2588 C C . VAL A 1 359 ? -4.766 -11.495 -8.420 1.00 98.81 359 VAL A C 1
ATOM 2590 O O . VAL A 1 359 ? -5.114 -10.637 -9.229 1.00 98.81 359 VAL A O 1
ATOM 2593 N N . GLY A 1 360 ? -5.577 -11.987 -7.486 1.00 98.50 360 GLY A N 1
ATOM 2594 C CA . GLY A 1 360 ? -6.942 -11.527 -7.272 1.00 98.50 360 GLY A CA 1
ATOM 2595 C C . GLY A 1 360 ? -7.016 -10.110 -6.704 1.00 98.50 360 GLY A C 1
ATOM 2596 O O . GLY A 1 360 ? -6.088 -9.626 -6.063 1.00 98.50 360 GLY A O 1
ATOM 2597 N N . ASP A 1 361 ? -8.157 -9.466 -6.932 1.00 98.38 361 ASP A N 1
ATOM 2598 C CA . ASP A 1 361 ? -8.475 -8.117 -6.463 1.00 98.38 361 ASP A CA 1
ATOM 2599 C C . ASP A 1 361 ? -8.134 -7.874 -4.981 1.00 98.38 361 ASP A C 1
ATOM 2601 O O . ASP A 1 361 ? -8.427 -8.704 -4.120 1.00 98.38 361 ASP A O 1
ATOM 2605 N N . GLY A 1 362 ? -7.586 -6.701 -4.655 1.00 96.62 362 GLY A N 1
ATOM 2606 C CA . GLY A 1 362 ? -7.310 -6.293 -3.271 1.00 96.62 362 GLY A CA 1
ATOM 2607 C C . GLY A 1 362 ? -6.165 -7.035 -2.569 1.00 96.62 362 GLY A C 1
ATOM 2608 O O . GLY A 1 362 ? -5.944 -6.795 -1.384 1.00 96.62 362 GLY A O 1
ATOM 2609 N N . ALA A 1 363 ? -5.470 -7.955 -3.245 1.00 98.31 363 ALA A N 1
ATOM 2610 C CA . ALA A 1 363 ? -4.344 -8.682 -2.665 1.00 98.31 363 ALA A CA 1
ATOM 2611 C C . ALA A 1 363 ? -3.104 -7.786 -2.473 1.00 98.31 363 ALA A C 1
ATOM 2613 O O . ALA A 1 363 ? -2.879 -6.830 -3.218 1.00 98.31 363 ALA A O 1
ATOM 2614 N N . VAL A 1 364 ? -2.276 -8.128 -1.487 1.00 98.06 364 VAL A N 1
ATOM 2615 C CA . VAL A 1 364 ? -1.054 -7.405 -1.116 1.00 98.06 364 VAL A CA 1
ATOM 2616 C C . VAL A 1 364 ? 0.118 -8.381 -1.116 1.00 98.06 364 VAL A C 1
ATOM 2618 O O . VAL A 1 364 ? 0.103 -9.380 -0.398 1.00 98.06 364 VAL A O 1
ATOM 2621 N N . LEU A 1 365 ? 1.137 -8.094 -1.923 1.00 97.88 365 LEU A N 1
ATOM 2622 C CA . LEU A 1 365 ? 2.325 -8.927 -2.097 1.00 97.88 365 LEU A CA 1
ATOM 2623 C C . LEU A 1 365 ? 3.570 -8.077 -1.819 1.00 97.88 365 LEU A C 1
ATOM 2625 O O . LEU A 1 365 ? 3.977 -7.280 -2.662 1.00 97.88 365 LEU A O 1
ATOM 2629 N N . PHE A 1 366 ? 4.164 -8.246 -0.637 1.00 92.25 366 PHE A N 1
ATOM 2630 C CA . PHE A 1 366 ? 5.349 -7.510 -0.182 1.00 92.25 366 PHE A CA 1
ATOM 2631 C C . PHE A 1 366 ? 6.435 -8.526 0.186 1.00 92.25 366 PHE A C 1
ATOM 2633 O O . PHE A 1 366 ? 6.331 -9.165 1.231 1.00 92.25 366 PHE A O 1
ATOM 2640 N N . GLY A 1 367 ? 7.478 -8.683 -0.637 1.00 90.44 367 GLY A N 1
ATOM 2641 C CA . GLY A 1 367 ? 8.583 -9.620 -0.371 1.00 90.44 367 GLY A CA 1
ATOM 2642 C C . GLY A 1 367 ? 8.667 -10.947 -1.150 1.00 90.44 367 GLY A C 1
ATOM 2643 O O . GLY A 1 367 ? 9.791 -11.439 -1.285 1.00 90.44 367 GLY A O 1
ATOM 2644 N N . PRO A 1 368 ? 7.581 -11.594 -1.630 1.00 95.75 368 PRO A N 1
ATOM 2645 C CA . PRO A 1 368 ? 7.677 -12.995 -2.042 1.00 95.75 368 PRO A CA 1
ATOM 2646 C C . PRO A 1 368 ? 8.357 -13.239 -3.399 1.00 95.75 368 PRO A C 1
ATOM 2648 O O . PRO A 1 368 ? 8.372 -12.398 -4.299 1.00 95.75 368 PRO A O 1
ATOM 2651 N N . THR A 1 369 ? 8.823 -14.476 -3.575 1.00 97.56 369 THR A N 1
ATOM 2652 C CA . THR A 1 369 ? 9.064 -15.079 -4.892 1.00 97.56 369 THR A CA 1
ATOM 2653 C C . THR A 1 369 ? 7.892 -15.999 -5.220 1.00 97.56 369 THR A C 1
ATOM 2655 O O . THR A 1 369 ? 7.641 -16.959 -4.495 1.00 97.56 369 THR A O 1
ATOM 2658 N N . ILE A 1 370 ? 7.170 -15.729 -6.305 1.00 98.38 370 ILE A N 1
ATOM 2659 C CA . ILE A 1 370 ? 5.972 -16.468 -6.723 1.00 98.38 370 ILE A CA 1
ATOM 2660 C C . ILE A 1 370 ? 6.277 -17.268 -7.990 1.00 98.38 370 ILE A C 1
ATOM 2662 O O . ILE A 1 370 ? 6.694 -16.711 -9.007 1.00 98.38 370 ILE A O 1
ATOM 2666 N N . ALA A 1 371 ? 6.056 -18.581 -7.943 1.00 98.38 371 ALA A N 1
ATOM 2667 C CA . ALA A 1 371 ? 6.323 -19.480 -9.059 1.00 98.38 371 ALA A CA 1
ATOM 2668 C C . ALA A 1 371 ? 5.371 -19.246 -10.247 1.00 98.38 371 ALA A C 1
ATOM 2670 O O . ALA A 1 371 ? 4.228 -18.816 -10.096 1.00 98.38 371 ALA A O 1
ATOM 2671 N N . ALA A 1 372 ? 5.839 -19.567 -11.455 1.00 98.62 372 ALA A N 1
ATOM 2672 C CA . ALA A 1 372 ? 5.059 -19.384 -12.675 1.00 98.62 372 ALA A CA 1
ATOM 2673 C C . ALA A 1 372 ? 3.764 -20.225 -12.676 1.00 98.62 372 ALA A C 1
ATOM 2675 O O . ALA A 1 372 ? 3.787 -21.423 -12.400 1.00 98.62 372 ALA A O 1
ATOM 2676 N N . GLY A 1 373 ? 2.645 -19.604 -13.056 1.00 98.31 373 GLY A N 1
ATOM 2677 C CA . GLY A 1 373 ? 1.319 -20.224 -13.151 1.00 98.31 373 GLY A CA 1
ATOM 2678 C C . GLY A 1 373 ? 0.496 -20.258 -11.856 1.00 98.31 373 GLY A C 1
ATOM 2679 O O . GLY A 1 373 ? -0.661 -20.670 -11.918 1.00 98.31 373 GLY A O 1
ATOM 2680 N N . VAL A 1 374 ? 1.053 -19.812 -10.724 1.00 98.69 374 VAL A N 1
ATOM 2681 C CA . VAL A 1 374 ? 0.357 -19.725 -9.426 1.00 98.69 374 VAL A CA 1
ATOM 2682 C C . VAL A 1 374 ? -0.811 -18.730 -9.472 1.00 98.69 374 VAL A C 1
ATOM 2684 O O . VAL A 1 374 ? -0.755 -17.697 -10.142 1.00 98.69 374 VAL A O 1
ATOM 2687 N N . THR A 1 375 ? -1.872 -19.023 -8.725 1.00 98.75 375 THR A N 1
ATOM 2688 C CA . THR A 1 375 ? -2.997 -18.120 -8.461 1.00 98.75 375 THR A CA 1
ATOM 2689 C C . THR A 1 375 ? -2.981 -17.660 -7.003 1.00 98.75 375 THR A C 1
ATOM 2691 O O . THR A 1 375 ? -3.062 -18.469 -6.083 1.00 98.75 375 THR A O 1
ATOM 2694 N N . ILE A 1 376 ? -2.918 -16.348 -6.789 1.00 98.75 376 ILE A N 1
ATOM 2695 C CA . ILE A 1 376 ? -3.135 -15.692 -5.498 1.00 98.75 376 ILE A CA 1
ATOM 2696 C C . ILE A 1 376 ? -4.597 -15.235 -5.435 1.00 98.75 376 ILE A C 1
ATOM 2698 O O . ILE A 1 376 ? -5.067 -14.536 -6.336 1.00 98.75 376 ILE A O 1
ATOM 2702 N N . GLY A 1 377 ? -5.322 -15.630 -4.390 1.00 98.25 377 GLY A N 1
ATOM 2703 C CA . GLY A 1 377 ? -6.717 -15.253 -4.169 1.00 98.25 377 GLY A CA 1
ATOM 2704 C C . GLY A 1 377 ? -6.917 -13.760 -3.890 1.00 98.25 377 GLY A C 1
ATOM 2705 O O . GLY A 1 377 ? -5.986 -13.038 -3.537 1.00 98.25 377 GLY A O 1
ATOM 2706 N N . ALA A 1 378 ? -8.158 -13.291 -4.044 1.00 97.62 378 ALA A N 1
ATOM 2707 C CA . ALA A 1 378 ? -8.518 -11.911 -3.726 1.00 97.62 378 ALA A CA 1
ATOM 2708 C C . ALA A 1 378 ? -8.333 -11.618 -2.224 1.00 97.62 378 ALA A C 1
ATOM 2710 O O . ALA A 1 378 ? -8.513 -12.497 -1.378 1.00 97.62 378 ALA A O 1
ATOM 2711 N N . GLY A 1 379 ? -7.934 -10.390 -1.892 1.00 96.50 379 GLY A N 1
ATOM 2712 C CA . GLY A 1 379 ? -7.691 -9.952 -0.513 1.00 96.50 379 GLY A CA 1
ATOM 2713 C C . GLY A 1 379 ? -6.646 -10.768 0.261 1.00 96.50 379 GLY A C 1
ATOM 2714 O O . GLY A 1 379 ? -6.636 -10.707 1.488 1.00 96.50 379 GLY A O 1
ATOM 2715 N N . ALA A 1 380 ? -5.804 -11.558 -0.413 1.00 98.06 380 ALA A N 1
ATOM 2716 C CA . ALA A 1 380 ? -4.725 -12.291 0.237 1.00 98.06 380 ALA A CA 1
ATOM 2717 C C . ALA A 1 380 ? -3.528 -11.365 0.511 1.00 98.06 380 ALA A C 1
ATOM 2719 O O . ALA A 1 380 ? -3.145 -10.565 -0.340 1.00 98.06 380 ALA A O 1
ATOM 2720 N N . LEU A 1 381 ? -2.919 -11.504 1.684 1.00 98.25 381 LEU A N 1
ATOM 2721 C CA . LEU A 1 381 ? -1.684 -10.845 2.090 1.00 98.25 381 LEU A CA 1
ATOM 2722 C C . LEU A 1 381 ? -0.556 -11.879 2.106 1.00 98.25 381 LEU A C 1
ATOM 2724 O O . LEU A 1 381 ? -0.596 -12.825 2.891 1.00 98.25 381 LEU A O 1
ATOM 2728 N N . VAL A 1 382 ? 0.474 -11.677 1.287 1.00 98.00 382 VAL A N 1
ATOM 2729 C CA . VAL A 1 382 ? 1.743 -12.408 1.389 1.00 98.00 382 VAL A CA 1
ATOM 2730 C C . VAL A 1 382 ? 2.833 -11.406 1.743 1.00 98.00 382 VAL A C 1
ATOM 2732 O O . VAL A 1 382 ? 3.138 -10.506 0.959 1.00 98.00 382 VAL A O 1
ATOM 2735 N N . PHE A 1 383 ? 3.392 -11.556 2.941 1.00 94.56 383 PHE A N 1
ATOM 2736 C CA . PHE A 1 383 ? 4.375 -10.645 3.514 1.00 94.56 383 PHE A CA 1
ATOM 2737 C C . PHE A 1 383 ? 5.713 -11.351 3.768 1.00 94.56 383 PHE A C 1
ATOM 2739 O O . PHE A 1 383 ? 5.751 -12.498 4.212 1.00 94.56 383 PHE A O 1
ATOM 2746 N N . GLY A 1 384 ? 6.809 -10.629 3.552 1.00 90.38 384 GLY A N 1
ATOM 2747 C CA . GLY A 1 384 ? 8.172 -11.095 3.770 1.00 90.38 384 GLY A CA 1
ATOM 2748 C C . GLY A 1 384 ? 8.727 -11.965 2.631 1.00 90.38 384 GLY A C 1
ATOM 2749 O O . GLY A 1 384 ? 8.020 -12.297 1.676 1.00 90.38 384 GLY A O 1
ATOM 2750 N N . PRO A 1 385 ? 10.014 -12.346 2.714 1.00 90.75 385 PRO A N 1
ATOM 2751 C CA . PRO A 1 385 ? 10.732 -13.014 1.635 1.00 90.75 385 PRO A CA 1
ATOM 2752 C C . PRO A 1 385 ? 10.426 -14.516 1.628 1.00 90.75 385 PRO A C 1
ATOM 2754 O O . PRO A 1 385 ? 11.278 -15.330 1.978 1.00 90.75 385 PRO A O 1
ATOM 2757 N N . VAL A 1 386 ? 9.197 -14.891 1.266 1.00 94.69 386 VAL A N 1
ATOM 2758 C CA . VAL A 1 386 ? 8.722 -16.287 1.201 1.00 94.69 386 VAL A CA 1
ATOM 2759 C C . VAL A 1 386 ? 8.656 -16.822 -0.231 1.00 94.69 386 VAL A C 1
ATOM 2761 O O . VAL A 1 386 ? 8.479 -16.062 -1.182 1.00 94.69 386 VAL A O 1
ATOM 2764 N N . GLU A 1 387 ? 8.784 -18.137 -0.395 1.00 96.69 387 GLU A N 1
ATOM 2765 C CA . GLU A 1 387 ? 8.610 -18.826 -1.678 1.00 96.69 387 GLU A CA 1
ATOM 2766 C C . GLU A 1 387 ? 7.180 -19.372 -1.820 1.00 96.69 387 GLU A C 1
ATOM 2768 O O . GLU A 1 387 ? 6.735 -20.224 -1.047 1.00 96.69 387 GLU A O 1
ATOM 2773 N N . VAL A 1 388 ? 6.458 -18.890 -2.833 1.00 97.88 388 VAL A N 1
ATOM 2774 C CA . VAL A 1 388 ? 5.066 -19.245 -3.126 1.00 97.88 388 VAL A CA 1
ATOM 2775 C C . VAL A 1 388 ? 5.020 -20.135 -4.367 1.00 97.88 388 VAL A C 1
ATOM 2777 O O . VAL A 1 388 ? 4.986 -19.659 -5.501 1.00 97.88 388 VAL A O 1
ATOM 2780 N N . SER A 1 389 ? 5.037 -21.449 -4.149 1.00 97.00 389 SER A N 1
ATOM 2781 C CA . SER A 1 389 ? 5.079 -22.477 -5.203 1.00 97.00 389 SER A CA 1
ATOM 2782 C C . SER A 1 389 ? 3.735 -23.170 -5.483 1.00 97.00 389 SER A C 1
ATOM 2784 O O . SER A 1 389 ? 3.669 -24.069 -6.322 1.00 97.00 389 SER A O 1
ATOM 2786 N N . ALA A 1 390 ? 2.659 -22.747 -4.814 1.00 97.50 390 ALA A N 1
ATOM 2787 C CA . ALA A 1 390 ? 1.296 -23.253 -4.978 1.00 97.50 390 ALA A CA 1
ATOM 2788 C C . ALA A 1 390 ? 0.260 -22.128 -4.801 1.00 97.50 390 ALA A C 1
ATOM 2790 O O . ALA A 1 390 ? 0.590 -21.056 -4.295 1.00 97.50 390 ALA A O 1
ATOM 2791 N N . ASP A 1 391 ? -0.987 -22.381 -5.210 1.00 98.25 391 ASP A N 1
ATOM 2792 C CA . ASP A 1 391 ? -2.082 -21.406 -5.133 1.00 98.25 391 ASP A CA 1
ATOM 2793 C C . ASP A 1 391 ? -2.372 -20.960 -3.687 1.00 98.25 391 ASP A C 1
ATOM 2795 O O . ASP A 1 391 ? -2.511 -21.782 -2.777 1.00 98.25 391 ASP A O 1
ATOM 2799 N N . VAL A 1 392 ? -2.508 -19.647 -3.486 1.00 98.06 392 VAL A N 1
ATOM 2800 C CA . VAL A 1 392 ? -2.813 -19.023 -2.189 1.00 98.06 392 VAL A CA 1
ATOM 2801 C C . VAL A 1 392 ? -4.317 -18.719 -2.119 1.00 98.06 392 VAL A C 1
ATOM 2803 O O . VAL A 1 392 ? -4.819 -18.027 -3.006 1.00 98.06 392 VAL A O 1
ATOM 2806 N N . PRO A 1 393 ? -5.060 -19.197 -1.099 1.00 96.94 393 PRO A N 1
ATOM 2807 C CA . PRO A 1 393 ? -6.503 -18.969 -0.992 1.00 96.94 393 PRO A CA 1
ATOM 2808 C C . PRO A 1 393 ? -6.921 -17.496 -0.870 1.00 96.94 393 PRO A C 1
ATOM 2810 O O . PRO A 1 393 ? -6.146 -16.630 -0.472 1.00 96.94 393 PRO A O 1
ATOM 2813 N N . GLU A 1 394 ? -8.198 -17.228 -1.151 1.00 96.06 394 GLU A N 1
ATOM 2814 C CA . GLU A 1 394 ? -8.837 -15.934 -0.877 1.00 96.06 394 GLU A CA 1
ATOM 2815 C C . GLU A 1 394 ? -8.750 -15.578 0.619 1.00 96.06 394 GLU A C 1
ATOM 2817 O O . GLU A 1 394 ? -8.904 -16.446 1.488 1.00 96.06 394 GLU A O 1
ATOM 2822 N N . GLY A 1 395 ? -8.470 -14.304 0.914 1.00 95.56 395 GLY A N 1
ATOM 2823 C CA . GLY A 1 395 ? -8.330 -13.781 2.278 1.00 95.56 395 GLY A CA 1
ATOM 2824 C C . GLY A 1 395 ? -7.178 -14.379 3.096 1.00 95.56 395 GLY A C 1
ATOM 2825 O O . GLY A 1 395 ? -7.159 -14.211 4.315 1.00 95.56 395 GLY A O 1
ATOM 2826 N N . ALA A 1 396 ? -6.248 -15.112 2.473 1.00 97.38 396 ALA A N 1
ATOM 2827 C CA . ALA A 1 396 ? -5.150 -15.751 3.188 1.00 97.38 396 ALA A CA 1
ATOM 2828 C C . ALA A 1 396 ? -4.108 -14.743 3.678 1.00 97.38 396 ALA A C 1
ATOM 2830 O O . ALA A 1 396 ? -3.718 -13.850 2.933 1.00 97.38 396 ALA A O 1
ATOM 2831 N N . VAL A 1 397 ? -3.614 -14.921 4.906 1.00 98.06 397 VAL A N 1
ATOM 2832 C CA . VAL A 1 397 ? -2.464 -14.171 5.432 1.00 98.06 397 VAL A CA 1
ATOM 2833 C C . VAL A 1 397 ? -1.288 -15.127 5.582 1.00 98.06 397 VAL A C 1
ATOM 2835 O O . VAL A 1 397 ? -1.328 -16.053 6.396 1.00 98.06 397 VAL A O 1
ATOM 2838 N N . ILE A 1 398 ? -0.251 -14.889 4.784 1.00 97.75 398 ILE A N 1
ATOM 2839 C CA . ILE A 1 398 ? 0.972 -15.682 4.702 1.00 97.75 398 ILE A CA 1
ATOM 2840 C C . ILE A 1 398 ? 2.161 -14.815 5.119 1.00 97.75 398 ILE A C 1
ATOM 2842 O O . ILE A 1 398 ? 2.345 -13.710 4.606 1.00 97.75 398 ILE A O 1
ATOM 2846 N N . VAL A 1 399 ? 2.977 -15.334 6.034 1.00 95.38 399 VAL A N 1
ATOM 2847 C CA . VAL A 1 399 ? 4.185 -14.677 6.567 1.00 95.38 399 VAL A CA 1
ATOM 2848 C C . VAL A 1 399 ? 5.377 -15.652 6.572 1.00 95.38 399 VAL A C 1
ATOM 2850 O O . VAL A 1 399 ? 5.177 -16.850 6.343 1.00 95.38 399 VAL A O 1
ATOM 2853 N N . PRO A 1 400 ? 6.618 -15.206 6.839 1.00 93.19 400 PRO A N 1
ATOM 2854 C CA . PRO A 1 400 ? 7.750 -16.114 6.988 1.00 93.19 400 PRO A CA 1
ATOM 2855 C C . PRO A 1 400 ? 7.680 -16.915 8.302 1.00 93.19 400 PRO A C 1
ATOM 2857 O O . PRO A 1 400 ? 7.004 -16.494 9.246 1.00 93.19 400 PRO A O 1
ATOM 2860 N N . PRO A 1 401 ? 8.398 -18.046 8.417 1.00 90.75 401 PRO A N 1
ATOM 2861 C CA . PRO A 1 401 ? 8.389 -18.863 9.626 1.00 90.75 401 PRO A CA 1
ATOM 2862 C C . PRO A 1 401 ? 8.963 -18.083 10.815 1.00 90.75 401 PRO A C 1
ATOM 2864 O O . PRO A 1 401 ? 10.002 -17.434 10.691 1.00 90.75 401 PRO A O 1
ATOM 2867 N N . GLY A 1 402 ? 8.288 -18.142 11.963 1.00 88.75 402 GLY A N 1
ATOM 2868 C CA . GLY A 1 402 ? 8.609 -17.351 13.155 1.00 88.75 402 GLY A CA 1
ATOM 2869 C C . GLY A 1 402 ? 7.878 -16.004 13.234 1.00 88.75 402 GLY A C 1
ATOM 2870 O O . GLY A 1 402 ? 7.912 -15.369 14.285 1.00 88.75 402 GLY A O 1
ATOM 2871 N N . MET A 1 403 ? 7.185 -15.569 12.174 1.00 90.62 403 MET A N 1
ATOM 2872 C CA . MET A 1 403 ? 6.390 -14.330 12.156 1.00 90.62 403 MET A CA 1
ATOM 2873 C C . MET A 1 403 ? 4.877 -14.566 12.309 1.00 90.62 403 MET A C 1
ATOM 2875 O O . MET A 1 403 ? 4.093 -13.621 12.249 1.00 90.62 403 MET A O 1
ATOM 2879 N N . GLU A 1 404 ? 4.428 -15.801 12.554 1.00 93.12 404 GLU A N 1
ATOM 2880 C CA . GLU A 1 404 ? 3.004 -16.162 12.646 1.00 93.12 404 GLU A CA 1
ATOM 2881 C C . GLU A 1 404 ? 2.264 -15.459 13.796 1.00 93.12 404 GLU A C 1
ATOM 2883 O O . GLU A 1 404 ? 1.031 -15.408 13.782 1.00 93.12 404 GLU A O 1
ATOM 2888 N N . PHE A 1 405 ? 2.996 -14.897 14.765 1.00 91.94 405 PHE A N 1
ATOM 2889 C CA . PHE A 1 405 ? 2.463 -14.057 15.842 1.00 91.94 405 PHE A CA 1
ATOM 2890 C C . PHE A 1 405 ? 1.928 -12.701 15.351 1.00 91.94 405 PHE A C 1
ATOM 2892 O O . PHE A 1 405 ? 1.104 -12.100 16.035 1.00 91.94 405 PHE A O 1
ATOM 2899 N N . LEU A 1 406 ? 2.353 -12.240 14.168 1.00 93.69 406 LEU A N 1
ATOM 2900 C CA . LEU A 1 406 ? 1.838 -11.025 13.530 1.00 93.69 406 LEU A CA 1
ATOM 2901 C C . LEU A 1 406 ? 0.441 -11.224 12.927 1.00 93.69 406 LEU A C 1
ATOM 2903 O O . LEU A 1 406 ? -0.237 -10.239 12.655 1.00 93.69 406 LEU A O 1
ATOM 2907 N N . ILE A 1 407 ? -0.004 -12.469 12.709 1.00 96.38 407 ILE A N 1
ATOM 2908 C CA . ILE A 1 407 ? -1.304 -12.753 12.087 1.00 96.38 407 ILE A CA 1
ATOM 2909 C C . ILE A 1 407 ? -2.416 -12.715 13.135 1.00 96.38 407 ILE A C 1
ATOM 2911 O O . ILE A 1 407 ? -2.401 -13.478 14.110 1.00 96.38 407 ILE A O 1
ATOM 2915 N N . ALA A 1 408 ? -3.422 -11.877 12.889 1.00 95.88 408 ALA A N 1
ATOM 2916 C CA . ALA A 1 408 ? -4.543 -11.688 13.796 1.00 95.88 408 ALA A CA 1
ATOM 2917 C C . ALA A 1 408 ? -5.369 -12.978 13.990 1.00 95.88 408 ALA A C 1
ATOM 2919 O O . ALA A 1 408 ? -5.649 -13.684 13.015 1.00 95.88 408 ALA A O 1
ATOM 2920 N N . PRO A 1 409 ? -5.852 -13.288 15.211 1.00 92.44 409 PRO A N 1
ATOM 2921 C CA . PRO A 1 409 ? -6.745 -14.429 15.437 1.00 92.44 409 PRO A CA 1
ATOM 2922 C C . PRO A 1 409 ? -8.027 -14.382 14.592 1.00 92.44 409 PRO A C 1
ATOM 2924 O O . PRO A 1 409 ? -8.556 -15.427 14.217 1.00 92.44 409 PRO A O 1
ATOM 2927 N N . SER A 1 410 ? -8.491 -13.178 14.245 1.00 89.31 410 SER A N 1
ATOM 2928 C CA . SER A 1 410 ? -9.673 -12.929 13.410 1.00 89.31 410 SER A CA 1
ATOM 2929 C C . SER A 1 410 ? -9.528 -13.340 11.931 1.00 89.31 410 SER A C 1
ATOM 2931 O O . SER A 1 410 ? -10.541 -13.426 11.239 1.00 89.31 410 SER A O 1
ATOM 2933 N N . VAL A 1 411 ? -8.321 -13.692 11.462 1.00 90.31 411 VAL A N 1
ATOM 2934 C CA . VAL A 1 411 ? -8.081 -14.347 10.152 1.00 90.31 411 VAL A CA 1
ATOM 2935 C C . VAL A 1 411 ? -8.534 -15.821 10.160 1.00 90.31 411 VAL A C 1
ATOM 2937 O O . VAL A 1 411 ? -8.812 -16.415 9.115 1.00 90.31 411 VAL A O 1
ATOM 2940 N N . GLY A 1 412 ? -8.638 -16.440 11.342 1.00 87.25 412 GLY A N 1
ATOM 2941 C CA . GLY A 1 412 ? -9.093 -17.822 11.496 1.00 87.25 412 GLY A CA 1
ATOM 2942 C C . GLY A 1 412 ? -8.217 -18.833 10.747 1.00 87.25 412 GLY A C 1
ATOM 2943 O O . GLY A 1 412 ? -6.994 -18.846 10.888 1.00 87.25 412 GLY A O 1
ATOM 2944 N N . ASN A 1 413 ? -8.852 -19.697 9.949 1.00 86.12 413 ASN A N 1
ATOM 2945 C CA . ASN A 1 413 ? -8.194 -20.809 9.249 1.00 86.12 413 ASN A CA 1
ATOM 2946 C C . ASN A 1 413 ? -7.402 -20.390 7.995 1.00 86.12 413 ASN A C 1
ATOM 2948 O O . ASN A 1 413 ? -6.755 -21.236 7.388 1.00 86.12 413 ASN A O 1
ATOM 2952 N N . HIS A 1 414 ? -7.452 -19.115 7.598 1.00 87.31 414 HIS A N 1
ATOM 2953 C CA . HIS A 1 414 ? -6.783 -18.600 6.396 1.00 87.31 414 HIS A CA 1
ATOM 2954 C C . HIS A 1 414 ? -5.353 -18.088 6.690 1.00 87.31 414 HIS A C 1
ATOM 2956 O O . HIS A 1 414 ? -4.714 -17.471 5.842 1.00 87.31 414 HIS A O 1
ATOM 2962 N N . ARG A 1 415 ? -4.827 -18.350 7.894 1.00 92.62 415 ARG A N 1
ATOM 2963 C CA . ARG A 1 415 ? -3.446 -18.035 8.291 1.00 92.62 415 ARG A CA 1
ATOM 2964 C C . ARG A 1 415 ? -2.465 -19.134 7.873 1.00 92.62 415 ARG A C 1
ATOM 2966 O O . ARG A 1 415 ? -2.784 -20.316 7.988 1.00 92.62 415 ARG A O 1
ATOM 2973 N N . GLY A 1 416 ? -1.242 -18.761 7.511 1.00 92.00 416 GLY A N 1
ATOM 2974 C CA . GLY A 1 416 ? -0.162 -19.717 7.273 1.00 92.00 416 GLY A CA 1
ATOM 2975 C C . GLY A 1 416 ? 1.225 -19.083 7.254 1.00 92.00 416 GLY A C 1
ATOM 2976 O O . GLY A 1 416 ? 1.377 -17.864 7.321 1.00 92.00 416 GLY A O 1
ATOM 2977 N N . SER A 1 417 ? 2.239 -19.932 7.129 1.00 94.88 417 SER A N 1
ATOM 2978 C CA . SER A 1 417 ? 3.600 -19.526 6.788 1.00 94.88 417 SER A CA 1
ATOM 2979 C C . SER A 1 417 ? 4.162 -20.406 5.677 1.00 94.88 417 SER A C 1
ATOM 2981 O O . SER A 1 417 ? 3.737 -21.549 5.486 1.00 94.88 417 SER A O 1
ATOM 2983 N N . LEU A 1 418 ? 5.082 -19.839 4.900 1.00 95.69 418 LEU A N 1
ATOM 2984 C CA . LEU A 1 418 ? 5.763 -20.492 3.780 1.00 95.69 418 LEU A CA 1
ATOM 2985 C C . LEU A 1 418 ? 7.283 -20.370 3.958 1.00 95.69 418 LEU A C 1
ATOM 2987 O O . LEU A 1 418 ? 7.733 -19.451 4.641 1.00 95.69 418 LEU A O 1
ATOM 2991 N N . PRO A 1 419 ? 8.092 -21.289 3.396 1.00 93.62 419 PRO A N 1
ATOM 2992 C CA . PRO A 1 419 ? 9.545 -21.242 3.541 1.00 93.62 419 PRO A CA 1
ATOM 2993 C C . PRO A 1 419 ? 10.133 -19.948 2.967 1.00 93.62 419 PRO A C 1
ATOM 2995 O O . PRO A 1 419 ? 9.581 -19.362 2.038 1.00 93.62 419 PRO A O 1
ATOM 2998 N N . PHE A 1 420 ? 11.280 -19.521 3.500 1.00 92.25 420 PHE A N 1
ATOM 2999 C CA . PHE A 1 420 ? 12.014 -18.370 2.974 1.00 92.25 420 PHE A CA 1
ATOM 3000 C C . PHE A 1 420 ? 12.451 -18.601 1.518 1.00 92.25 420 PHE A C 1
ATOM 3002 O O . PHE A 1 420 ? 13.042 -19.635 1.207 1.00 92.25 420 PHE A O 1
ATOM 3009 N N . SER A 1 421 ? 12.231 -17.611 0.651 1.00 88.44 421 SER A N 1
ATOM 3010 C CA . SER A 1 421 ? 12.777 -17.591 -0.707 1.00 88.44 421 SER A CA 1
ATOM 3011 C C . SER A 1 421 ? 14.287 -17.377 -0.670 1.00 88.44 421 SER A C 1
ATOM 3013 O O . SER A 1 421 ? 14.783 -16.392 -0.118 1.00 88.44 421 SER A O 1
ATOM 3015 N N . ALA A 1 422 ? 15.029 -18.276 -1.317 1.00 81.50 422 ALA A N 1
ATOM 3016 C CA . ALA A 1 422 ? 16.479 -18.168 -1.424 1.00 81.50 422 ALA A CA 1
ATOM 3017 C C . ALA A 1 422 ? 16.942 -16.998 -2.318 1.00 81.50 422 ALA A C 1
ATOM 3019 O O . ALA A 1 422 ? 18.044 -16.493 -2.100 1.00 81.50 422 ALA A O 1
ATOM 3020 N N . SER A 1 423 ? 16.132 -16.548 -3.293 1.00 78.44 423 SER A N 1
ATOM 3021 C CA . SER A 1 423 ? 16.467 -15.368 -4.110 1.00 78.44 423 SER A CA 1
ATOM 3022 C C . SER A 1 423 ? 16.181 -14.061 -3.375 1.00 78.44 423 SER A C 1
ATOM 3024 O O . SER A 1 423 ? 16.974 -13.130 -3.493 1.00 78.44 423 SER A O 1
ATOM 3026 N N . MET A 1 424 ? 15.111 -14.001 -2.572 1.00 80.62 424 MET A N 1
ATOM 3027 C CA . MET A 1 424 ? 14.686 -12.773 -1.886 1.00 80.62 424 MET A CA 1
ATOM 3028 C C . MET A 1 424 ? 15.275 -12.580 -0.492 1.00 80.62 424 MET A C 1
ATOM 3030 O O . MET A 1 424 ? 15.381 -11.438 -0.052 1.00 80.62 424 MET A O 1
ATOM 3034 N N . LEU A 1 425 ? 15.724 -13.635 0.197 1.00 74.06 425 LEU A N 1
ATOM 3035 C CA . LEU A 1 425 ? 16.291 -13.496 1.542 1.00 74.06 425 LEU A CA 1
ATOM 3036 C C . LEU A 1 425 ? 17.535 -12.588 1.567 1.00 74.06 425 LEU A C 1
ATOM 3038 O O . LEU A 1 425 ? 17.658 -11.765 2.467 1.00 74.06 425 LEU A O 1
ATOM 3042 N N . VAL A 1 426 ? 18.438 -12.680 0.582 1.00 70.56 426 VAL A N 1
ATOM 3043 C CA . VAL A 1 426 ? 19.639 -11.822 0.549 1.00 70.56 426 VAL A CA 1
ATOM 3044 C C . VAL A 1 426 ? 19.300 -10.353 0.241 1.00 70.56 426 VAL A C 1
ATOM 3046 O O . VAL A 1 426 ? 19.739 -9.509 1.018 1.00 70.56 426 VAL A O 1
ATOM 3049 N N . PRO A 1 427 ? 18.490 -10.004 -0.782 1.00 65.56 427 PRO A N 1
ATOM 3050 C CA . PRO A 1 427 ? 17.950 -8.650 -0.944 1.00 65.56 427 PRO A CA 1
ATOM 3051 C C . PRO A 1 427 ? 17.232 -8.124 0.307 1.00 65.56 427 PRO A C 1
ATOM 3053 O O . PRO A 1 427 ? 17.524 -7.021 0.757 1.00 65.56 427 PRO A O 1
ATOM 3056 N N . TRP A 1 428 ? 16.361 -8.929 0.927 1.00 67.19 428 TRP A N 1
ATOM 3057 C CA . TRP A 1 428 ? 15.619 -8.555 2.139 1.00 67.19 428 TRP A CA 1
ATOM 3058 C C . TRP A 1 428 ? 16.528 -8.258 3.343 1.00 67.19 428 TRP A C 1
ATOM 3060 O O . TRP A 1 428 ? 16.207 -7.410 4.174 1.00 67.19 428 TRP A O 1
ATOM 3070 N N . LEU A 1 429 ? 17.676 -8.937 3.438 1.00 64.94 429 LEU A N 1
ATOM 3071 C CA . LEU A 1 429 ? 18.702 -8.678 4.453 1.00 64.94 429 LEU A CA 1
ATOM 3072 C C . LEU A 1 429 ? 19.649 -7.528 4.068 1.00 64.94 429 LEU A C 1
ATOM 3074 O O . LEU A 1 429 ? 20.116 -6.817 4.951 1.00 64.94 429 LEU A O 1
ATOM 3078 N N . ALA A 1 430 ? 19.917 -7.305 2.779 1.00 57.16 430 ALA A N 1
ATOM 3079 C CA . ALA A 1 430 ? 20.738 -6.186 2.309 1.00 57.16 430 ALA A CA 1
ATOM 3080 C C . ALA A 1 430 ? 20.057 -4.831 2.568 1.00 57.16 430 ALA A C 1
ATOM 3082 O O . ALA A 1 430 ? 20.720 -3.870 2.952 1.00 57.16 430 ALA A O 1
ATOM 3083 N N . LEU A 1 431 ? 18.725 -4.781 2.462 1.00 54.38 431 LEU A N 1
ATOM 3084 C CA . LEU A 1 431 ? 17.910 -3.621 2.842 1.00 54.38 431 LEU A CA 1
ATOM 3085 C C . LEU A 1 431 ? 18.097 -3.236 4.323 1.00 54.38 431 LEU A C 1
ATOM 3087 O O . LEU A 1 431 ? 18.104 -2.056 4.649 1.00 54.38 431 LEU A O 1
ATOM 3091 N N . GLN A 1 432 ? 18.371 -4.207 5.203 1.00 50.22 432 GLN A N 1
ATOM 3092 C CA . GLN A 1 432 ? 18.659 -3.984 6.633 1.00 50.22 432 GLN A CA 1
ATOM 3093 C C . GLN A 1 432 ? 20.090 -3.471 6.902 1.00 50.22 432 GLN A C 1
ATOM 3095 O O . GLN A 1 432 ? 20.451 -3.250 8.057 1.00 50.22 432 GLN A O 1
ATOM 3100 N N . GLN A 1 433 ? 20.924 -3.330 5.864 1.00 40.84 433 GLN A N 1
ATOM 3101 C CA . GLN A 1 433 ? 22.334 -2.918 5.961 1.00 40.84 433 GLN A CA 1
ATOM 3102 C C . GLN A 1 433 ? 22.679 -1.693 5.102 1.00 40.84 433 GLN A C 1
ATOM 3104 O O . GLN A 1 433 ? 23.755 -1.125 5.272 1.00 40.84 433 GLN A O 1
ATOM 3109 N N . ALA A 1 434 ? 21.811 -1.311 4.161 1.00 38.09 434 ALA A N 1
ATOM 3110 C CA . ALA A 1 434 ? 22.092 -0.266 3.179 1.00 38.09 434 ALA A CA 1
ATOM 3111 C C . ALA A 1 434 ? 21.573 1.130 3.567 1.00 38.09 434 ALA A C 1
ATOM 3113 O O . ALA A 1 434 ? 21.991 2.106 2.952 1.00 38.09 434 ALA A O 1
ATOM 3114 N N . GLY A 1 435 ? 20.695 1.244 4.572 1.00 39.28 435 GLY A N 1
ATOM 3115 C CA . GLY A 1 435 ? 20.251 2.541 5.088 1.00 39.28 435 GLY A CA 1
ATOM 3116 C C . GLY A 1 435 ? 21.410 3.304 5.735 1.00 39.28 435 GLY A C 1
ATOM 3117 O O . GLY A 1 435 ? 22.036 2.805 6.667 1.00 39.28 435 GLY A O 1
ATOM 3118 N N . GLY A 1 436 ? 21.691 4.522 5.264 1.00 32.94 436 GLY A N 1
ATOM 3119 C CA . GLY A 1 436 ? 22.839 5.345 5.678 1.00 32.94 436 GLY A CA 1
ATOM 3120 C C . GLY A 1 436 ? 22.831 5.885 7.120 1.00 32.94 436 GLY A C 1
ATOM 3121 O O . GLY A 1 436 ? 23.562 6.835 7.409 1.00 32.94 436 GLY A O 1
ATOM 3122 N N . SER A 1 437 ? 22.032 5.313 8.026 1.00 30.42 437 SER A N 1
ATOM 3123 C CA . SER A 1 437 ? 22.046 5.611 9.461 1.00 30.42 437 SER A CA 1
ATOM 3124 C C . SER A 1 437 ? 22.340 4.344 10.269 1.00 30.42 437 SER A C 1
ATOM 3126 O O . SER A 1 437 ? 21.847 3.261 9.960 1.00 30.42 437 SER A O 1
ATOM 3128 N N . ASP A 1 438 ? 23.162 4.468 11.313 1.00 35.44 438 ASP A N 1
ATOM 3129 C CA . ASP A 1 438 ? 23.661 3.342 12.123 1.00 35.44 438 ASP A CA 1
ATOM 3130 C C . ASP A 1 438 ? 22.599 2.890 13.157 1.00 35.44 438 ASP A C 1
ATOM 3132 O O . ASP A 1 438 ? 22.813 2.871 14.371 1.00 35.44 438 ASP 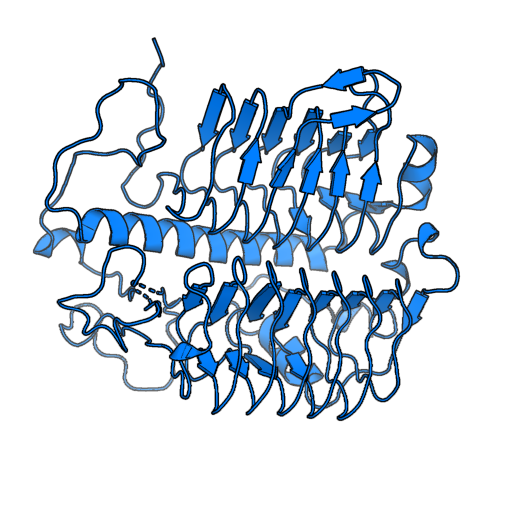A O 1
ATOM 3136 N N . CYS A 1 439 ? 21.383 2.627 12.662 1.00 25.89 439 CYS A N 1
ATOM 3137 C CA . CYS A 1 439 ? 20.141 2.514 13.432 1.00 25.89 439 CYS A CA 1
ATOM 3138 C C . CYS A 1 439 ? 19.498 1.113 13.377 1.00 25.89 439 CYS A C 1
ATOM 3140 O O . CYS A 1 439 ? 18.306 0.964 13.610 1.00 25.89 439 CYS A O 1
ATOM 3142 N N . GLY A 1 440 ? 20.319 0.083 13.150 1.00 35.81 440 GLY A N 1
ATOM 3143 C CA . GLY A 1 440 ? 20.180 -1.266 13.718 1.00 35.81 440 GLY A CA 1
ATOM 3144 C C . GLY A 1 440 ? 18.808 -1.952 13.676 1.00 35.81 440 GLY A C 1
ATOM 3145 O O . GLY A 1 440 ? 18.144 -2.056 14.708 1.00 35.81 440 GLY A O 1
ATOM 3146 N N . LEU A 1 441 ? 18.462 -2.572 12.540 1.00 36.88 441 LEU A N 1
ATOM 3147 C CA . LEU A 1 441 ? 17.257 -3.400 12.409 1.00 36.88 441 LEU A CA 1
ATOM 3148 C C . LEU A 1 441 ? 17.558 -4.901 12.284 1.00 36.88 441 LEU A C 1
ATOM 3150 O O . LEU A 1 441 ? 17.455 -5.509 11.220 1.00 36.88 441 LEU A O 1
ATOM 3154 N N . SER A 1 442 ? 17.906 -5.528 13.408 1.00 32.03 442 SER A N 1
ATOM 3155 C CA . SER A 1 442 ? 18.171 -6.968 13.504 1.00 32.03 442 SER A CA 1
ATOM 3156 C C . SER A 1 442 ? 16.886 -7.811 13.437 1.00 32.03 442 SER A C 1
ATOM 3158 O O . SER A 1 442 ? 16.535 -8.505 14.390 1.00 32.03 442 SER A O 1
ATOM 3160 N N . ALA A 1 443 ? 16.192 -7.832 12.294 1.00 35.03 443 ALA A N 1
ATOM 3161 C CA . ALA A 1 443 ? 15.034 -8.713 12.083 1.00 35.03 443 ALA A CA 1
ATOM 3162 C C . ALA A 1 443 ? 15.391 -10.209 12.263 1.00 35.03 443 ALA A C 1
ATOM 3164 O O . ALA A 1 443 ? 14.565 -11.004 12.707 1.00 35.03 443 ALA A O 1
ATOM 3165 N N . LEU A 1 444 ? 16.658 -10.575 12.021 1.00 35.94 444 LEU A N 1
ATOM 3166 C CA . LEU A 1 444 ? 17.229 -11.890 12.345 1.00 35.94 444 LEU A CA 1
ATOM 3167 C C . LEU A 1 444 ? 17.297 -12.214 13.852 1.00 35.94 444 LEU A C 1
ATOM 3169 O O . LEU A 1 444 ? 17.457 -13.379 14.189 1.00 35.94 444 LEU A O 1
ATOM 3173 N N . SER A 1 445 ? 17.137 -11.249 14.767 1.00 39.50 445 SER A N 1
ATOM 3174 C CA . SER A 1 445 ? 17.121 -11.520 16.221 1.00 39.50 445 SER A CA 1
ATOM 3175 C C . SER A 1 445 ? 15.843 -12.214 16.719 1.00 39.50 445 SER A C 1
ATOM 3177 O O . SER A 1 445 ? 15.781 -12.632 17.870 1.00 39.50 445 SER A O 1
ATOM 3179 N N . PHE A 1 446 ? 14.852 -12.406 15.840 1.00 36.50 446 PHE A N 1
ATOM 3180 C CA . PHE A 1 446 ? 13.713 -13.311 16.048 1.00 36.50 446 PHE A CA 1
ATOM 3181 C C . PHE A 1 446 ? 13.966 -14.727 15.482 1.00 36.50 446 PHE A C 1
ATOM 3183 O O . PHE A 1 446 ? 13.084 -15.581 15.545 1.00 36.50 446 PHE A O 1
ATOM 3190 N N . LEU A 1 447 ? 15.150 -14.976 14.904 1.00 37.00 447 LEU A N 1
ATOM 3191 C CA . LEU A 1 447 ? 15.516 -16.191 14.161 1.00 37.00 447 LEU A CA 1
ATOM 3192 C C . LEU A 1 447 ? 16.814 -16.856 14.681 1.00 37.00 447 LEU A C 1
ATOM 3194 O O . LEU A 1 447 ? 17.332 -17.763 14.025 1.00 37.00 447 LEU A O 1
ATOM 3198 N N . THR A 1 448 ? 17.330 -16.430 15.844 1.00 30.27 448 THR A N 1
ATOM 3199 C CA . THR A 1 448 ? 18.536 -16.972 16.512 1.00 30.27 448 THR A CA 1
ATOM 3200 C C . THR A 1 448 ? 18.329 -17.162 18.010 1.00 30.27 448 THR A C 1
ATOM 3202 O O . THR A 1 448 ? 18.015 -16.140 18.660 1.00 30.27 448 THR A O 1
#

pLDDT: mean 74.73, std 25.23, range [24.94, 98.88]

Sequence (448 aa):
MASHEHAGPVGYTGFVHPAATVRTKRFSIGGASLVEPFVSLEGDSAQIGVACNLQDNDRLLDYAGGGQQTPGDLTLGDGSFTAHGVTFIGKVRIGEACGTVINAVVQNAVIGDGTLIGPMAHVLGADPERPIVIPEASLVLFGARITSQEDVAANVIPVPAPFTIFAADVSEENLVLARGYNLLYRAAARMAPFSAAAGHPGNPGDDFPDVAQAFGKLAVAPPTVYRRGTGALPARTAGFGDLTFERFEAQAGFGVPPPDSPAASARFIVPRVASPELVDDGAMVLGGCDLAEGVRVGPESCLHGADAPAVAVGRGTRIGRNSSLHELSLSSCRVGAECVIGDRVVLHGPLEVGDRVRVGDGAVLFGPTIAAGVTIGAGALVFGPVEVSADVPEGAVIVPPGMEFLIAPSVGNHRGSLPFSASMLVPWLALQQAGGSDCGLSALSFLT

Secondary structure (DSSP, 8-state):
---------GGGS-EE-TT-EE--SEEEE-TT-EE-TT-EE-SSEEEE-TT-EE-TT-EEE-EEETTEEE--EEEE-TT-EE-TT-EEEEEEEE-TT-EE-TT-EEEEEEE-TT-EE-TT-EEE-S-TTSPEEEPTTEEEPBT-EE-SHHHHHHHEEEPPHHHHHHHHHHHHHHHHHHHHHHHHHHHT--SPPP-S-SSS----------HHHHTTT----------TTT-S--TTT--TTS---------BTB-PPPTT-TTS-----PPEESSGGGB-TT-EEEESEEE-TT-EE-TT-EEEE-STTSEEE-TT-EE-SS-EEEE-TT--EEE-SS-EE-TT-EEEESEEE-TT-EE-TT-EEES-EE-TT-EEPTT-EEESSBEE-SPBPTT-EEE-TT-GGGB-GGGGGGEEE-PBPTTTHHHHHHHHHHSSS-----GGGG--

Foldseek 3Di:
DDDDDDPDPLLWQFDEDPQEAAAACEEDAGTLEYEEHLEYEWWHYAAHYGLEYDYFNEYFAWDDAPNDTATGYEDAEALEYEEAQEYEYHHEYHYYLEYHYANEYAYLAYEYALEYEAHLAYQAERDNVDHAYAYYQKYFFHNHDHHDVVSRVQGIDGDDPLVSVVSVLVSVVSSQVRSLLSVLVVVPDPDDDDDPDDDDDDTDDDDDDDPVPVPQFDQWAWKAWDAAPCPGADPVGGDSLRIDTAPDDDDPDDDDDPRRDPVSHHDYAYAAADPRNQEHRQETAIGLHYHDALEHEEHSEYEDEHHDNQEYEEHNEYAEYSEYHYERPPFHFYAYYCEYHYYLEYGYPPEAHYAHEYEAANEYHHAEHEYHNEYEAHCEYAYHQFYHDHHQYHLAYEYAPLCQVSHRCNSPPRYDYGYGDPVRPVVRVVSQVPPPDPSDNPPCVSVD